Protein AF-A0A8B6CZT1-F1 (afdb_monomer_lite)

Secondary structure (DSSP, 8-state):
--------TT------SS-EEETTEEE---TTTSS-HHHHHHHHHTPPP-TT-EEEEE-TTSSHHHHHHHHHHHHHT--PPP---GGGGBTTT-S-SHHHHHSPSSPEEEE---GGGS-HHHHTT-SEEEEEE--HHHHHHHHHHHHHHTT-SPTT--HHHHHHHHHTTS--BTT-HHHHHHHHHHHHTT-TTEEEEEHHHHHH-HHHHHHHHHHHHT----HHHHHHHHHHTSHHHHHHHS--HHHHH-TTS---S-S--------S------EEEEESS-EEEESSSSTTSPEEEEEPTT-EEEEEEEEEEETTEEEEEEEETTEEEEEEGGGEEEEE----S----SS---EE-HHHHTPPPPSSPPPBPSS---EEEEEE-SS----SHHHHHHHHHHHHHIIIIIS--SS-S-SEEE-TTS-EEESS-SSB--SSSTT-TTTEEEEEESS--SSSPPPHHHHHHHHHHHHHHHHTTSS-TT-EEEEGGGSSSS-TT-HHHHHHHTTSTTB--

InterPro domains:
  IPR000863 Sulfotransferase domain [PF00685] (51-268)
  IPR002502 N-acetylmuramoyl-L-alanine amidase domain [PF01510] (375-503)
  IPR002502 N-acetylmuramoyl-L-alanine amidase domain [SM00644] (365-502)
  IPR002502 N-acetylmuramoyl-L-alanine amidase domain [cd06583] (377-504)
  IPR003646 SH3-like domain, bacterial-type [SM00287] (268-339)
  IPR006619 Peptidoglycan recognition protein family domain, metazoa/bacteria [SM00701] (353-496)
  IPR015510 Peptidoglycan recognition protein [PTHR11022] (344-515)
  IPR027417 P-loop containing nucleoside triphosphate hydrolase [G3DSA:3.40.50.300] (28-273)
  IPR027417 P-loop containing nucleoside triphosphate hydrolase [SSF52540] (34-262)
  IPR036505 N-acetylmuramoyl-L-alanine amidase/PGRP domain superfamily [G3DSA:3.40.80.10] (343-517)
  IPR036505 N-acetylmuramoyl-L-alanine amidase/PGRP domain superfamily [SSF55846] (352-516)

Organism: Mytilus galloprovincialis (NCBI:txid29158)

Structure (mmCIF, N/CA/C/O backbone):
data_AF-A0A8B6CZT1-F1
#
_entry.id   AF-A0A8B6CZT1-F1
#
loop_
_atom_site.group_PDB
_atom_site.id
_atom_site.type_symbol
_atom_site.label_atom_id
_atom_site.label_alt_id
_atom_site.label_comp_id
_atom_site.label_asym_id
_atom_site.label_entity_id
_atom_site.label_seq_id
_atom_site.pdbx_PDB_ins_code
_atom_site.Cartn_x
_atom_site.Cartn_y
_atom_site.Cartn_z
_atom_site.occupancy
_atom_site.B_iso_or_equiv
_atom_site.auth_seq_id
_atom_site.auth_comp_id
_atom_site.auth_asym_id
_atom_site.auth_atom_id
_atom_site.pdbx_PDB_model_num
ATOM 1 N N . MET A 1 1 ? -27.043 17.413 28.906 1.00 30.92 1 MET A N 1
ATOM 2 C CA . MET A 1 1 ? -26.641 17.029 30.274 1.00 30.92 1 MET A CA 1
ATOM 3 C C . MET A 1 1 ? -25.149 17.249 30.392 1.00 30.92 1 MET A C 1
ATOM 5 O O . MET A 1 1 ? -24.368 16.547 29.763 1.00 30.92 1 MET A O 1
ATOM 9 N N . GLU A 1 2 ? -24.797 18.323 31.086 1.00 33.22 2 GLU A N 1
ATOM 10 C CA . GLU A 1 2 ? -23.443 18.811 31.315 1.00 33.22 2 GLU A CA 1
ATOM 11 C C . GLU A 1 2 ? -22.754 18.008 32.425 1.00 33.22 2 GLU A C 1
ATOM 13 O O . GLU A 1 2 ? -23.228 17.978 33.555 1.00 33.22 2 GLU A O 1
ATOM 18 N N . SER A 1 3 ? -21.630 17.373 32.093 1.00 27.42 3 SER A N 1
ATOM 19 C CA . SER A 1 3 ? -20.432 17.241 32.942 1.00 27.42 3 SER A CA 1
ATOM 20 C C . SER A 1 3 ? -19.356 16.460 32.177 1.00 27.42 3 SER A C 1
ATOM 22 O O . SER A 1 3 ? -18.900 15.389 32.572 1.00 27.42 3 SER A O 1
ATOM 24 N N . ALA A 1 4 ? -18.923 16.992 31.029 1.00 30.41 4 ALA A N 1
ATOM 25 C CA . ALA A 1 4 ? -17.672 16.534 30.437 1.00 30.41 4 ALA A CA 1
ATOM 26 C C . ALA A 1 4 ? -16.538 16.952 31.385 1.00 30.41 4 ALA A C 1
ATOM 28 O O . ALA A 1 4 ? -16.200 18.132 31.472 1.00 30.41 4 ALA A O 1
ATOM 29 N N . ASN A 1 5 ? -16.027 15.980 32.147 1.00 34.28 5 ASN A N 1
ATOM 30 C CA . ASN A 1 5 ? -14.872 16.094 33.032 1.00 34.28 5 ASN A CA 1
ATOM 31 C C . ASN A 1 5 ? -13.779 16.962 32.392 1.00 34.28 5 ASN A C 1
ATOM 33 O O . ASN A 1 5 ? -13.072 16.516 31.488 1.00 34.28 5 ASN A O 1
ATOM 37 N N . LYS A 1 6 ? -13.623 18.200 32.875 1.00 31.16 6 LYS A N 1
ATOM 38 C CA . LYS A 1 6 ? -12.425 18.996 32.606 1.00 31.16 6 LYS A CA 1
ATOM 39 C C . LYS A 1 6 ? -11.253 18.269 33.270 1.00 31.16 6 LYS A C 1
ATOM 41 O O . LYS A 1 6 ? -11.178 18.206 34.492 1.00 31.16 6 LYS A O 1
ATOM 46 N N . ILE A 1 7 ? -10.391 17.665 32.457 1.00 37.53 7 ILE A N 1
ATOM 47 C CA . ILE A 1 7 ? -9.166 16.993 32.903 1.00 37.53 7 ILE A CA 1
ATOM 48 C C . ILE A 1 7 ? -8.166 18.060 33.362 1.00 37.53 7 ILE A C 1
ATOM 50 O O . ILE A 1 7 ? -7.987 19.067 32.677 1.00 37.53 7 ILE A O 1
ATOM 54 N N . ASP A 1 8 ? -7.515 17.827 34.504 1.00 43.66 8 ASP A N 1
ATOM 55 C CA . ASP A 1 8 ? -6.446 18.679 35.030 1.00 43.66 8 ASP A CA 1
ATOM 56 C C . ASP A 1 8 ? -5.181 18.558 34.151 1.00 43.66 8 ASP A C 1
ATOM 58 O O . ASP A 1 8 ? -4.555 17.492 34.125 1.00 43.66 8 ASP A O 1
ATOM 62 N N . PRO A 1 9 ? -4.770 19.627 33.441 1.00 34.62 9 PRO A N 1
ATOM 63 C CA . PRO A 1 9 ? -3.581 19.622 32.590 1.00 34.62 9 PRO A CA 1
ATOM 64 C C . PRO A 1 9 ? -2.260 19.433 33.360 1.00 34.62 9 PRO A C 1
ATOM 66 O O . PRO A 1 9 ? -1.217 19.282 32.724 1.00 34.62 9 PRO A O 1
ATOM 69 N N . ASN A 1 10 ? -2.280 19.417 34.699 1.00 34.06 10 ASN A N 1
ATOM 70 C CA . ASN A 1 10 ? -1.098 19.216 35.540 1.00 34.06 10 ASN A CA 1
ATOM 71 C C . ASN A 1 10 ? -0.892 17.766 36.013 1.00 34.06 10 ASN A C 1
ATOM 73 O O . ASN A 1 10 ? 0.148 17.468 36.607 1.00 34.06 10 ASN A O 1
ATOM 77 N N . LYS A 1 11 ? -1.828 16.841 35.753 1.00 39.03 11 LYS A N 1
ATOM 78 C CA . LYS A 1 11 ? -1.685 15.439 36.175 1.00 39.03 11 LYS A CA 1
ATOM 79 C C . LYS A 1 11 ? -0.712 14.694 35.251 1.00 39.03 11 LYS A C 1
ATOM 81 O O . LYS A 1 11 ? -1.089 14.187 34.196 1.00 39.03 11 LYS A O 1
ATOM 86 N N . LYS A 1 12 ? 0.565 14.638 35.639 1.00 38.66 12 LYS A N 1
ATOM 87 C CA . LYS A 1 12 ? 1.608 13.878 34.930 1.00 38.66 12 LYS A CA 1
ATOM 88 C C . LYS A 1 12 ? 1.311 12.375 34.993 1.00 38.66 12 LYS A C 1
ATOM 90 O O . LYS A 1 12 ? 1.044 11.841 36.064 1.00 38.66 12 LYS A O 1
ATOM 95 N N . MET A 1 13 ? 1.402 11.680 33.856 1.00 41.69 13 MET A N 1
ATOM 96 C CA . MET A 1 13 ? 1.530 10.221 33.854 1.00 41.69 13 MET A CA 1
ATOM 97 C C . MET A 1 13 ? 2.999 9.890 34.120 1.00 41.69 13 MET A C 1
ATOM 99 O O . MET A 1 13 ? 3.826 9.950 33.210 1.00 41.69 13 MET A O 1
ATOM 103 N N . GLU A 1 14 ? 3.331 9.615 35.375 1.00 46.00 14 GLU A N 1
ATOM 104 C CA . GLU A 1 14 ? 4.677 9.195 35.757 1.00 46.00 14 GLU A CA 1
ATOM 105 C C . GLU A 1 14 ? 4.877 7.729 35.365 1.00 46.00 14 GLU A C 1
ATOM 107 O O . GLU A 1 14 ? 4.091 6.864 35.742 1.00 46.00 14 GLU A O 1
ATOM 112 N N . LEU A 1 15 ? 5.903 7.444 34.560 1.00 53.31 15 LEU A N 1
ATOM 113 C CA . LEU A 1 15 ? 6.342 6.070 34.332 1.00 53.31 15 LEU A CA 1
ATOM 114 C C . LEU A 1 15 ? 6.961 5.560 35.634 1.00 53.31 15 LEU A C 1
ATOM 116 O O . LEU A 1 15 ? 7.840 6.207 36.197 1.00 53.31 15 LEU A O 1
ATOM 120 N N . SER A 1 16 ? 6.522 4.399 36.103 1.00 51.59 16 SER A N 1
ATOM 121 C CA . SER A 1 16 ? 6.911 3.846 37.406 1.00 51.59 16 SER A CA 1
ATOM 122 C C . SER A 1 16 ? 8.292 3.164 37.415 1.00 51.59 16 SER A C 1
ATOM 124 O O . SER A 1 16 ? 8.638 2.507 38.394 1.00 51.59 16 SER A O 1
ATOM 126 N N . GLY A 1 17 ? 9.074 3.269 36.329 1.00 57.22 17 GLY A N 1
ATOM 127 C CA . GLY A 1 17 ? 10.377 2.610 36.167 1.00 57.22 17 GLY A CA 1
ATOM 128 C C . GLY A 1 17 ? 10.908 2.624 34.725 1.00 57.22 17 GLY A C 1
ATOM 129 O O . GLY A 1 17 ? 10.406 3.364 33.878 1.00 57.22 17 GLY A O 1
ATOM 130 N N . GLY A 1 18 ? 11.931 1.807 34.442 1.00 63.69 18 GLY A N 1
ATOM 131 C CA . GLY A 1 18 ? 12.418 1.523 33.081 1.00 63.69 18 GLY A CA 1
ATOM 132 C C . GLY A 1 18 ? 11.635 0.388 32.394 1.00 63.69 18 GLY A C 1
ATOM 133 O O . GLY A 1 18 ? 10.809 -0.256 33.042 1.00 63.69 18 GLY A O 1
ATOM 134 N N . PRO A 1 19 ? 11.861 0.125 31.090 1.00 73.06 19 PRO A N 1
ATOM 135 C CA . PRO A 1 19 ? 11.254 -1.014 30.399 1.00 73.06 19 PRO A CA 1
ATOM 136 C C . PRO A 1 19 ? 11.485 -2.326 31.158 1.00 73.06 19 PRO A C 1
ATOM 138 O O . PRO A 1 19 ? 12.585 -2.562 31.655 1.00 73.06 19 PRO A O 1
ATOM 141 N N . PHE A 1 20 ? 10.466 -3.181 31.230 1.00 79.75 20 PHE A N 1
ATOM 142 C CA . PHE A 1 20 ? 10.531 -4.454 31.953 1.00 79.75 20 PHE A CA 1
ATOM 143 C C . PHE A 1 20 ? 10.197 -5.630 31.031 1.00 79.75 20 PHE A C 1
ATOM 145 O O . PHE A 1 20 ? 9.566 -5.454 29.988 1.00 79.75 20 PHE A O 1
ATOM 152 N N . MET A 1 21 ? 10.633 -6.835 31.403 1.00 81.88 21 MET A N 1
ATOM 153 C CA . MET A 1 21 ? 10.369 -8.056 30.642 1.00 81.88 21 MET A CA 1
ATOM 154 C C . MET A 1 21 ? 9.228 -8.851 31.279 1.00 81.88 21 MET A C 1
ATOM 156 O O . MET A 1 21 ? 9.229 -9.081 32.484 1.00 81.88 21 MET A O 1
ATOM 160 N N . TYR A 1 22 ? 8.274 -9.298 30.467 1.00 85.75 22 TYR A N 1
ATOM 161 C CA . TYR A 1 22 ? 7.228 -10.237 30.872 1.00 85.75 22 TYR A CA 1
ATOM 162 C C . TYR A 1 22 ? 6.850 -11.117 29.680 1.00 85.75 22 TYR A C 1
ATOM 164 O O . TYR A 1 22 ? 6.623 -10.595 28.588 1.00 85.75 22 TYR A O 1
ATOM 172 N N . ASP A 1 23 ? 6.808 -12.438 29.887 1.00 85.25 23 ASP A N 1
ATOM 173 C CA . ASP A 1 23 ? 6.484 -13.440 28.855 1.00 85.25 23 ASP A CA 1
ATOM 174 C C . ASP A 1 23 ? 7.337 -13.289 27.573 1.00 85.25 23 ASP A C 1
ATOM 176 O O . ASP A 1 23 ? 6.843 -13.308 26.446 1.00 85.25 23 ASP A O 1
ATOM 180 N N . GLY A 1 24 ? 8.643 -13.036 27.754 1.00 80.12 24 GLY A N 1
ATOM 181 C CA . GLY A 1 24 ? 9.606 -12.840 26.660 1.00 80.12 24 GLY A CA 1
ATOM 182 C C . GLY A 1 24 ? 9.432 -11.540 25.857 1.00 80.12 24 GLY A C 1
ATOM 183 O O . GLY A 1 24 ? 10.084 -11.367 24.826 1.00 80.12 24 GLY A O 1
ATOM 184 N N . ILE A 1 25 ? 8.569 -10.628 26.314 1.00 83.88 25 ILE A N 1
ATOM 185 C CA . ILE A 1 25 ? 8.255 -9.350 25.669 1.00 83.88 25 ILE A CA 1
ATOM 186 C C . ILE A 1 25 ? 8.782 -8.191 26.516 1.00 83.88 25 ILE A C 1
ATOM 188 O O . ILE A 1 25 ? 8.685 -8.214 27.743 1.00 83.88 25 ILE A O 1
ATOM 192 N N . ILE A 1 26 ? 9.314 -7.158 25.853 1.00 81.69 26 ILE A N 1
ATOM 193 C CA . ILE A 1 26 ? 9.696 -5.899 26.500 1.00 81.69 26 ILE A CA 1
ATOM 194 C C . ILE A 1 26 ? 8.477 -4.972 26.536 1.00 81.69 26 ILE A C 1
ATOM 196 O O . ILE A 1 26 ? 7.884 -4.662 25.497 1.00 81.69 26 ILE A O 1
ATOM 200 N N . TRP A 1 27 ? 8.133 -4.500 27.730 1.00 83.19 27 TRP A N 1
ATOM 201 C CA . TRP A 1 27 ? 6.968 -3.665 28.002 1.00 83.19 27 TRP A CA 1
ATOM 202 C C . TRP A 1 27 ? 7.357 -2.277 28.503 1.00 83.19 27 TRP A C 1
ATOM 204 O O . TRP A 1 27 ? 8.378 -2.086 29.166 1.00 83.19 27 TRP A O 1
ATOM 214 N N . ILE A 1 28 ? 6.500 -1.301 28.197 1.00 79.50 28 ILE A N 1
ATOM 215 C CA . ILE A 1 28 ? 6.568 0.038 28.784 1.00 79.50 28 ILE A CA 1
ATOM 216 C C . ILE A 1 28 ? 5.926 -0.030 30.181 1.00 79.50 28 ILE A C 1
ATOM 218 O O . ILE A 1 28 ? 4.830 -0.582 30.303 1.00 79.50 28 ILE A O 1
ATOM 222 N N . PRO A 1 29 ? 6.560 0.531 31.226 1.00 75.12 29 PRO A N 1
ATOM 223 C CA . PRO A 1 29 ? 6.062 0.503 32.600 1.00 75.12 29 PRO A CA 1
ATOM 224 C C . PRO A 1 29 ? 4.949 1.536 32.792 1.00 75.12 29 PRO A C 1
ATOM 226 O O . PRO A 1 29 ? 5.116 2.557 33.460 1.00 75.12 29 PRO A O 1
ATOM 229 N N . PHE A 1 30 ? 3.804 1.296 32.154 1.00 76.50 30 PHE A N 1
ATOM 230 C CA . PHE A 1 30 ? 2.600 2.055 32.456 1.00 76.50 30 PHE A CA 1
ATOM 231 C C . PHE A 1 30 ? 2.191 1.802 33.913 1.00 76.50 30 PHE A C 1
ATOM 233 O O . PHE A 1 30 ? 2.260 0.651 34.349 1.00 76.50 30 PHE A O 1
ATOM 240 N N . PRO A 1 31 ? 1.693 2.817 34.644 1.00 72.19 31 PRO A N 1
ATOM 241 C CA . PRO A 1 31 ? 1.234 2.643 36.025 1.00 72.19 31 PRO A CA 1
ATOM 242 C C . PRO A 1 31 ? 0.176 1.549 36.200 1.00 72.19 31 PRO A C 1
ATOM 244 O O . PRO A 1 31 ? 0.104 0.922 37.246 1.00 72.19 31 PRO A O 1
ATOM 247 N N . GLY A 1 32 ? -0.656 1.317 35.178 1.00 78.50 32 GLY A N 1
ATOM 248 C CA . GLY A 1 32 ? -1.645 0.240 35.191 1.00 78.50 32 GLY A CA 1
ATOM 249 C C . GLY A 1 32 ? -1.078 -1.157 34.942 1.00 78.50 32 GLY A C 1
ATOM 250 O O . GLY A 1 32 ? -1.769 -2.131 35.219 1.00 78.50 32 GLY A O 1
ATOM 251 N N . LEU A 1 33 ? 0.142 -1.270 34.411 1.00 83.56 33 LEU A N 1
ATOM 252 C CA . LEU A 1 33 ? 0.757 -2.535 34.002 1.00 83.56 33 LEU A CA 1
ATOM 253 C C . LEU A 1 33 ? 1.928 -2.952 34.902 1.00 83.56 33 LEU A C 1
ATOM 255 O O . LEU A 1 33 ? 2.178 -4.140 35.065 1.00 83.56 33 LEU A O 1
ATOM 259 N N . TYR A 1 34 ? 2.648 -1.997 35.485 1.00 83.31 34 TYR A N 1
ATOM 260 C CA . TYR A 1 34 ? 3.770 -2.232 36.391 1.00 83.31 34 TYR A CA 1
ATOM 261 C C . TYR A 1 34 ? 3.390 -1.822 37.824 1.00 83.31 34 TYR A C 1
ATOM 263 O O . TYR A 1 34 ? 2.725 -0.800 37.985 1.00 83.31 34 TYR A O 1
ATOM 271 N N . PRO A 1 35 ? 3.824 -2.545 38.877 1.00 84.38 35 PRO A N 1
ATOM 272 C CA . PRO A 1 35 ? 4.752 -3.685 38.877 1.00 84.38 35 PRO A CA 1
ATOM 273 C C . PRO A 1 35 ? 4.097 -5.064 38.722 1.00 84.38 35 PRO A C 1
ATOM 275 O O . PRO A 1 35 ? 4.812 -6.061 38.724 1.00 84.38 35 PRO A O 1
ATOM 278 N N . GLU A 1 36 ? 2.769 -5.150 38.588 1.00 89.06 36 GLU A N 1
ATOM 279 C CA . GLU A 1 36 ? 2.023 -6.422 38.576 1.00 89.06 36 GLU A CA 1
ATOM 280 C C . GLU A 1 36 ? 1.443 -6.773 37.179 1.00 89.06 36 GLU A C 1
ATOM 282 O O . GLU A 1 36 ? 0.217 -6.857 37.023 1.00 89.06 36 GLU A O 1
ATOM 287 N N . PRO A 1 37 ? 2.271 -7.015 36.139 1.00 90.25 37 PRO A N 1
ATOM 288 C CA . PRO A 1 37 ? 1.785 -7.224 34.772 1.00 90.25 37 PRO A CA 1
ATOM 289 C C . PRO A 1 37 ? 0.906 -8.467 34.651 1.00 90.25 37 PRO A C 1
ATOM 291 O O . PRO A 1 37 ? -0.103 -8.439 33.955 1.00 90.25 37 PRO A O 1
ATOM 294 N N . GLU A 1 38 ? 1.231 -9.545 35.367 1.00 91.56 38 GLU A N 1
ATOM 295 C CA . GLU A 1 38 ? 0.439 -10.777 35.358 1.00 91.56 38 GLU A CA 1
ATOM 296 C C . GLU A 1 38 ? -0.994 -10.540 35.843 1.00 91.56 38 GLU A C 1
ATOM 298 O O . GLU A 1 38 ? -1.954 -10.932 35.175 1.00 91.56 38 GLU A O 1
ATOM 303 N N . LYS A 1 39 ? -1.140 -9.836 36.971 1.00 92.06 39 LYS A N 1
ATOM 304 C CA . LYS A 1 39 ? -2.437 -9.463 37.540 1.00 92.06 39 LYS A CA 1
ATOM 305 C C . LYS A 1 39 ? -3.220 -8.588 36.572 1.00 92.06 39 LYS A C 1
ATOM 307 O O . LYS A 1 39 ? -4.394 -8.860 36.330 1.00 92.06 39 LYS A O 1
ATOM 312 N N . LYS A 1 40 ? -2.574 -7.587 35.969 1.00 91.12 40 LYS A N 1
ATOM 313 C CA . LYS A 1 40 ? -3.216 -6.719 34.979 1.00 91.12 40 LYS A CA 1
ATOM 314 C C . LYS A 1 40 ? -3.660 -7.496 33.738 1.00 91.12 40 LYS A C 1
ATOM 316 O O . LYS A 1 40 ? -4.797 -7.343 33.303 1.00 91.12 40 LYS A O 1
ATOM 321 N N . PHE A 1 41 ? -2.815 -8.363 33.182 1.00 93.62 41 PHE A N 1
ATOM 322 C CA . PHE A 1 41 ? -3.180 -9.188 32.027 1.00 93.62 41 PHE A CA 1
ATOM 323 C C . PHE A 1 41 ? -4.275 -10.199 32.344 1.00 93.62 41 PHE A C 1
ATOM 325 O O . PHE A 1 41 ? -5.053 -10.534 31.454 1.00 93.62 41 PHE A O 1
ATOM 332 N N . LYS A 1 42 ? -4.345 -10.699 33.581 1.00 93.62 42 LYS A N 1
ATOM 333 C CA . LYS A 1 42 ? -5.472 -11.512 34.039 1.00 93.62 42 LYS A CA 1
ATOM 334 C C . LYS A 1 42 ? -6.758 -10.682 34.079 1.00 93.62 42 LYS A C 1
ATOM 336 O O . LYS A 1 42 ? -7.731 -11.062 33.450 1.00 93.62 42 LYS A O 1
ATOM 341 N N . GLN A 1 43 ? -6.727 -9.500 34.695 1.00 93.62 43 GLN A N 1
ATOM 342 C CA . GLN A 1 43 ? -7.876 -8.585 34.728 1.00 93.62 43 GLN A CA 1
ATOM 343 C C . GLN A 1 43 ? -8.371 -8.188 33.331 1.00 93.62 43 GLN A C 1
ATOM 345 O O . GLN A 1 43 ? -9.573 -8.075 33.125 1.00 93.62 43 GLN A O 1
ATOM 350 N N . ILE A 1 44 ? -7.463 -7.967 32.373 1.00 95.00 44 ILE A N 1
ATOM 351 C CA . ILE A 1 44 ? -7.832 -7.674 30.981 1.00 95.00 44 ILE A CA 1
ATOM 352 C C . ILE A 1 44 ? -8.463 -8.901 30.320 1.00 95.00 44 ILE A C 1
ATOM 354 O O . ILE A 1 44 ? -9.482 -8.761 29.652 1.00 95.00 44 ILE A O 1
ATOM 358 N N . ARG A 1 45 ? -7.885 -10.096 30.506 1.00 95.12 45 ARG A N 1
ATOM 359 C CA . ARG A 1 45 ? -8.441 -11.348 29.968 1.00 95.12 45 ARG A CA 1
ATOM 360 C C . ARG A 1 45 ? -9.854 -11.619 30.487 1.00 95.12 45 ARG A C 1
ATOM 362 O O . ARG A 1 45 ? -10.717 -11.971 29.686 1.00 95.12 45 ARG A O 1
ATOM 369 N N . ASP A 1 46 ? -10.073 -11.371 31.775 1.00 94.31 46 ASP A N 1
ATOM 370 C CA . ASP A 1 46 ? -11.342 -11.577 32.483 1.00 94.31 46 ASP A CA 1
ATOM 371 C C . ASP A 1 46 ? -12.324 -10.397 32.310 1.00 94.31 46 ASP A C 1
ATOM 373 O O . ASP A 1 46 ? -13.429 -10.420 32.852 1.00 94.31 46 ASP A O 1
ATOM 377 N 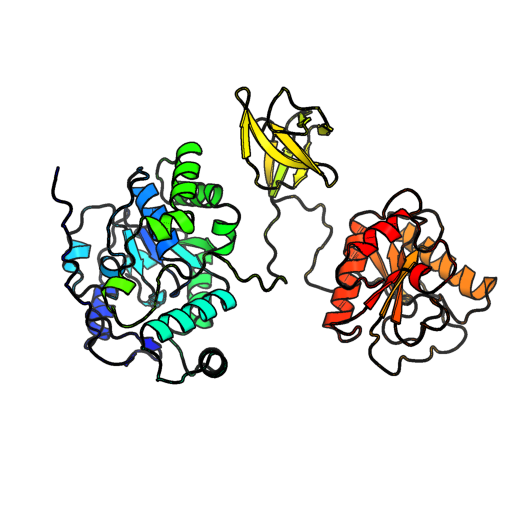N . MET A 1 47 ? -11.934 -9.339 31.587 1.00 93.12 47 MET A N 1
ATOM 378 C CA . MET A 1 47 ? -12.759 -8.146 31.410 1.00 93.12 47 MET A CA 1
ATOM 379 C C . MET A 1 47 ? -14.045 -8.480 30.647 1.00 93.12 47 MET A C 1
ATOM 381 O O . MET A 1 47 ? -14.006 -9.059 29.561 1.00 93.12 47 MET A O 1
ATOM 385 N N . GLU A 1 48 ? -15.183 -8.040 31.182 1.00 93.12 48 GLU A N 1
ATOM 386 C CA . GLU A 1 48 ? -16.473 -8.176 30.513 1.00 93.12 48 GLU A CA 1
ATOM 387 C C . GLU A 1 48 ? -16.526 -7.303 29.249 1.00 93.12 48 GLU A C 1
ATOM 389 O O . GLU A 1 48 ? -16.288 -6.084 29.285 1.00 93.12 48 GLU A O 1
ATOM 394 N N . CYS A 1 49 ? -16.851 -7.934 28.123 1.00 95.75 49 CYS A N 1
ATOM 395 C CA . 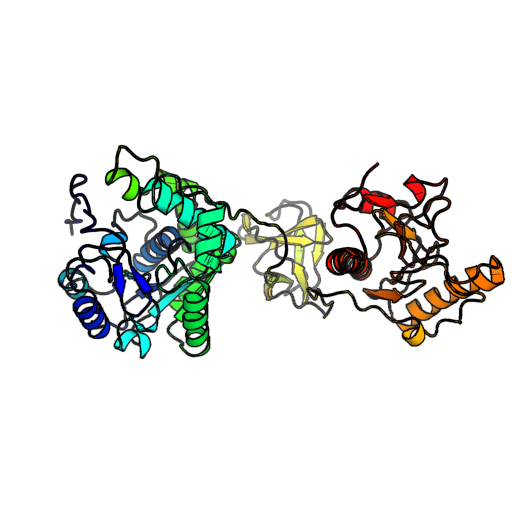CYS A 1 49 ? -17.085 -7.281 26.845 1.00 95.75 49 CYS A CA 1
ATOM 396 C C . CYS A 1 49 ? -18.581 -7.206 26.568 1.00 95.75 49 CYS A C 1
ATOM 398 O O . CYS A 1 49 ? -19.355 -8.084 26.928 1.00 95.75 49 CYS A O 1
ATOM 400 N N . ARG A 1 50 ? -18.987 -6.142 25.887 1.00 96.12 50 ARG A N 1
ATOM 401 C CA . ARG A 1 50 ? -20.369 -5.905 25.475 1.00 96.12 50 ARG A CA 1
ATOM 402 C C . ARG A 1 50 ? -20.431 -5.972 23.958 1.00 96.12 50 ARG A C 1
ATOM 404 O O . ARG A 1 50 ? -19.518 -5.486 23.296 1.00 96.12 50 ARG A O 1
ATOM 411 N N . ASP A 1 51 ? -21.537 -6.447 23.393 1.00 96.50 51 ASP A N 1
ATOM 412 C CA . ASP A 1 51 ? -21.717 -6.503 21.929 1.00 96.50 51 ASP A CA 1
ATOM 413 C C . ASP A 1 51 ? -21.568 -5.141 21.249 1.00 96.50 51 ASP A C 1
ATOM 415 O O . ASP A 1 51 ? -21.169 -5.030 20.089 1.00 96.50 51 ASP A O 1
ATOM 419 N N . SER A 1 52 ? -21.884 -4.077 21.986 1.00 95.88 52 SER A N 1
ATOM 420 C CA . SER A 1 52 ? -21.733 -2.718 21.499 1.00 95.88 52 SER A CA 1
ATOM 421 C C . SER A 1 52 ? -20.288 -2.229 21.487 1.00 95.88 52 SER A C 1
ATOM 423 O O . SER A 1 52 ? -20.048 -1.232 20.821 1.00 95.88 52 SER A O 1
ATOM 425 N N . ASP A 1 53 ? -19.366 -2.837 22.237 1.00 96.88 53 ASP A N 1
ATOM 426 C CA . ASP A 1 53 ? -18.004 -2.322 22.401 1.00 96.88 53 ASP A CA 1
ATOM 427 C C . ASP A 1 53 ? -17.224 -2.310 21.088 1.00 96.88 53 ASP A C 1
ATOM 429 O O . ASP A 1 53 ? -17.351 -3.201 20.246 1.00 96.88 53 ASP A O 1
ATOM 433 N N . VAL A 1 54 ? -16.365 -1.300 20.950 1.00 97.81 54 VAL A N 1
ATOM 434 C CA . VAL A 1 54 ? -15.431 -1.163 19.836 1.00 97.81 54 VAL A CA 1
ATOM 435 C C . VAL A 1 54 ? -14.017 -1.053 20.386 1.00 97.81 54 VAL A C 1
ATOM 437 O O . VAL A 1 54 ? -13.710 -0.138 21.150 1.00 97.81 54 VAL A O 1
ATOM 440 N N . PHE A 1 55 ? -13.148 -1.969 19.971 1.00 97.88 55 PHE A N 1
ATOM 441 C CA . PHE A 1 55 ? -11.731 -1.977 20.309 1.00 97.88 55 PHE A CA 1
ATOM 442 C C . PHE A 1 55 ? -10.904 -1.517 19.113 1.00 97.88 55 PHE A C 1
ATOM 444 O O . PHE A 1 55 ? -10.905 -2.156 18.064 1.00 97.88 55 PHE A O 1
ATOM 451 N N . LEU A 1 56 ? -10.166 -0.424 19.278 1.00 97.81 56 LEU A N 1
ATOM 452 C CA . LEU A 1 56 ? -9.127 -0.000 18.354 1.00 97.81 56 LEU A CA 1
ATOM 453 C C . LEU A 1 56 ? -7.804 -0.662 18.738 1.00 97.81 56 LEU A C 1
ATOM 455 O O . LEU A 1 56 ? -7.174 -0.302 19.737 1.00 97.81 56 LEU A O 1
ATOM 459 N N . CYS A 1 57 ? -7.365 -1.598 17.909 1.00 97.75 57 CYS A N 1
ATOM 460 C CA . CYS A 1 57 ? -6.149 -2.366 18.117 1.00 97.75 57 CYS A CA 1
ATOM 461 C C . CYS A 1 57 ? -5.097 -1.968 17.086 1.00 97.75 57 CYS A C 1
ATOM 463 O O . CYS A 1 57 ? -5.389 -1.844 15.899 1.00 97.75 57 CYS A O 1
ATOM 465 N N . SER A 1 58 ? -3.853 -1.769 17.506 1.00 96.25 58 SER A N 1
ATOM 466 C CA . SER A 1 58 ? -2.762 -1.548 16.554 1.00 96.25 58 SER A CA 1
ATOM 467 C C . SER A 1 58 ? -1.412 -1.810 17.197 1.00 96.25 58 SER A C 1
ATOM 469 O O . SER A 1 58 ? -1.266 -1.640 18.404 1.00 96.25 58 SER A O 1
ATOM 471 N N . PHE A 1 59 ? -0.376 -2.079 16.404 1.00 94.50 59 PHE A N 1
ATOM 472 C CA . PHE A 1 59 ? 0.985 -1.886 16.910 1.00 94.50 59 PHE A CA 1
ATOM 473 C C . PHE A 1 59 ? 1.200 -0.385 17.210 1.00 94.50 59 PHE A C 1
ATOM 475 O O . PHE A 1 59 ? 0.596 0.467 16.531 1.00 94.50 59 PHE A O 1
ATOM 482 N N . PRO A 1 60 ? 2.025 -0.002 18.203 1.00 90.38 60 PRO A N 1
ATOM 483 C CA . PRO A 1 60 ? 2.319 1.403 18.445 1.00 90.38 60 PRO A CA 1
ATOM 484 C C . PRO A 1 60 ? 2.782 2.118 17.172 1.00 90.38 60 PRO A C 1
ATOM 486 O O . PRO A 1 60 ? 3.559 1.593 16.380 1.00 90.38 60 PRO A O 1
ATOM 489 N N . LYS A 1 61 ? 2.327 3.362 16.988 1.00 89.38 61 LYS A N 1
ATOM 490 C CA . LYS A 1 61 ? 2.682 4.240 15.849 1.00 89.38 61 LYS A CA 1
ATOM 491 C C . LYS A 1 61 ? 2.100 3.846 14.479 1.00 89.38 61 LYS A C 1
ATOM 493 O O . LYS A 1 61 ? 2.400 4.519 13.486 1.00 89.38 61 LYS A O 1
ATOM 498 N N . ALA A 1 62 ? 1.202 2.864 14.427 1.00 92.50 62 ALA A N 1
ATOM 499 C CA . ALA A 1 62 ? 0.500 2.485 13.199 1.00 92.50 62 ALA A CA 1
ATOM 500 C C . ALA A 1 62 ? -0.571 3.494 12.733 1.00 92.50 62 ALA A C 1
ATOM 502 O O . ALA A 1 62 ? -0.991 3.437 11.589 1.00 92.50 62 ALA A O 1
ATOM 503 N N . GLY A 1 63 ? -0.981 4.457 13.569 1.00 90.38 63 GLY A N 1
ATOM 504 C CA . GLY A 1 63 ? -2.023 5.437 13.207 1.00 90.38 63 GLY A CA 1
ATOM 505 C C . GLY A 1 63 ? -3.160 5.572 14.218 1.00 90.38 63 GLY A C 1
ATOM 506 O O . GLY A 1 63 ? -4.147 6.235 13.941 1.00 90.38 63 GLY A O 1
ATOM 507 N N . THR A 1 64 ? -3.001 5.006 15.412 1.00 89.94 64 THR A N 1
ATOM 508 C CA . THR A 1 64 ? -4.026 4.879 16.460 1.00 89.94 64 THR A CA 1
ATOM 509 C C . THR A 1 64 ? -4.779 6.171 16.764 1.00 89.94 64 THR A C 1
ATOM 511 O O . THR A 1 64 ? -5.994 6.155 16.852 1.00 89.94 64 THR A O 1
ATOM 514 N N . HIS A 1 65 ? -4.095 7.310 16.881 1.00 85.56 65 HIS A N 1
ATOM 515 C CA . HIS A 1 65 ? -4.762 8.580 17.201 1.00 85.56 65 HIS A CA 1
ATOM 516 C C . HIS A 1 65 ? -5.657 9.070 16.058 1.00 85.56 65 HIS A C 1
ATOM 518 O O . HIS A 1 65 ? -6.712 9.642 16.306 1.00 85.56 65 HIS A O 1
ATOM 524 N N . TRP A 1 66 ? -5.242 8.826 14.813 1.00 90.12 66 TRP A N 1
ATOM 525 C CA . TRP A 1 66 ? -6.010 9.205 13.633 1.00 90.12 66 TRP A CA 1
ATOM 526 C C . TRP A 1 66 ? -7.279 8.360 13.528 1.00 90.12 66 TRP A C 1
ATOM 528 O O . TRP A 1 66 ? -8.375 8.907 13.458 1.00 90.12 66 TRP A O 1
ATOM 538 N N . THR A 1 67 ? -7.140 7.036 13.629 1.00 93.94 67 THR A N 1
ATOM 539 C CA . THR A 1 67 ? -8.283 6.116 13.597 1.00 93.94 67 THR A CA 1
ATOM 540 C C . THR A 1 67 ? -9.198 6.299 14.803 1.00 93.94 67 THR A C 1
ATOM 542 O O . THR A 1 67 ? -10.411 6.247 14.656 1.00 93.94 67 THR A O 1
ATOM 545 N N . HIS A 1 68 ? -8.650 6.566 15.990 1.00 92.50 68 HIS A N 1
ATOM 546 C CA . HIS A 1 68 ? -9.454 6.845 17.177 1.00 92.50 68 HIS A CA 1
ATOM 547 C C . HIS A 1 68 ? -10.367 8.055 16.972 1.00 92.50 68 HIS A C 1
ATOM 549 O O . HIS A 1 68 ? -11.529 8.001 17.361 1.00 92.50 68 HIS A O 1
ATOM 555 N N . GLU A 1 69 ? -9.868 9.139 16.368 1.00 91.31 69 GLU A N 1
ATOM 556 C CA . GLU A 1 69 ? -10.702 10.320 16.130 1.00 91.31 69 GLU A CA 1
ATOM 557 C C . GLU A 1 69 ? -11.828 10.023 15.135 1.00 91.31 69 GLU A C 1
ATOM 559 O O . GLU A 1 69 ? -12.981 10.353 15.403 1.00 91.31 69 GLU A O 1
ATOM 564 N N . ILE A 1 70 ? -11.519 9.299 14.055 1.00 94.69 70 ILE A N 1
ATOM 565 C CA . ILE A 1 70 ? -12.520 8.830 13.088 1.00 94.69 70 ILE A CA 1
ATOM 566 C C . ILE A 1 70 ? -13.601 8.004 13.793 1.00 94.69 70 ILE A C 1
ATOM 568 O O . ILE A 1 70 ? -14.789 8.280 13.648 1.00 94.69 70 ILE A O 1
ATOM 572 N N . LEU A 1 71 ? -13.197 7.017 14.596 1.00 95.56 71 LEU A N 1
ATOM 573 C CA . LEU A 1 71 ? -14.123 6.165 15.339 1.00 95.56 71 LEU A CA 1
ATOM 574 C C . LEU A 1 71 ? -14.959 6.975 16.334 1.00 95.56 71 LEU A C 1
ATOM 576 O O . LEU A 1 71 ? -16.162 6.763 16.426 1.00 95.56 71 LEU A O 1
ATOM 580 N N . SER A 1 72 ? -14.361 7.935 17.041 1.00 92.69 72 SER A N 1
ATOM 581 C CA . SER A 1 72 ? -15.084 8.821 17.960 1.00 92.69 72 SER A CA 1
ATOM 582 C C . SER A 1 72 ? -16.174 9.618 17.238 1.00 92.69 72 SER A C 1
ATOM 584 O O . SER A 1 72 ? -17.302 9.712 17.730 1.00 92.69 72 SER A O 1
ATOM 586 N N . MET A 1 73 ? -15.870 10.171 16.061 1.00 94.19 73 MET A N 1
ATOM 587 C CA . MET A 1 73 ? -16.846 10.924 15.270 1.00 94.19 73 MET A CA 1
ATOM 588 C C . MET A 1 73 ? -17.947 10.017 14.708 1.00 94.19 73 MET A C 1
ATOM 590 O O . MET A 1 73 ? -19.127 10.341 14.826 1.00 94.19 73 MET A O 1
ATOM 594 N N . LEU A 1 74 ? -17.594 8.834 14.192 1.00 95.81 74 LEU A N 1
ATOM 595 C CA . LEU A 1 74 ? -18.573 7.868 13.681 1.00 95.81 74 LEU A CA 1
ATOM 596 C C . LEU A 1 74 ? -19.523 7.360 14.766 1.00 95.81 74 LEU A C 1
ATOM 598 O O . LEU A 1 74 ? -20.726 7.266 14.542 1.00 95.81 74 LEU A O 1
ATOM 602 N N . LEU A 1 75 ? -18.993 7.037 15.946 1.00 93.56 75 LEU A N 1
ATOM 603 C CA . LEU A 1 75 ? -19.790 6.501 17.047 1.00 93.56 75 LEU A CA 1
ATOM 604 C C . LEU A 1 75 ? -20.678 7.560 17.708 1.00 93.56 75 LEU A C 1
ATOM 606 O O . LEU A 1 75 ? -21.732 7.212 18.233 1.00 93.56 75 LEU A O 1
ATOM 610 N N . SER A 1 76 ? -20.270 8.831 17.684 1.00 92.50 76 SER A N 1
ATOM 611 C CA . SER A 1 76 ? -21.077 9.943 18.206 1.00 92.50 76 SER A CA 1
ATOM 612 C C . SER A 1 76 ? -22.046 10.538 17.182 1.00 92.50 76 SER A C 1
ATOM 614 O O . SER A 1 76 ? -22.953 11.270 17.573 1.00 92.50 76 SER A O 1
ATOM 616 N N . GLY A 1 77 ? -21.860 10.257 15.886 1.00 93.50 77 GLY A N 1
ATOM 617 C CA . GLY A 1 77 ? -22.613 10.904 14.808 1.00 93.50 77 GLY A CA 1
ATOM 618 C C . GLY A 1 77 ? -22.338 12.409 14.699 1.00 93.50 77 GLY A C 1
ATOM 619 O O . GLY A 1 77 ? -23.196 13.156 14.238 1.00 93.50 77 GLY A O 1
ATOM 620 N N . SER A 1 78 ? -21.172 12.868 15.168 1.00 93.19 78 SER A N 1
ATOM 621 C CA . SER A 1 78 ? -20.804 14.283 15.258 1.00 93.19 78 SER A CA 1
ATOM 622 C C . SER A 1 78 ? -19.355 14.505 14.833 1.00 93.19 78 SER A C 1
ATOM 624 O O . SER A 1 78 ? -18.478 13.701 15.133 1.00 93.19 78 SER A O 1
ATOM 626 N N . THR A 1 79 ? -19.084 15.631 14.174 1.00 91.00 79 THR A N 1
ATOM 627 C CA . THR A 1 79 ? -17.735 16.066 13.768 1.00 91.00 79 THR A CA 1
ATOM 628 C C . THR A 1 79 ? -17.058 16.978 14.795 1.00 91.00 79 THR A C 1
ATOM 630 O O . THR A 1 79 ? -16.039 17.622 14.518 1.00 91.00 79 THR A O 1
ATOM 633 N N . GLN A 1 80 ? -17.619 17.054 16.005 1.00 89.12 80 GLN A N 1
ATOM 634 C CA . GLN A 1 80 ? -17.003 17.763 17.118 1.00 89.12 80 GLN A CA 1
ATOM 635 C C . GLN A 1 80 ? -15.809 16.975 17.656 1.00 89.12 80 GLN A C 1
ATOM 637 O O . GLN A 1 80 ? -15.931 15.802 18.010 1.00 89.12 80 GLN A O 1
ATOM 642 N N . TYR A 1 81 ? -14.661 17.646 17.769 1.00 83.69 81 TYR A N 1
ATOM 643 C CA . TYR A 1 81 ? -13.493 17.057 18.412 1.00 83.69 81 TYR A CA 1
ATOM 644 C C . TYR A 1 81 ? -13.799 16.755 19.864 1.00 83.69 81 TYR A C 1
ATOM 646 O O . TYR A 1 81 ? -14.135 17.649 20.647 1.00 83.69 81 TYR A O 1
ATOM 654 N N . ASN A 1 82 ? -13.605 15.501 20.242 1.00 72.12 82 ASN A N 1
ATOM 655 C CA . ASN A 1 82 ? -13.715 15.136 21.634 1.00 72.12 82 ASN A CA 1
ATOM 656 C C . ASN A 1 82 ? -12.368 15.355 22.321 1.00 72.12 82 ASN A C 1
ATOM 658 O O . ASN A 1 82 ? -11.351 14.855 21.853 1.00 72.12 82 ASN A O 1
ATOM 662 N N . GLN A 1 83 ? -12.316 16.053 23.453 1.00 66.94 83 GLN A N 1
ATOM 663 C CA . GLN A 1 83 ? -11.064 16.275 24.194 1.00 66.94 83 GLN A CA 1
ATOM 664 C C . GLN A 1 83 ? -10.702 15.076 25.092 1.00 66.94 83 GLN A C 1
ATOM 666 O O . GLN A 1 83 ? -10.163 15.239 26.184 1.00 66.94 83 GLN A O 1
ATOM 671 N N . TYR A 1 84 ? -11.001 13.851 24.647 1.00 63.91 84 TYR A N 1
ATOM 672 C CA . TYR A 1 84 ? -10.569 12.645 25.345 1.00 63.91 84 TYR A CA 1
ATOM 673 C C . TYR A 1 84 ? -9.063 12.428 25.213 1.00 63.91 84 TYR A C 1
ATOM 675 O O . TYR A 1 84 ? -8.489 12.504 24.118 1.00 63.91 84 TYR A O 1
ATOM 683 N N . ASN A 1 85 ? -8.458 12.073 26.344 1.00 64.25 85 ASN A N 1
ATOM 684 C CA . ASN A 1 85 ? -7.120 11.520 26.407 1.00 64.25 85 ASN A CA 1
ATOM 685 C C . ASN A 1 85 ? -7.175 10.042 25.995 1.00 64.25 85 ASN A C 1
ATOM 687 O O . ASN A 1 85 ? -7.621 9.194 26.763 1.00 64.25 85 ASN A O 1
ATOM 691 N N . THR A 1 86 ? -6.702 9.728 24.787 1.00 62.50 86 THR A N 1
ATOM 692 C CA . THR A 1 86 ? -6.659 8.359 24.244 1.00 62.50 86 THR A CA 1
ATOM 693 C C . THR A 1 86 ? -5.933 7.372 25.171 1.00 62.50 86 THR A C 1
ATOM 695 O O . THR A 1 86 ? -6.267 6.192 25.170 1.00 62.50 86 THR A O 1
ATOM 698 N N . ILE A 1 87 ? -4.994 7.843 26.004 1.00 62.75 87 ILE A N 1
ATOM 699 C CA . ILE A 1 87 ? -4.267 7.014 26.980 1.00 62.75 87 ILE A CA 1
ATOM 700 C C . ILE A 1 87 ? -5.195 6.506 28.095 1.00 62.75 87 ILE A C 1
ATOM 702 O O . ILE A 1 87 ? -5.021 5.388 28.566 1.00 62.75 87 ILE A O 1
ATOM 706 N N . GLU A 1 88 ? -6.212 7.273 28.499 1.00 65.12 88 GLU A N 1
ATOM 707 C CA . GLU A 1 88 ? -7.150 6.833 29.547 1.00 65.12 88 GLU A CA 1
ATOM 708 C C . GLU A 1 88 ? -8.061 5.688 29.090 1.00 65.12 88 GLU A C 1
ATOM 710 O O . GLU A 1 88 ? -8.560 4.936 29.924 1.00 65.12 88 GLU A O 1
ATOM 715 N N . ASN A 1 89 ? -8.237 5.533 27.775 1.00 75.12 89 ASN A N 1
ATOM 716 C CA . ASN A 1 89 ? -9.013 4.450 27.174 1.00 75.12 89 ASN A CA 1
ATOM 717 C C . ASN A 1 89 ? -8.132 3.265 26.743 1.00 75.12 89 ASN A C 1
ATOM 719 O O . ASN A 1 89 ? -8.648 2.305 26.168 1.00 75.12 89 ASN A O 1
ATOM 723 N N . MET A 1 90 ? -6.818 3.319 27.002 1.00 87.44 90 MET A N 1
ATOM 724 C CA . MET A 1 90 ? -5.920 2.187 26.783 1.00 87.44 90 MET A CA 1
ATOM 725 C C . MET A 1 90 ? -6.040 1.190 27.931 1.00 87.44 90 MET A C 1
ATOM 727 O O . MET A 1 90 ? -5.663 1.490 29.066 1.00 87.44 90 MET A O 1
ATOM 731 N N . ILE A 1 91 ? -6.537 -0.010 27.639 1.00 91.19 91 ILE A N 1
ATOM 732 C CA . ILE A 1 91 ? -6.840 -1.021 28.665 1.00 91.19 91 ILE A CA 1
ATOM 733 C C . ILE A 1 91 ? -5.589 -1.458 29.444 1.00 91.19 91 ILE A C 1
ATOM 735 O O . ILE A 1 91 ? -5.674 -1.714 30.647 1.00 91.19 91 ILE A O 1
ATOM 739 N N . GLU A 1 92 ? -4.420 -1.471 28.795 1.00 88.19 92 GLU A N 1
ATOM 740 C CA . GLU A 1 92 ? -3.127 -1.765 29.419 1.00 88.19 92 GLU A CA 1
ATOM 741 C C . GLU A 1 92 ? -2.531 -0.593 30.211 1.00 88.19 92 GLU A C 1
ATOM 743 O O . GLU A 1 92 ? -1.755 -0.823 31.136 1.00 88.19 92 GLU A O 1
ATOM 748 N N . ALA A 1 93 ? -2.888 0.653 29.884 1.00 83.19 93 ALA A N 1
ATOM 749 C CA . ALA A 1 93 ? -2.335 1.836 30.546 1.00 83.19 93 ALA A CA 1
ATOM 750 C C . ALA A 1 93 ? -3.197 2.317 31.724 1.00 83.19 93 ALA A C 1
ATOM 752 O O . ALA A 1 93 ? -2.673 2.923 32.660 1.00 83.19 93 ALA A O 1
ATOM 753 N N . ALA A 1 94 ? -4.504 2.037 31.694 1.00 81.62 94 ALA A N 1
ATOM 754 C CA . ALA A 1 94 ? -5.441 2.419 32.742 1.00 81.62 94 ALA A CA 1
ATOM 755 C C . ALA A 1 94 ? -5.042 1.822 34.102 1.00 81.62 94 ALA A C 1
ATOM 757 O O . ALA A 1 94 ? -4.861 0.608 34.227 1.00 81.62 94 ALA A O 1
ATOM 758 N N . SER A 1 95 ? -4.953 2.670 35.134 1.00 76.25 95 SER A N 1
ATOM 759 C CA . SER A 1 95 ? -4.558 2.267 36.493 1.00 76.25 95 SER A CA 1
ATOM 760 C C . SER A 1 95 ? -5.485 1.205 37.087 1.00 76.25 95 SER A C 1
ATOM 762 O O . SER A 1 95 ? -5.016 0.260 37.709 1.00 76.25 95 SER A O 1
ATOM 764 N N . THR A 1 96 ? -6.795 1.321 36.848 1.00 79.31 96 THR A N 1
ATOM 765 C CA . THR A 1 96 ? -7.787 0.275 37.138 1.00 79.31 96 THR A CA 1
ATOM 766 C C . THR A 1 96 ? -8.742 0.123 35.956 1.00 79.31 96 THR A C 1
ATOM 768 O O . THR A 1 96 ? -8.851 1.022 35.117 1.00 79.31 96 THR A O 1
ATOM 771 N N . LEU A 1 97 ? -9.419 -1.025 35.859 1.00 84.62 97 LEU A N 1
ATOM 772 C CA . LEU A 1 97 ? -10.454 -1.242 34.840 1.00 84.62 97 LEU A CA 1
ATOM 773 C C . LEU A 1 97 ? -11.836 -0.735 35.283 1.00 84.62 97 LEU A C 1
ATOM 775 O O . LEU A 1 97 ? -12.741 -0.686 34.459 1.00 84.62 97 LEU A O 1
ATOM 779 N N . ASP A 1 98 ? -12.008 -0.285 36.529 1.00 85.31 98 ASP A N 1
ATOM 780 C CA . ASP A 1 98 ? -13.322 0.091 37.081 1.00 85.31 98 ASP A CA 1
ATOM 781 C C . ASP A 1 98 ? -13.975 1.235 36.306 1.00 85.31 98 ASP A C 1
ATOM 783 O O . ASP A 1 98 ? -15.170 1.192 36.018 1.00 85.31 98 ASP A O 1
ATOM 787 N N . LYS A 1 99 ? -13.185 2.239 35.897 1.00 81.44 99 LYS A N 1
ATOM 788 C CA . LYS A 1 99 ? -13.667 3.361 35.074 1.00 81.44 99 LYS A CA 1
ATOM 789 C C . LYS A 1 99 ? -14.135 2.885 33.696 1.00 81.44 99 LYS A C 1
ATOM 791 O O . LYS A 1 99 ? -15.150 3.360 33.198 1.00 81.44 99 LYS A O 1
ATOM 796 N N . ILE A 1 100 ? -13.414 1.935 33.098 1.00 85.56 100 ILE A N 1
ATOM 797 C CA . ILE A 1 100 ? -13.756 1.334 31.800 1.00 85.56 100 ILE A CA 1
ATOM 798 C C . ILE A 1 100 ? -15.011 0.462 31.932 1.00 85.56 100 ILE A C 1
ATOM 800 O O . ILE A 1 100 ? -15.893 0.506 31.074 1.00 85.56 100 ILE A O 1
ATOM 804 N N . ASN A 1 101 ? -15.118 -0.302 33.017 1.00 86.44 101 ASN A N 1
ATOM 805 C CA . ASN A 1 101 ? -16.247 -1.188 33.293 1.00 86.44 101 ASN A CA 1
ATOM 806 C C . ASN A 1 101 ? -17.517 -0.417 33.666 1.00 86.44 101 ASN A C 1
ATOM 808 O O . ASN A 1 101 ? -18.605 -0.825 33.277 1.00 86.44 101 ASN A O 1
ATOM 812 N N . SER A 1 102 ? -17.385 0.729 34.335 1.00 87.06 102 SER A N 1
ATOM 813 C CA . SER A 1 102 ? -18.517 1.584 34.723 1.00 87.06 102 SER A CA 1
ATOM 814 C C . SER A 1 102 ? -18.970 2.535 33.610 1.00 87.06 102 SER A C 1
ATOM 816 O O . SER A 1 102 ? -20.020 3.163 33.726 1.00 87.06 102 SER A O 1
ATOM 818 N N . ALA A 1 103 ? -18.195 2.674 32.528 1.00 86.50 103 ALA A N 1
ATOM 819 C CA . ALA A 1 103 ? -18.562 3.542 31.414 1.00 86.50 103 ALA A CA 1
ATOM 820 C C . ALA A 1 103 ? -19.841 3.032 30.719 1.00 86.50 103 ALA A C 1
ATOM 822 O O . ALA A 1 103 ? -19.991 1.817 30.536 1.00 86.50 103 ALA A O 1
ATOM 823 N N . PRO A 1 104 ? -20.754 3.921 30.292 1.00 89.06 104 PRO A N 1
ATOM 824 C CA . PRO A 1 104 ? -21.950 3.522 29.559 1.00 89.06 104 PRO A CA 1
ATOM 825 C C . PRO A 1 104 ? -21.595 2.928 28.191 1.00 89.06 104 PRO A C 1
ATOM 827 O O . PRO A 1 104 ? -20.566 3.248 27.594 1.00 89.06 104 PRO A O 1
ATOM 830 N N . SER A 1 105 ? -22.457 2.047 27.686 1.00 90.38 105 SER A N 1
ATOM 831 C CA . SER A 1 105 ? -22.377 1.590 26.296 1.00 90.38 105 SER A CA 1
ATOM 832 C C . SER A 1 105 ? -22.766 2.731 25.350 1.00 90.38 105 SER A C 1
ATOM 834 O O . SER A 1 105 ? -23.672 3.500 25.654 1.00 90.38 105 SER A O 1
ATOM 836 N N . ARG A 1 106 ? -22.147 2.883 24.178 1.00 91.56 106 ARG A N 1
ATOM 837 C CA . ARG A 1 106 ? -21.083 2.073 23.556 1.00 91.56 106 ARG A CA 1
ATOM 838 C C . ARG A 1 106 ? -19.681 2.578 23.943 1.00 91.56 106 ARG A C 1
ATOM 840 O O . ARG A 1 106 ? -19.414 3.770 23.825 1.00 91.56 106 ARG A O 1
ATOM 847 N N . ARG A 1 107 ? -18.767 1.674 24.331 1.00 92.50 107 ARG A N 1
ATOM 848 C CA . ARG A 1 107 ? -17.374 2.022 24.679 1.00 92.50 107 ARG A CA 1
ATOM 849 C C . ARG A 1 107 ? -16.465 1.996 23.445 1.00 92.50 107 ARG A C 1
ATOM 851 O O . ARG A 1 107 ? -16.542 1.062 22.650 1.00 92.50 107 ARG A O 1
ATOM 858 N N . LEU A 1 108 ? -15.581 2.991 23.324 1.00 93.44 108 LEU A N 1
ATOM 859 C CA . LEU A 1 108 ? -14.443 2.991 22.396 1.00 93.44 108 LEU A CA 1
ATOM 860 C C . LEU A 1 108 ? -13.155 2.806 23.203 1.00 93.44 108 LEU A C 1
ATOM 862 O O . LEU A 1 108 ? -12.699 3.730 23.877 1.00 93.44 108 LEU A O 1
ATOM 866 N N . LEU A 1 109 ? -12.597 1.600 23.154 1.00 94.19 109 LEU A N 1
ATOM 867 C CA . LEU A 1 109 ? -11.406 1.203 23.902 1.00 94.19 109 LEU A CA 1
ATOM 868 C C . LEU A 1 109 ? -10.216 1.063 22.959 1.00 94.19 109 LEU A C 1
ATOM 870 O O . LEU A 1 109 ? -10.381 0.777 21.777 1.00 94.19 109 LEU A O 1
ATOM 874 N N . VAL A 1 110 ? -9.008 1.280 23.470 1.00 93.75 110 VAL A N 1
ATOM 875 C CA . VAL A 1 110 ? -7.772 1.247 22.679 1.00 93.75 110 VAL A CA 1
ATOM 876 C C . VAL A 1 110 ? -6.817 0.228 23.277 1.00 93.75 110 VAL A C 1
ATOM 878 O O . VAL A 1 110 ? -6.792 0.036 24.491 1.00 93.75 110 VAL A O 1
ATOM 881 N N . THR A 1 111 ? -6.021 -0.434 22.441 1.00 94.38 111 THR A N 1
ATOM 882 C CA . THR A 1 111 ? -4.956 -1.301 22.942 1.00 94.38 111 THR A CA 1
ATOM 883 C C . THR A 1 111 ? -3.831 -1.542 21.935 1.00 94.38 111 THR A C 1
ATOM 885 O O . THR A 1 111 ? -4.044 -1.616 20.721 1.00 94.38 111 THR A O 1
ATOM 888 N N . HIS A 1 112 ? -2.617 -1.686 22.459 1.00 93.94 112 HIS A N 1
ATOM 889 C CA . HIS A 1 112 ? -1.412 -2.130 21.761 1.00 93.94 112 HIS A CA 1
ATOM 890 C C . HIS A 1 112 ? -1.012 -3.566 22.108 1.00 93.94 112 HIS A C 1
ATOM 892 O O . HIS A 1 112 ? 0.098 -4.000 21.793 1.00 93.94 112 HIS A O 1
ATOM 898 N N . LEU A 1 113 ? -1.892 -4.312 22.777 1.00 94.31 113 LEU A N 1
ATOM 899 C CA . LEU A 1 113 ? -1.601 -5.673 23.192 1.00 94.31 113 LEU A CA 1
ATOM 900 C C . LEU A 1 113 ? -1.565 -6.650 22.002 1.00 94.31 113 LEU A C 1
ATOM 902 O O . LEU A 1 113 ? -2.409 -6.570 21.105 1.00 94.31 113 LEU A O 1
ATOM 906 N N . PRO A 1 114 ? -0.620 -7.612 21.992 1.00 94.12 114 PRO A N 1
ATOM 907 C CA . PRO A 1 114 ? -0.729 -8.806 21.162 1.00 94.12 114 PRO A CA 1
ATOM 908 C C . PRO A 1 114 ? -2.078 -9.499 21.371 1.00 94.12 114 PRO A C 1
ATOM 910 O O . PRO A 1 114 ? -2.580 -9.547 22.497 1.00 94.12 114 PRO A O 1
ATOM 913 N N . TYR A 1 115 ? -2.624 -10.100 20.309 1.00 94.56 115 TYR A N 1
ATOM 914 C CA . TYR A 1 115 ? -3.962 -10.706 20.314 1.00 94.56 115 TYR A CA 1
ATOM 915 C C . TYR A 1 115 ? -4.193 -11.670 21.493 1.00 94.56 115 TYR A C 1
ATOM 917 O O . TYR A 1 115 ? -5.260 -11.684 22.107 1.00 94.56 115 TYR A O 1
ATOM 925 N N . LYS A 1 116 ? -3.163 -12.432 21.889 1.00 93.00 116 LYS A N 1
ATOM 926 C CA . LYS A 1 116 ? -3.230 -13.391 23.005 1.00 93.00 116 LYS A CA 1
ATOM 927 C C . LYS A 1 116 ? -3.554 -12.781 24.381 1.00 93.00 116 LYS A C 1
ATOM 929 O O . LYS A 1 116 ? -3.947 -13.535 25.268 1.00 93.00 116 LYS A O 1
ATOM 934 N N . TYR A 1 117 ? -3.410 -11.470 24.573 1.00 94.44 117 TYR A N 1
ATOM 935 C CA . TYR A 1 117 ? -3.718 -10.800 25.847 1.00 94.44 117 TYR A CA 1
ATOM 936 C C . TYR A 1 117 ? -5.043 -10.039 25.848 1.00 94.44 117 TYR A C 1
ATOM 938 O O . TYR A 1 117 ? -5.385 -9.438 26.864 1.00 94.44 117 TYR A O 1
ATOM 946 N N . LEU A 1 118 ? -5.778 -10.034 24.735 1.00 96.56 118 LEU A N 1
ATOM 947 C CA . LEU A 1 118 ? -7.093 -9.403 24.680 1.00 96.56 118 LEU A CA 1
ATOM 948 C C . LEU A 1 118 ? -8.099 -10.117 25.600 1.00 96.56 118 LEU A C 1
ATOM 950 O O . LEU A 1 118 ? -7.903 -11.303 25.898 1.00 96.56 118 LEU A O 1
ATOM 954 N N . PRO A 1 119 ? -9.188 -9.428 26.000 1.00 97.38 119 PRO A N 1
ATOM 955 C CA . PRO A 1 119 ? -10.294 -10.053 26.715 1.00 97.38 119 PRO A CA 1
ATOM 956 C C . PRO A 1 119 ? -10.773 -11.326 26.020 1.00 97.38 119 PRO A C 1
ATOM 958 O O . PRO A 1 119 ? -10.906 -11.370 24.793 1.00 97.38 119 PRO A O 1
ATOM 961 N N . GLU A 1 120 ? -11.045 -12.372 26.794 1.00 97.44 120 GLU A N 1
ATOM 962 C CA . GLU A 1 120 ? -11.419 -13.668 26.230 1.00 97.44 120 GLU A CA 1
ATOM 963 C C . GLU A 1 120 ? -12.737 -13.586 25.453 1.00 97.44 120 GLU A C 1
ATOM 965 O O . GLU A 1 120 ? -12.826 -14.085 24.330 1.00 97.44 120 GLU A O 1
ATOM 970 N N . GLN A 1 121 ? -13.718 -12.860 25.996 1.00 97.62 121 GLN A N 1
ATOM 971 C CA . GLN A 1 121 ? -15.006 -12.625 25.345 1.00 97.62 121 GLN A CA 1
ATOM 972 C C . GLN A 1 121 ? -14.846 -11.927 23.985 1.00 97.62 121 GLN A C 1
ATOM 974 O O . GLN A 1 121 ? -15.496 -12.323 23.015 1.00 97.62 121 GLN A O 1
ATOM 979 N N . LEU A 1 122 ? -13.928 -10.957 23.875 1.00 97.75 122 LEU A N 1
ATOM 980 C CA . LEU A 1 122 ? -13.625 -10.262 22.619 1.00 97.75 122 LEU A CA 1
ATOM 981 C C . LEU A 1 122 ? -13.030 -11.209 21.568 1.00 97.75 122 LEU A C 1
ATOM 983 O O . LEU A 1 122 ? -13.460 -11.206 20.413 1.00 97.75 122 LEU A O 1
ATOM 987 N N . ARG A 1 123 ? -12.081 -12.069 21.961 1.00 96.94 123 ARG A N 1
ATOM 988 C CA . ARG A 1 123 ? -11.500 -13.087 21.059 1.00 96.94 123 ARG A CA 1
ATOM 989 C C . ARG A 1 123 ? -12.515 -14.146 20.628 1.00 96.94 123 ARG A C 1
ATOM 991 O O . ARG A 1 123 ? -12.388 -14.731 19.549 1.00 96.94 123 ARG A O 1
ATOM 998 N N . ASN A 1 124 ? -13.525 -14.379 21.460 1.00 96.19 124 ASN A N 1
ATOM 999 C CA . ASN A 1 124 ? -14.625 -15.300 21.189 1.00 96.19 124 ASN A CA 1
ATOM 1000 C C . ASN A 1 124 ? -15.781 -14.652 20.407 1.00 96.19 124 ASN A C 1
ATOM 1002 O O . ASN A 1 124 ? -16.737 -15.347 20.078 1.00 96.19 124 ASN A O 1
ATOM 1006 N N . GLY A 1 125 ? -15.678 -13.367 20.044 1.00 95.62 125 GLY A N 1
ATOM 1007 C CA . GLY A 1 125 ? -16.612 -12.702 19.129 1.00 95.62 125 GLY A CA 1
ATOM 1008 C C . GLY A 1 125 ? -17.487 -11.611 19.748 1.00 95.62 125 GLY A C 1
ATOM 1009 O O . GLY A 1 125 ? -18.272 -11.010 19.021 1.00 95.62 125 GLY A O 1
ATOM 1010 N N . THR A 1 126 ? -17.367 -11.338 21.051 1.00 97.31 126 THR A N 1
ATOM 1011 C CA . THR A 1 126 ? -18.184 -10.324 21.743 1.00 97.31 126 THR A CA 1
ATOM 1012 C C . THR A 1 126 ? -17.636 -8.924 21.482 1.00 97.31 126 THR A C 1
ATOM 1014 O O . THR A 1 126 ? -16.504 -8.621 21.853 1.00 97.31 126 THR A O 1
ATOM 1017 N N . GLY A 1 127 ? -18.436 -8.051 20.873 1.00 97.38 127 GLY A N 1
ATOM 1018 C CA . GLY A 1 127 ? -17.994 -6.718 20.449 1.00 97.38 127 GLY A CA 1
ATOM 1019 C C . GLY A 1 127 ? -17.191 -6.733 19.143 1.00 97.38 127 GLY A C 1
ATOM 1020 O O . GLY A 1 127 ? -17.023 -7.768 18.494 1.00 97.38 127 GLY A O 1
ATOM 1021 N N . LYS A 1 128 ? -16.707 -5.560 18.725 1.00 98.44 128 LYS A N 1
ATOM 1022 C CA . LYS A 1 128 ? -16.042 -5.357 17.427 1.00 98.44 128 LYS A CA 1
ATOM 1023 C C . LYS A 1 128 ? -14.607 -4.880 17.593 1.00 98.44 128 LYS A C 1
ATOM 1025 O O . LYS A 1 128 ? -14.332 -3.988 18.390 1.00 98.44 128 LYS A O 1
ATOM 1030 N N . ILE A 1 129 ? -13.701 -5.412 16.780 1.00 98.69 129 ILE A N 1
ATOM 1031 C CA . ILE A 1 129 ? -12.314 -4.950 16.684 1.00 98.69 129 ILE A CA 1
ATOM 1032 C C . ILE A 1 129 ? -12.121 -4.175 15.381 1.00 98.69 129 ILE A C 1
ATOM 1034 O O . ILE A 1 129 ? -12.544 -4.623 14.317 1.00 98.69 129 ILE A O 1
ATOM 1038 N N . VAL A 1 130 ? -11.450 -3.030 15.466 1.00 98.62 130 VAL A N 1
ATOM 1039 C CA . VAL A 1 130 ? -10.863 -2.304 14.338 1.00 98.62 130 VAL A CA 1
ATOM 1040 C C . VAL A 1 130 ? -9.350 -2.389 14.497 1.00 98.62 130 VAL A C 1
ATOM 1042 O O . VAL A 1 130 ? -8.783 -1.790 15.412 1.00 98.62 130 VAL A O 1
ATOM 1045 N N . TYR A 1 131 ? -8.700 -3.169 13.637 1.00 98.19 131 TYR A N 1
ATOM 1046 C CA . TYR A 1 131 ? -7.257 -3.380 13.662 1.00 98.19 131 TYR A CA 1
ATOM 1047 C C . TYR A 1 131 ? -6.567 -2.489 12.631 1.00 98.19 131 TYR A C 1
ATOM 1049 O O . TYR A 1 131 ? -6.909 -2.539 11.454 1.00 98.19 131 TYR A O 1
ATOM 1057 N N . VAL A 1 132 ? -5.588 -1.687 13.055 1.00 96.88 132 VAL A N 1
ATOM 1058 C CA . VAL A 1 132 ? -4.850 -0.781 12.163 1.00 96.88 132 VAL A CA 1
ATOM 1059 C C . VAL A 1 132 ? -3.428 -1.272 11.944 1.00 96.88 132 VAL A C 1
ATOM 1061 O O . VAL A 1 132 ? -2.633 -1.357 12.887 1.00 96.88 132 VAL A O 1
ATOM 1064 N N . GLN A 1 133 ? -3.083 -1.497 10.680 1.00 93.25 133 GLN A N 1
ATOM 1065 C CA . GLN A 1 133 ? -1.739 -1.845 10.239 1.00 93.25 133 GLN A CA 1
ATOM 1066 C C . GLN A 1 133 ? -1.111 -0.705 9.433 1.00 93.25 133 GLN A C 1
ATOM 1068 O O . GLN A 1 133 ? -1.793 0.139 8.853 1.00 93.25 133 GLN A O 1
ATOM 1073 N N . ARG A 1 134 ? 0.220 -0.654 9.429 1.00 92.75 134 ARG A N 1
ATOM 1074 C CA . ARG A 1 134 ? 1.006 0.363 8.725 1.00 92.75 134 ARG A CA 1
ATOM 1075 C C . ARG A 1 134 ? 2.302 -0.241 8.221 1.00 92.75 134 ARG A C 1
ATOM 1077 O O . ARG A 1 134 ? 2.837 -1.150 8.861 1.00 92.75 134 ARG A O 1
ATOM 1084 N N . ASN A 1 135 ? 2.848 0.323 7.146 1.00 86.75 135 ASN A N 1
ATOM 1085 C CA . ASN A 1 135 ? 4.170 -0.036 6.656 1.00 86.75 135 ASN A CA 1
ATOM 1086 C C . ASN A 1 135 ? 5.221 -0.018 7.793 1.00 86.75 135 ASN A C 1
ATOM 1088 O O . ASN A 1 135 ? 5.395 1.016 8.456 1.00 86.75 135 ASN A O 1
ATOM 1092 N N . PRO A 1 136 ? 5.967 -1.120 8.010 1.00 87.56 136 PRO A N 1
ATOM 1093 C CA . PRO A 1 136 ? 6.917 -1.221 9.113 1.00 87.56 136 PRO A CA 1
ATOM 1094 C C . PRO A 1 136 ? 8.030 -0.175 9.033 1.00 87.56 136 PRO A C 1
ATOM 1096 O O . PRO A 1 136 ? 8.500 0.283 10.070 1.00 87.56 136 PRO A O 1
ATOM 1099 N N . LYS A 1 137 ? 8.452 0.253 7.839 1.00 81.44 137 LYS A N 1
ATOM 1100 C CA . LYS A 1 137 ? 9.529 1.244 7.686 1.00 81.44 137 LYS A CA 1
ATOM 1101 C C . LYS A 1 137 ? 9.100 2.593 8.262 1.00 81.44 137 LYS A C 1
ATOM 1103 O O . LYS A 1 137 ? 9.770 3.141 9.137 1.00 81.44 137 LYS A O 1
ATOM 1108 N N . ASP A 1 138 ? 7.939 3.086 7.837 1.00 82.25 138 ASP A N 1
ATOM 1109 C CA . ASP A 1 138 ? 7.369 4.343 8.334 1.00 82.25 138 ASP A CA 1
ATOM 1110 C C . ASP A 1 138 ? 7.036 4.269 9.830 1.00 82.25 138 ASP A C 1
ATOM 1112 O O . ASP A 1 138 ? 7.270 5.225 10.584 1.00 82.25 138 ASP A O 1
ATOM 1116 N N . LEU A 1 139 ? 6.518 3.118 10.269 1.00 89.44 139 LEU A N 1
ATOM 1117 C CA . LEU A 1 139 ? 6.192 2.850 11.662 1.00 89.44 139 LEU A CA 1
ATOM 1118 C C . LEU A 1 139 ? 7.433 2.963 12.556 1.00 89.44 139 LEU A C 1
ATOM 1120 O O . LEU A 1 139 ? 7.401 3.702 13.541 1.00 89.44 139 LEU A O 1
ATOM 1124 N N . HIS A 1 140 ? 8.542 2.303 12.204 1.00 87.19 140 HIS A N 1
ATOM 1125 C CA . HIS A 1 140 ? 9.753 2.313 13.030 1.00 87.19 140 HIS A CA 1
ATOM 1126 C C . HIS A 1 140 ? 10.451 3.675 13.014 1.00 87.19 140 HIS A C 1
ATOM 1128 O O . HIS A 1 140 ? 10.934 4.116 14.057 1.00 87.19 140 HIS A O 1
ATOM 1134 N N . VAL A 1 141 ? 10.410 4.417 11.897 1.00 82.94 141 VAL A N 1
ATOM 1135 C CA . VAL A 1 141 ? 10.873 5.817 11.870 1.00 82.94 141 VAL A CA 1
ATOM 1136 C C . VAL A 1 141 ? 10.048 6.667 12.839 1.00 82.94 141 VAL A C 1
ATOM 1138 O O . VAL A 1 141 ? 10.595 7.526 13.539 1.00 82.94 141 VAL A O 1
ATOM 1141 N N . SER A 1 142 ? 8.726 6.472 12.889 1.00 84.06 142 SER A N 1
ATOM 1142 C CA . SER A 1 142 ? 7.852 7.148 13.859 1.00 84.06 142 SER A CA 1
ATOM 1143 C C . SER A 1 142 ? 8.169 6.742 15.301 1.00 84.06 142 SER A C 1
ATOM 1145 O O . SER A 1 142 ? 8.264 7.607 16.174 1.00 84.06 142 SER A O 1
ATOM 1147 N N . MET A 1 143 ? 8.399 5.450 15.541 1.00 86.00 143 MET A N 1
ATOM 1148 C CA . MET A 1 143 ? 8.718 4.901 16.858 1.00 86.00 143 MET A CA 1
ATOM 1149 C C . MET A 1 143 ? 10.040 5.435 17.402 1.00 86.00 143 MET A C 1
ATOM 1151 O O . MET A 1 143 ? 10.039 5.977 18.502 1.00 86.00 143 MET A O 1
ATOM 1155 N N . TYR A 1 144 ? 11.122 5.402 16.618 1.00 84.25 144 TYR A N 1
ATOM 1156 C CA . TYR A 1 144 ? 12.428 5.939 17.020 1.00 84.25 144 TYR A CA 1
ATOM 1157 C C . TYR A 1 144 ? 12.325 7.381 17.515 1.00 84.25 144 TYR A C 1
ATOM 1159 O O . TYR A 1 144 ? 12.760 7.714 18.613 1.00 84.25 144 TYR A O 1
ATOM 1167 N N . ASN A 1 145 ? 11.688 8.248 16.727 1.00 80.94 145 ASN A N 1
ATOM 1168 C CA . ASN A 1 145 ? 11.584 9.663 17.077 1.00 80.94 145 ASN A CA 1
ATOM 1169 C C . ASN A 1 145 ? 10.676 9.892 18.288 1.00 80.94 145 ASN A C 1
ATOM 1171 O O . ASN A 1 145 ? 10.951 10.778 19.093 1.00 80.94 145 ASN A O 1
ATOM 1175 N N . HIS A 1 146 ? 9.621 9.089 18.434 1.00 79.69 146 HIS A N 1
ATOM 1176 C CA . HIS A 1 146 ? 8.739 9.155 19.591 1.00 79.69 146 HIS A CA 1
ATOM 1177 C C . HIS A 1 146 ? 9.461 8.735 20.877 1.00 79.69 146 HIS A C 1
ATOM 1179 O O . HIS A 1 146 ? 9.451 9.481 21.851 1.00 79.69 146 HIS A O 1
ATOM 1185 N N . LEU A 1 147 ? 10.144 7.588 20.868 1.00 78.44 147 LEU A N 1
ATOM 1186 C CA . LEU A 1 147 ? 10.887 7.092 22.028 1.00 78.44 147 LEU A CA 1
ATOM 1187 C C . LEU A 1 147 ? 12.079 8.000 22.369 1.00 78.44 147 LEU A C 1
ATOM 1189 O O . LEU A 1 147 ? 12.328 8.256 23.547 1.00 78.44 147 LEU A O 1
ATOM 1193 N N . LYS A 1 148 ? 12.764 8.550 21.354 1.00 77.12 148 LYS A N 1
ATOM 1194 C CA . LYS A 1 148 ? 13.848 9.535 21.520 1.00 77.12 148 LYS A CA 1
ATOM 1195 C C . LYS A 1 148 ? 13.342 10.803 22.179 1.00 77.12 148 LYS A C 1
ATOM 1197 O O . LYS A 1 148 ? 13.889 11.247 23.180 1.00 77.12 148 LYS A O 1
ATOM 1202 N N . GLY A 1 149 ? 12.267 11.367 21.636 1.00 71.19 149 GLY A N 1
ATOM 1203 C CA . GLY A 1 149 ? 11.656 12.572 22.177 1.00 71.19 149 GLY A CA 1
ATOM 1204 C C . GLY A 1 149 ? 11.039 12.362 23.563 1.00 71.19 149 GLY A C 1
ATOM 1205 O O . GLY A 1 149 ? 10.829 13.331 24.276 1.00 71.19 149 GLY A O 1
ATOM 1206 N N . LYS A 1 150 ? 10.780 11.117 23.973 1.00 70.38 150 LYS A N 1
ATOM 1207 C CA . LYS A 1 150 ? 10.340 10.766 25.329 1.00 70.38 150 LYS A CA 1
ATOM 1208 C C . LYS A 1 150 ? 11.474 10.367 26.268 1.00 70.38 150 LYS A C 1
ATOM 1210 O O . LYS A 1 150 ? 11.198 10.082 27.427 1.00 70.38 150 LYS A O 1
ATOM 1215 N N . GLY A 1 151 ? 12.717 10.341 25.778 1.00 71.00 151 GLY A N 1
ATOM 1216 C CA . GLY A 1 151 ? 13.896 9.856 26.500 1.00 71.00 151 GLY A CA 1
ATOM 1217 C C . GLY A 1 151 ? 13.696 8.488 27.144 1.00 71.00 151 GLY A C 1
ATOM 1218 O O . GLY A 1 151 ? 14.193 8.252 28.237 1.00 71.00 151 GLY A O 1
ATOM 1219 N N . ILE A 1 152 ? 12.927 7.623 26.477 1.00 72.88 152 ILE A N 1
ATOM 1220 C CA . ILE A 1 152 ? 12.761 6.215 26.858 1.00 72.88 152 ILE A CA 1
ATOM 1221 C C . ILE A 1 152 ? 13.981 5.412 26.391 1.00 72.88 152 ILE A C 1
ATOM 1223 O O . ILE A 1 152 ? 14.352 4.418 27.006 1.00 72.88 152 ILE A O 1
ATOM 1227 N N . MET A 1 153 ? 14.606 5.840 25.290 1.00 71.75 153 MET A N 1
ATOM 1228 C CA . MET A 1 153 ? 15.842 5.233 24.799 1.00 71.75 153 MET A CA 1
ATOM 1229 C C . MET A 1 153 ? 17.044 5.757 25.576 1.00 71.75 153 MET A C 1
ATOM 1231 O O . MET A 1 153 ? 17.051 6.911 26.012 1.00 71.75 153 MET A O 1
ATOM 1235 N N . LYS A 1 154 ? 18.076 4.913 25.678 1.00 73.81 154 LYS A N 1
ATOM 1236 C CA . LYS A 1 154 ? 19.387 5.304 26.194 1.00 73.81 154 LYS A CA 1
ATOM 1237 C C . LYS A 1 154 ? 19.879 6.550 25.451 1.00 73.81 154 LYS A C 1
ATOM 1239 O O . LYS A 1 154 ? 19.728 6.677 24.232 1.00 73.81 154 LYS A O 1
ATOM 1244 N N . GLU A 1 155 ? 20.449 7.486 26.198 1.00 77.25 155 GLU A N 1
ATOM 1245 C CA . GLU A 1 155 ? 21.024 8.688 25.608 1.00 77.25 155 GLU A CA 1
ATOM 1246 C C . GLU A 1 155 ? 22.108 8.312 24.586 1.00 77.25 155 GLU A C 1
ATOM 1248 O O . GLU A 1 155 ? 22.899 7.394 24.805 1.00 77.25 155 GLU A O 1
ATOM 1253 N N . GLY A 1 156 ? 22.092 8.981 23.432 1.00 77.81 156 GLY A N 1
ATOM 1254 C CA . GLY A 1 156 ? 23.011 8.702 22.328 1.00 77.81 156 GLY A CA 1
ATOM 1255 C C . GLY A 1 156 ? 22.567 7.619 21.336 1.00 77.81 156 GLY A C 1
ATOM 1256 O O . GLY A 1 156 ? 23.176 7.542 20.276 1.00 77.81 156 GLY A O 1
ATOM 1257 N N . THR A 1 157 ? 21.494 6.848 21.587 1.00 78.12 157 THR A N 1
ATOM 1258 C CA . THR A 1 157 ? 21.049 5.798 20.645 1.00 78.12 157 THR A CA 1
ATOM 1259 C C . THR A 1 157 ? 20.756 6.353 19.243 1.00 78.12 157 THR A C 1
ATOM 1261 O O . THR A 1 157 ? 19.867 7.196 19.028 1.00 78.12 157 THR A O 1
ATOM 1264 N N . THR A 1 158 ? 21.500 5.849 18.262 1.00 85.94 158 THR A N 1
ATOM 1265 C CA . THR A 1 158 ? 21.389 6.218 16.849 1.00 85.94 158 THR A CA 1
ATOM 1266 C C . THR A 1 158 ? 20.239 5.478 16.160 1.00 85.94 158 THR A C 1
ATOM 1268 O O . THR A 1 158 ? 19.687 4.505 16.671 1.00 85.94 158 THR A O 1
ATOM 1271 N N . TRP A 1 159 ? 19.847 5.954 14.975 1.00 83.88 159 TRP A N 1
ATOM 1272 C CA . TRP A 1 159 ? 18.837 5.279 14.152 1.00 83.88 159 TRP A CA 1
ATOM 1273 C C . TRP A 1 159 ? 19.275 3.871 13.722 1.00 83.88 159 TRP A C 1
ATOM 1275 O O . TRP A 1 159 ? 18.462 2.949 13.757 1.00 83.88 159 TRP A O 1
ATOM 1285 N N . ASN A 1 160 ? 20.547 3.705 13.343 1.00 80.75 160 ASN A N 1
ATOM 1286 C CA . ASN A 1 160 ? 21.075 2.426 12.869 1.00 80.75 160 ASN A CA 1
ATOM 1287 C C . ASN A 1 160 ? 21.081 1.385 13.991 1.00 80.75 160 ASN A C 1
ATOM 1289 O O . ASN A 1 160 ? 20.547 0.301 13.791 1.00 80.75 160 ASN A O 1
ATOM 1293 N N . GLU A 1 161 ? 21.568 1.749 15.182 1.00 80.88 161 GLU A N 1
ATOM 1294 C CA . GLU A 1 161 ? 21.530 0.870 16.361 1.00 80.88 161 GLU A CA 1
ATOM 1295 C C . GLU A 1 161 ? 20.091 0.491 16.733 1.00 80.88 161 GLU A C 1
ATOM 1297 O O . GLU A 1 161 ? 19.801 -0.667 17.018 1.00 80.88 161 GLU A O 1
ATOM 1302 N N . PHE A 1 162 ? 19.164 1.455 16.698 1.00 83.00 162 PHE A N 1
ATOM 1303 C CA . PHE A 1 162 ? 17.756 1.197 16.997 1.00 83.00 162 PHE A CA 1
ATOM 1304 C C . PHE A 1 162 ? 17.138 0.179 16.031 1.00 83.00 162 PHE A C 1
ATOM 1306 O O . PHE A 1 162 ? 16.462 -0.755 16.458 1.00 83.00 162 PHE A O 1
ATOM 1313 N N . ILE A 1 163 ? 17.362 0.349 14.727 1.00 82.06 163 ILE A N 1
ATOM 1314 C CA . ILE A 1 163 ? 16.852 -0.572 13.710 1.00 82.06 163 ILE A CA 1
ATOM 1315 C C . ILE A 1 163 ? 17.529 -1.936 13.811 1.00 82.06 163 ILE A C 1
ATOM 1317 O O . ILE A 1 163 ? 16.833 -2.948 13.793 1.00 82.06 163 ILE A O 1
ATOM 1321 N N . GLU A 1 164 ? 18.846 -1.991 13.986 1.00 79.50 164 GLU A N 1
ATOM 1322 C CA . GLU A 1 164 ? 19.566 -3.249 14.172 1.00 79.50 164 GLU A CA 1
ATOM 1323 C C . GLU A 1 164 ? 19.000 -4.044 15.354 1.00 79.50 164 GLU A C 1
ATOM 1325 O O . GLU A 1 164 ? 18.689 -5.224 15.203 1.00 79.50 164 GLU A O 1
ATOM 1330 N N . GLN A 1 165 ? 18.744 -3.399 16.496 1.00 78.19 165 GLN A N 1
ATOM 1331 C CA . GLN A 1 165 ? 18.145 -4.057 17.661 1.00 78.19 165 GLN A CA 1
ATOM 1332 C C . GLN A 1 165 ? 16.734 -4.597 17.387 1.00 78.19 165 GLN A C 1
ATOM 1334 O O . GLN A 1 165 ? 16.385 -5.679 17.861 1.00 78.19 165 GLN A O 1
ATOM 1339 N N . ILE A 1 166 ? 15.914 -3.879 16.614 1.00 81.19 166 ILE A N 1
ATOM 1340 C CA . ILE A 1 166 ? 14.582 -4.350 16.206 1.00 81.19 166 ILE A CA 1
ATOM 1341 C C . ILE A 1 166 ? 14.697 -5.608 15.328 1.00 81.19 166 ILE A C 1
ATOM 1343 O O . ILE A 1 166 ? 14.013 -6.598 15.585 1.00 81.19 166 ILE A O 1
ATOM 1347 N N . PHE A 1 167 ? 15.555 -5.589 14.301 1.00 76.50 167 PHE A N 1
ATOM 1348 C CA . PHE A 1 167 ? 15.650 -6.671 13.308 1.00 76.50 167 PHE A CA 1
ATOM 1349 C C . PHE A 1 167 ? 16.431 -7.895 13.795 1.00 76.50 167 PHE A C 1
ATOM 1351 O O . PHE A 1 167 ? 16.107 -9.015 13.409 1.00 76.50 167 PHE A O 1
ATOM 1358 N N . THR A 1 168 ? 17.411 -7.708 14.678 1.00 72.50 168 THR A N 1
ATOM 1359 C CA . THR A 1 168 ? 18.108 -8.810 15.366 1.00 72.50 168 THR A CA 1
ATOM 1360 C C . THR A 1 168 ? 17.266 -9.416 16.492 1.00 72.50 168 THR A C 1
ATOM 1362 O O . THR A 1 168 ? 17.648 -10.424 17.084 1.00 72.50 168 THR A O 1
ATOM 1365 N N . GLY A 1 169 ? 16.107 -8.822 16.802 1.00 68.06 169 GLY A N 1
ATOM 1366 C CA . GLY A 1 169 ? 15.218 -9.280 17.865 1.00 68.06 169 GLY A CA 1
ATOM 1367 C C . GLY A 1 169 ? 15.728 -8.972 19.275 1.00 68.06 169 GLY A C 1
ATOM 1368 O O . GLY A 1 169 ? 15.208 -9.540 20.233 1.00 68.06 169 GLY A O 1
ATOM 1369 N N . GLN A 1 170 ? 16.712 -8.084 19.424 1.00 69.38 170 GLN A N 1
ATOM 1370 C CA . GLN A 1 170 ? 17.181 -7.600 20.726 1.00 69.38 170 GLN A CA 1
ATOM 1371 C C . GLN A 1 170 ? 16.167 -6.645 21.379 1.00 69.38 170 GLN A C 1
ATOM 1373 O O . GLN A 1 170 ? 16.001 -6.654 22.596 1.00 69.38 170 GLN A O 1
ATOM 1378 N N . LEU A 1 171 ? 15.433 -5.865 20.578 1.00 71.31 171 LEU A N 1
ATOM 1379 C CA . LEU A 1 171 ? 14.378 -4.960 21.038 1.00 71.31 171 LEU A CA 1
ATOM 1380 C C . LEU A 1 171 ? 12.997 -5.472 20.595 1.00 71.31 171 LEU A C 1
ATOM 1382 O O . LEU A 1 171 ? 12.497 -5.130 19.528 1.00 71.31 171 LEU A O 1
ATOM 1386 N N . LYS A 1 172 ? 12.348 -6.287 21.436 1.00 74.62 172 LYS A N 1
ATOM 1387 C CA . LYS A 1 172 ? 10.999 -6.845 21.191 1.00 74.62 172 LYS A CA 1
ATOM 1388 C C . LYS A 1 172 ? 9.908 -6.089 21.947 1.00 74.62 172 LYS A C 1
ATOM 1390 O O . LYS A 1 172 ? 9.182 -6.668 22.758 1.00 74.62 172 LYS A O 1
ATOM 1395 N N . MET A 1 173 ? 9.790 -4.786 21.698 1.00 78.38 173 MET A N 1
ATOM 1396 C CA . MET A 1 173 ? 8.680 -4.009 22.261 1.00 78.38 173 MET A CA 1
ATOM 1397 C C . MET A 1 173 ? 7.341 -4.581 21.781 1.00 78.38 173 MET A C 1
ATOM 1399 O O . MET A 1 173 ? 7.167 -4.790 20.579 1.00 78.38 173 MET A O 1
ATOM 1403 N N . PHE A 1 174 ? 6.416 -4.850 22.708 1.00 82.50 174 PHE A N 1
ATOM 1404 C CA . PHE A 1 174 ? 5.095 -5.437 22.408 1.00 82.50 174 PHE A CA 1
ATOM 1405 C C . PHE A 1 174 ? 5.160 -6.751 21.596 1.00 82.50 174 PHE A C 1
ATOM 1407 O O . PHE A 1 174 ? 4.256 -7.064 20.829 1.00 82.50 174 PHE A O 1
ATOM 1414 N N . GLY A 1 175 ? 6.248 -7.517 21.731 1.00 83.62 175 GLY A N 1
ATOM 1415 C CA . GLY A 1 175 ? 6.470 -8.786 21.028 1.00 83.62 175 GLY A CA 1
ATOM 1416 C C . GLY A 1 175 ? 7.209 -8.652 19.699 1.00 83.62 175 GLY A C 1
ATOM 1417 O O . GLY A 1 175 ? 7.550 -9.662 19.090 1.00 83.62 175 GLY A O 1
ATOM 1418 N N . GLY A 1 176 ? 7.534 -7.425 19.284 1.00 88.25 176 GLY A N 1
ATOM 1419 C CA . GLY A 1 176 ? 8.165 -7.139 18.001 1.00 88.25 176 GLY A CA 1
ATOM 1420 C C . GLY A 1 176 ? 7.150 -7.118 16.858 1.00 88.25 176 GLY A C 1
ATOM 1421 O O . GLY A 1 176 ? 6.234 -7.936 16.792 1.00 88.25 176 GLY A O 1
ATOM 1422 N N . TRP A 1 177 ? 7.322 -6.171 15.934 1.00 90.38 177 TRP A N 1
ATOM 1423 C CA . TRP A 1 177 ? 6.333 -5.888 14.890 1.00 90.38 177 TRP A CA 1
ATOM 1424 C C . TRP A 1 177 ? 5.997 -7.103 14.010 1.00 90.38 177 TRP A C 1
ATOM 1426 O O . TRP A 1 177 ? 4.831 -7.299 13.677 1.00 90.38 177 TRP A O 1
ATOM 1436 N N . PHE A 1 178 ? 6.991 -7.929 13.659 1.00 87.56 178 PHE A N 1
ATOM 1437 C CA . PHE A 1 178 ? 6.792 -9.096 12.791 1.00 87.56 178 PHE A CA 1
ATOM 1438 C C . PHE A 1 178 ? 5.902 -10.156 13.437 1.00 87.56 178 PHE A C 1
ATOM 1440 O O . PHE A 1 178 ? 4.935 -10.597 12.822 1.00 87.56 178 PHE A O 1
ATOM 1447 N N . GLN A 1 179 ? 6.205 -10.539 14.681 1.00 88.75 179 GLN A N 1
ATOM 1448 C CA . GLN A 1 179 ? 5.412 -11.537 15.395 1.00 88.75 179 GLN A CA 1
ATOM 1449 C C . GLN A 1 179 ? 4.022 -10.991 15.713 1.00 88.75 179 GLN A C 1
ATOM 1451 O O . GLN A 1 179 ? 3.033 -11.663 15.452 1.00 88.75 179 GLN A O 1
ATOM 1456 N N . PHE A 1 180 ? 3.950 -9.743 16.186 1.00 92.75 180 PHE A N 1
ATOM 1457 C CA . PHE A 1 180 ? 2.685 -9.068 16.445 1.00 92.75 180 PHE A CA 1
ATOM 1458 C C . PHE A 1 180 ? 1.784 -9.063 15.203 1.00 92.75 180 PHE A C 1
ATOM 1460 O O . PHE A 1 180 ? 0.631 -9.469 15.288 1.00 92.75 180 PHE A O 1
ATOM 1467 N N . SER A 1 181 ? 2.309 -8.640 14.047 1.00 91.88 181 SER A N 1
ATOM 1468 C CA . SER A 1 181 ? 1.523 -8.560 12.809 1.00 91.88 181 SER A CA 1
ATOM 1469 C C . SER A 1 181 ? 1.072 -9.941 12.346 1.00 91.88 181 SER A C 1
ATOM 1471 O O . SER A 1 181 ? -0.099 -10.110 12.034 1.00 91.88 181 SER A O 1
ATOM 1473 N N . LYS A 1 182 ? 1.960 -10.942 12.395 1.00 90.06 182 LYS A N 1
ATOM 1474 C CA . LYS A 1 182 ? 1.637 -12.325 12.024 1.00 90.06 182 LYS A CA 1
ATOM 1475 C C . LYS A 1 182 ? 0.535 -12.926 12.902 1.00 90.06 182 LYS A C 1
ATOM 1477 O O . LYS A 1 182 ? -0.352 -13.604 12.390 1.00 90.06 182 LYS A O 1
ATOM 1482 N N . ASP A 1 183 ? 0.593 -12.685 14.211 1.00 91.12 183 ASP A N 1
ATOM 1483 C CA . ASP A 1 183 ? -0.415 -13.177 15.154 1.00 91.12 183 ASP A CA 1
ATOM 1484 C C . ASP A 1 183 ? -1.784 -12.542 14.888 1.00 91.12 183 ASP A C 1
ATOM 1486 O O . ASP A 1 183 ? -2.798 -13.227 14.945 1.00 91.12 183 ASP A O 1
ATOM 1490 N N . TRP A 1 184 ? -1.816 -11.247 14.563 1.00 94.62 184 TRP A N 1
ATOM 1491 C CA . TRP A 1 184 ? -3.049 -10.545 14.208 1.00 94.62 184 TRP A CA 1
ATOM 1492 C C . TRP A 1 184 ? -3.608 -10.967 12.844 1.00 94.62 184 TRP A C 1
ATOM 1494 O O . TRP A 1 184 ? -4.805 -11.223 12.743 1.00 94.62 184 TRP A O 1
ATOM 1504 N N . GLU A 1 185 ? -2.765 -11.079 11.813 1.00 91.06 185 GLU A N 1
ATOM 1505 C CA . GLU A 1 185 ? -3.151 -11.506 10.456 1.00 91.06 185 GLU A CA 1
ATOM 1506 C C . GLU A 1 185 ? -3.809 -12.887 10.464 1.00 91.06 185 GLU A C 1
ATOM 1508 O O . GLU A 1 185 ? -4.881 -13.062 9.891 1.00 91.06 185 GLU A O 1
ATOM 1513 N N . LYS A 1 186 ? -3.239 -13.837 11.217 1.00 92.81 186 LYS A N 1
ATOM 1514 C CA . LYS A 1 186 ? -3.823 -15.172 11.390 1.00 92.81 186 LYS A CA 1
ATOM 1515 C C . LYS A 1 186 ? -5.271 -15.117 11.888 1.00 92.81 186 LYS A C 1
ATOM 1517 O O . LYS A 1 186 ? -6.101 -15.915 11.464 1.00 92.81 186 LYS A O 1
ATOM 1522 N N . GLU A 1 187 ? -5.564 -14.222 12.824 1.00 94.75 187 GLU A N 1
ATOM 1523 C CA . GLU A 1 187 ? -6.895 -14.119 13.422 1.00 94.75 187 GLU A CA 1
ATOM 1524 C C . GLU A 1 187 ? -7.854 -13.325 12.529 1.00 94.75 187 GLU A C 1
ATOM 1526 O O . GLU A 1 187 ? -9.035 -13.653 12.489 1.00 94.75 187 GLU A O 1
ATOM 1531 N N . ILE A 1 188 ? -7.366 -12.341 11.768 1.00 92.31 188 ILE A N 1
ATOM 1532 C CA . ILE A 1 188 ? -8.160 -11.593 10.775 1.00 92.31 188 ILE A CA 1
ATOM 1533 C C . ILE A 1 188 ? -8.777 -12.535 9.735 1.00 92.31 188 ILE A C 1
ATOM 1535 O O . ILE A 1 188 ? -9.951 -12.384 9.404 1.00 92.31 188 ILE A O 1
ATOM 1539 N N . ASP A 1 189 ? -8.029 -13.542 9.282 1.00 85.94 189 ASP A N 1
ATOM 1540 C CA . ASP A 1 189 ? -8.513 -14.516 8.293 1.00 85.94 189 ASP A CA 1
ATOM 1541 C C . ASP A 1 189 ? -9.647 -15.414 8.825 1.00 85.94 189 ASP A C 1
ATOM 1543 O O . ASP A 1 189 ? -10.393 -16.017 8.052 1.00 85.94 189 ASP A O 1
ATOM 1547 N N . ILE A 1 190 ? -9.790 -15.520 10.151 1.00 92.44 190 ILE A N 1
ATOM 1548 C CA . ILE A 1 190 ? -10.697 -16.470 10.813 1.00 92.44 190 ILE A CA 1
ATOM 1549 C C . ILE A 1 190 ? -11.874 -15.750 11.490 1.00 92.44 190 ILE A C 1
ATOM 1551 O O . ILE A 1 190 ? -12.993 -16.271 11.546 1.00 92.44 190 ILE A O 1
ATOM 1555 N N . LYS A 1 191 ? -11.641 -14.561 12.048 1.00 93.25 191 LYS A N 1
ATOM 1556 C CA . LYS A 1 191 ? -12.563 -13.872 12.956 1.00 93.25 191 LYS A CA 1
ATOM 1557 C C . LYS A 1 191 ? -13.346 -12.787 12.226 1.00 93.25 191 LYS A C 1
ATOM 1559 O O . LYS A 1 191 ? -12.801 -11.794 11.763 1.00 93.25 191 LYS A O 1
ATOM 1564 N N . LYS A 1 192 ? -14.674 -12.920 12.225 1.00 93.94 192 LYS A N 1
ATOM 1565 C CA . LYS A 1 192 ? -15.589 -11.947 11.597 1.00 93.94 192 LYS A CA 1
ATOM 1566 C C . LYS A 1 192 ? -15.741 -10.637 12.376 1.00 93.94 192 LYS A C 1
ATOM 1568 O O . LYS A 1 192 ? -16.214 -9.653 11.819 1.00 93.94 192 LYS A O 1
ATOM 1573 N N . ASN A 1 193 ? -15.367 -10.618 13.656 1.00 97.75 193 ASN A N 1
ATOM 1574 C CA . ASN A 1 193 ? -15.423 -9.427 14.503 1.00 97.75 193 ASN A CA 1
ATOM 1575 C C . ASN A 1 193 ? -14.122 -8.607 14.465 1.00 97.75 193 ASN A C 1
ATOM 1577 O O . ASN A 1 193 ? -13.835 -7.878 15.417 1.00 97.75 193 ASN A O 1
ATOM 1581 N N . ILE A 1 194 ? -13.335 -8.721 13.389 1.00 98.12 194 ILE A N 1
ATOM 1582 C CA . ILE A 1 194 ? -12.135 -7.917 13.156 1.00 98.12 194 ILE A CA 1
ATOM 1583 C C . ILE A 1 194 ? -12.244 -7.226 11.795 1.00 98.12 194 ILE A C 1
ATOM 1585 O O . ILE A 1 194 ? -12.341 -7.879 10.761 1.00 98.12 194 ILE A O 1
ATOM 1589 N N . LEU A 1 195 ? -12.182 -5.894 11.794 1.00 98.06 195 LEU A N 1
ATOM 1590 C CA . LEU A 1 195 ? -12.025 -5.082 10.592 1.00 98.06 195 LEU A CA 1
ATOM 1591 C C . LEU A 1 195 ? -10.561 -4.645 10.458 1.00 98.06 195 LEU A C 1
ATOM 1593 O O . LEU A 1 195 ? -10.120 -3.812 11.256 1.00 98.06 195 LEU A O 1
ATOM 1597 N N . PRO A 1 196 ? -9.812 -5.138 9.457 1.00 96.19 196 PRO A N 1
ATOM 1598 C CA . PRO A 1 196 ? -8.505 -4.590 9.134 1.00 96.19 196 PRO A CA 1
ATOM 1599 C C . PRO A 1 196 ? -8.640 -3.255 8.387 1.00 96.19 196 PRO A C 1
ATOM 1601 O O . PRO A 1 196 ? -9.382 -3.129 7.403 1.00 96.19 196 PRO A O 1
ATOM 1604 N N . LEU A 1 197 ? -7.884 -2.264 8.854 1.00 94.12 197 LEU A N 1
ATOM 1605 C CA . LEU A 1 197 ? -7.641 -0.982 8.203 1.00 94.12 197 LEU A CA 1
ATOM 1606 C C . LEU A 1 197 ? -6.139 -0.797 7.991 1.00 94.12 197 LEU A C 1
ATOM 1608 O O . LEU A 1 197 ? -5.331 -1.048 8.887 1.00 94.12 197 LEU A O 1
ATOM 1612 N N . TYR A 1 198 ? -5.766 -0.278 6.827 1.00 91.44 198 TYR A N 1
ATOM 1613 C CA . TYR A 1 198 ? -4.377 0.007 6.494 1.00 91.44 198 TYR A CA 1
ATOM 1614 C C . TYR A 1 198 ? -4.161 1.519 6.452 1.00 91.44 198 TYR A C 1
ATOM 1616 O O . TYR A 1 198 ? -4.909 2.255 5.808 1.00 91.44 198 TYR A O 1
ATOM 1624 N N . TYR A 1 199 ? -3.132 2.005 7.150 1.00 88.81 199 TYR A N 1
ATOM 1625 C CA . TYR A 1 199 ? -2.801 3.431 7.222 1.00 88.81 199 TYR A CA 1
ATOM 1626 C C . TYR A 1 199 ? -2.652 4.061 5.833 1.00 88.81 199 TYR A C 1
ATOM 1628 O O . TYR A 1 199 ? -3.084 5.189 5.597 1.00 88.81 199 TYR A O 1
ATOM 1636 N N . GLU A 1 200 ? -2.033 3.326 4.913 1.00 85.38 200 GLU A N 1
ATOM 1637 C CA . GLU A 1 200 ? -1.796 3.751 3.542 1.00 85.38 200 GLU A CA 1
ATOM 1638 C C . GLU A 1 200 ? -3.097 3.852 2.731 1.00 85.38 200 GLU A C 1
ATOM 1640 O O . GLU A 1 200 ? -3.249 4.811 1.977 1.00 85.38 200 GLU A O 1
ATOM 1645 N N . GLU A 1 201 ? -4.054 2.943 2.937 1.00 80.62 201 GLU A N 1
ATOM 1646 C CA . GLU A 1 201 ? -5.372 2.983 2.287 1.00 80.62 201 GLU A CA 1
ATOM 1647 C C . GLU A 1 201 ? -6.224 4.133 2.823 1.00 80.62 201 GLU A C 1
ATOM 1649 O O . GLU A 1 201 ? -6.769 4.902 2.038 1.00 80.62 201 GLU A O 1
ATOM 1654 N N . MET A 1 202 ? -6.253 4.332 4.148 1.00 87.50 202 MET A N 1
ATOM 1655 C CA . MET A 1 202 ? -6.925 5.488 4.760 1.00 87.50 202 MET A CA 1
ATOM 1656 C C . MET A 1 202 ? -6.360 6.813 4.236 1.00 87.50 202 MET A C 1
ATOM 1658 O O . MET A 1 202 ? -7.074 7.806 4.145 1.00 87.50 202 MET A O 1
ATOM 1662 N N . LYS A 1 203 ? -5.068 6.858 3.890 1.00 81.62 203 LYS A N 1
ATOM 1663 C CA . LYS A 1 203 ? -4.447 8.049 3.302 1.00 81.62 203 LYS A CA 1
ATOM 1664 C C . LYS A 1 203 ? -4.829 8.257 1.837 1.00 81.62 203 LYS A C 1
ATOM 1666 O O . LYS A 1 203 ? -4.867 9.405 1.398 1.00 81.62 203 LYS A O 1
ATOM 1671 N N . GLN A 1 204 ? -5.044 7.181 1.089 1.00 76.56 204 GLN A N 1
ATOM 1672 C CA . GLN A 1 204 ? -5.432 7.248 -0.319 1.00 76.56 204 GLN A CA 1
ATOM 1673 C C . GLN A 1 204 ? -6.909 7.600 -0.481 1.00 76.56 204 GLN A C 1
ATOM 1675 O O . GLN A 1 204 ? -7.230 8.490 -1.259 1.00 76.56 204 GLN A O 1
ATOM 1680 N N . ASP A 1 205 ? -7.778 6.949 0.288 1.00 79.25 205 ASP A N 1
ATOM 1681 C CA . ASP A 1 205 ? -9.214 7.201 0.298 1.00 79.25 205 ASP A CA 1
ATOM 1682 C C . ASP A 1 205 ? -9.749 7.139 1.730 1.00 79.25 205 ASP A C 1
ATOM 1684 O O . ASP A 1 205 ? -10.140 6.090 2.253 1.00 79.25 205 ASP A O 1
ATOM 1688 N N . ILE A 1 206 ? -9.753 8.298 2.385 1.00 86.12 206 ILE A N 1
ATOM 1689 C CA . ILE A 1 206 ? -10.244 8.407 3.755 1.00 86.12 206 ILE A CA 1
ATOM 1690 C C . ILE A 1 206 ? -11.762 8.210 3.829 1.00 86.12 206 ILE A C 1
ATOM 1692 O O . ILE A 1 206 ? -12.248 7.571 4.759 1.00 86.12 206 ILE A O 1
ATOM 1696 N N . THR A 1 207 ? -12.511 8.706 2.842 1.00 83.12 207 THR A N 1
ATOM 1697 C CA . THR A 1 207 ? -13.978 8.670 2.836 1.00 83.12 207 THR A CA 1
ATOM 1698 C C . THR A 1 207 ? -14.484 7.243 2.662 1.00 83.12 207 THR A C 1
ATOM 1700 O O . THR A 1 207 ? -15.321 6.799 3.448 1.00 83.12 207 THR A O 1
ATOM 1703 N N . GLY A 1 208 ? -13.944 6.488 1.699 1.00 80.25 208 GLY A N 1
ATOM 1704 C CA . GLY A 1 208 ? -14.314 5.086 1.499 1.00 80.25 208 GLY A CA 1
ATOM 1705 C C . GLY A 1 208 ? -13.970 4.217 2.706 1.00 80.25 208 GLY A C 1
ATOM 1706 O O . GLY A 1 208 ? -14.784 3.398 3.133 1.00 80.25 208 GLY A O 1
ATOM 1707 N N . ASN A 1 209 ? -12.817 4.452 3.343 1.00 92.50 209 ASN A N 1
ATOM 1708 C CA . ASN A 1 209 ? -12.455 3.750 4.577 1.00 92.50 209 ASN A CA 1
ATOM 1709 C C . ASN A 1 209 ? -13.371 4.110 5.760 1.00 92.50 209 ASN A C 1
ATOM 1711 O O . ASN A 1 209 ? -13.687 3.237 6.573 1.00 92.50 209 ASN A O 1
ATOM 1715 N N . ILE A 1 210 ? -13.840 5.358 5.852 1.00 93.19 210 ILE A N 1
ATOM 1716 C CA . ILE A 1 210 ? -14.836 5.775 6.850 1.00 93.19 210 ILE A CA 1
ATOM 1717 C C . ILE A 1 210 ? -16.173 5.068 6.613 1.00 93.19 210 ILE A C 1
ATOM 1719 O O . ILE A 1 210 ? -16.732 4.519 7.562 1.00 93.19 210 ILE A O 1
ATOM 1723 N N . LEU A 1 211 ? -16.657 5.021 5.369 1.00 86.88 211 LEU A N 1
ATOM 1724 C CA . LEU A 1 211 ? -17.907 4.340 5.014 1.00 86.88 211 LEU A CA 1
ATOM 1725 C C . LEU A 1 211 ? -17.835 2.834 5.302 1.00 86.88 211 LEU A C 1
ATOM 1727 O O . LEU A 1 211 ? -18.707 2.308 5.991 1.00 86.88 211 LEU A O 1
ATOM 1731 N N . LYS A 1 212 ? -16.749 2.169 4.884 1.00 94.00 212 LYS A N 1
ATOM 1732 C CA . LYS A 1 212 ? -16.459 0.758 5.207 1.00 94.00 212 LYS A CA 1
ATOM 1733 C C . LYS A 1 212 ? -16.480 0.511 6.717 1.00 94.00 212 LYS A C 1
ATOM 1735 O O . LYS A 1 212 ? -17.041 -0.472 7.195 1.00 94.00 212 LYS A O 1
ATOM 1740 N N . THR A 1 213 ? -15.866 1.413 7.484 1.00 98.06 213 THR A N 1
ATOM 1741 C CA . THR A 1 213 ? -15.828 1.317 8.949 1.00 98.06 213 THR A CA 1
ATOM 1742 C C . THR A 1 213 ? -17.214 1.522 9.556 1.00 98.06 213 THR A C 1
ATOM 1744 O O . THR A 1 213 ? -17.588 0.800 10.475 1.00 98.06 213 THR A O 1
ATOM 1747 N N . ALA A 1 214 ? -17.999 2.469 9.046 1.00 97.69 214 ALA A N 1
ATOM 1748 C CA . ALA A 1 214 ? -19.353 2.724 9.520 1.00 97.69 214 ALA A CA 1
ATOM 1749 C C . ALA A 1 214 ? -20.290 1.534 9.284 1.00 97.69 214 ALA A C 1
ATOM 1751 O O . ALA A 1 214 ? -21.004 1.127 10.204 1.00 97.69 214 ALA A O 1
ATOM 1752 N N . GLU A 1 215 ? -20.232 0.952 8.084 1.00 97.25 215 GLU A N 1
ATOM 1753 C CA . GLU A 1 215 ? -20.956 -0.267 7.723 1.00 97.25 215 GLU A CA 1
ATOM 1754 C C . GLU A 1 215 ? -20.581 -1.404 8.674 1.00 97.25 215 GLU A C 1
ATOM 1756 O O . GLU A 1 215 ? -21.444 -1.953 9.356 1.00 97.25 215 GLU A O 1
ATOM 1761 N N . TYR A 1 216 ? -19.282 -1.674 8.829 1.00 98.00 216 TYR A N 1
ATOM 1762 C CA . TYR A 1 216 ? -18.798 -2.688 9.760 1.00 98.00 216 TYR A CA 1
ATOM 1763 C C . TYR A 1 216 ? -19.274 -2.448 11.196 1.00 98.00 216 TYR A C 1
ATOM 1765 O O . TYR A 1 216 ? -19.622 -3.397 11.896 1.00 98.00 216 TYR A O 1
ATOM 1773 N N . LEU A 1 217 ? -19.317 -1.198 11.665 1.00 97.31 217 LEU A N 1
ATOM 1774 C CA . LEU A 1 217 ? -19.763 -0.846 13.015 1.00 97.31 217 LEU A CA 1
ATOM 1775 C C . LEU A 1 217 ? -21.290 -0.804 13.171 1.00 97.31 217 LEU A C 1
ATOM 1777 O O . LEU A 1 217 ? -21.762 -0.719 14.311 1.00 97.31 217 LEU A O 1
ATOM 1781 N N . ASN A 1 218 ? -22.053 -0.968 12.087 1.00 96.12 218 ASN A N 1
ATOM 1782 C CA . ASN A 1 218 ? -23.502 -0.772 12.031 1.00 96.12 218 ASN A CA 1
ATOM 1783 C C . ASN A 1 218 ? -23.908 0.614 12.560 1.00 96.12 218 ASN A C 1
ATOM 1785 O O . ASN A 1 218 ? -24.786 0.721 13.418 1.00 96.12 218 ASN A O 1
ATOM 1789 N N . VAL A 1 219 ? -23.224 1.670 12.110 1.00 95.56 219 VAL A N 1
ATOM 1790 C CA . VAL A 1 219 ? -23.590 3.059 12.429 1.00 95.56 219 VAL A CA 1
ATOM 1791 C C . VAL A 1 219 ? -24.039 3.795 11.166 1.00 95.56 219 VAL A C 1
ATOM 1793 O O . VAL A 1 219 ? -23.408 3.637 10.120 1.00 95.56 219 VAL A O 1
ATOM 1796 N N . PRO A 1 220 ? -25.113 4.605 11.225 1.00 92.06 220 PRO A N 1
ATOM 1797 C CA . PRO A 1 220 ? -25.538 5.397 10.079 1.00 92.06 220 PRO A CA 1
ATOM 1798 C C . PRO A 1 220 ? -24.438 6.373 9.657 1.00 92.06 220 PRO A C 1
ATOM 1800 O O . PRO A 1 220 ? -24.005 7.212 10.444 1.00 92.06 220 PRO A O 1
ATOM 1803 N N . CYS A 1 221 ? -24.002 6.287 8.405 1.00 93.81 221 CYS A N 1
ATOM 1804 C CA . CYS A 1 221 ? -23.005 7.193 7.853 1.00 93.81 221 CYS A CA 1
ATOM 1805 C C . CYS A 1 221 ? -23.337 7.466 6.389 1.00 93.81 221 CYS A C 1
ATOM 1807 O O . CYS A 1 221 ? -23.192 6.599 5.531 1.00 93.81 221 CYS A O 1
ATOM 1809 N N . LYS A 1 222 ? -23.838 8.672 6.117 1.00 87.06 222 LYS A N 1
ATOM 1810 C CA . LYS A 1 222 ? -24.018 9.146 4.744 1.00 87.06 222 LYS A CA 1
ATOM 1811 C C . LYS A 1 222 ? -22.681 9.627 4.193 1.00 87.06 222 LYS A C 1
ATOM 1813 O O . LYS A 1 222 ? -21.804 10.029 4.959 1.00 87.06 222 LYS A O 1
ATOM 1818 N N . ASN A 1 223 ? -22.553 9.638 2.871 1.00 80.56 223 ASN A N 1
ATOM 1819 C CA . ASN A 1 223 ? -21.327 10.060 2.201 1.00 80.56 223 ASN A CA 1
ATOM 1820 C C . ASN A 1 223 ? -20.894 11.481 2.609 1.00 80.56 223 ASN A C 1
ATOM 1822 O O . ASN A 1 223 ? -19.712 11.718 2.830 1.00 80.56 223 ASN A O 1
ATOM 1826 N N . GLU A 1 224 ? -21.839 12.405 2.802 1.00 82.06 224 GLU A N 1
ATOM 1827 C CA . GLU A 1 224 ? -21.542 13.781 3.222 1.00 82.06 224 GLU A CA 1
ATOM 1828 C C . GLU A 1 224 ? -20.902 13.824 4.613 1.00 82.06 224 GLU A C 1
ATOM 1830 O O . GLU A 1 224 ? -19.897 14.503 4.816 1.00 82.06 224 GLU A O 1
ATOM 1835 N N . PHE A 1 225 ? -21.445 13.049 5.557 1.00 90.06 225 PHE A N 1
ATOM 1836 C CA . PHE A 1 225 ? -20.891 12.949 6.906 1.00 90.06 225 PHE A CA 1
ATOM 1837 C C . PHE A 1 225 ? -19.513 12.278 6.888 1.00 90.06 225 PHE A C 1
ATOM 1839 O O . PHE A 1 225 ? -18.594 12.746 7.554 1.00 90.06 225 PHE A O 1
ATOM 1846 N N . ALA A 1 226 ? -19.327 11.229 6.079 1.00 84.62 226 ALA A N 1
ATOM 1847 C CA . ALA A 1 226 ? -18.028 10.578 5.919 1.00 84.62 226 ALA A CA 1
ATOM 1848 C C . ALA A 1 226 ? -16.954 11.540 5.382 1.00 84.62 226 ALA A C 1
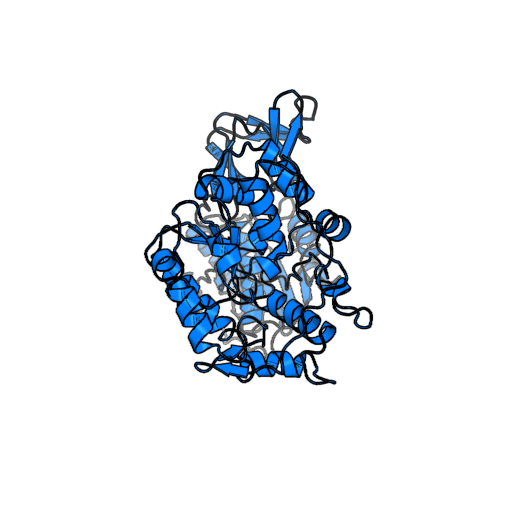ATOM 1850 O O . ALA A 1 226 ? -15.838 11.573 5.903 1.00 84.62 226 ALA A O 1
ATOM 1851 N N . MET A 1 227 ? -17.300 12.358 4.382 1.00 84.50 227 MET A N 1
ATOM 1852 C CA . MET A 1 227 ? -16.412 13.390 3.843 1.00 84.50 227 MET A CA 1
ATOM 1853 C C . MET A 1 227 ? -16.070 14.450 4.895 1.00 84.50 227 MET A C 1
ATOM 1855 O O . MET A 1 227 ? -14.912 14.851 5.004 1.00 84.50 227 MET A O 1
ATOM 1859 N N . GLU A 1 228 ? -17.047 14.878 5.697 1.00 90.44 228 GLU A N 1
ATOM 1860 C CA . GLU A 1 228 ? -16.833 15.853 6.769 1.00 90.44 228 GLU A CA 1
ATOM 1861 C C . GLU A 1 228 ? -15.907 15.306 7.868 1.00 90.44 228 GLU A C 1
ATOM 1863 O O . GLU A 1 228 ? -14.967 15.984 8.293 1.00 90.44 228 GLU A O 1
ATOM 1868 N N . VAL A 1 229 ? -16.117 14.054 8.291 1.00 91.75 229 VAL A N 1
ATOM 1869 C CA . VAL A 1 229 ? -15.231 13.356 9.236 1.00 91.75 229 VAL A CA 1
ATOM 1870 C C . VAL A 1 229 ? -13.820 13.238 8.660 1.00 91.75 229 VAL A C 1
ATOM 1872 O O . VAL A 1 229 ? -12.851 13.538 9.359 1.00 91.75 229 VAL A O 1
ATOM 1875 N N . GLY A 1 230 ? -13.687 12.847 7.389 1.00 89.62 230 GLY A N 1
ATOM 1876 C CA . GLY A 1 230 ? -12.399 12.732 6.704 1.00 89.62 230 GLY A CA 1
ATOM 1877 C C . GLY A 1 230 ? -11.644 14.060 6.642 1.00 89.62 230 GLY A C 1
ATOM 1878 O O . GLY A 1 230 ? -10.453 14.112 6.955 1.00 89.62 230 GLY A O 1
ATOM 1879 N N . ASP A 1 231 ? -12.349 15.147 6.326 1.00 89.94 231 ASP A N 1
ATOM 1880 C CA . ASP A 1 231 ? -11.803 16.500 6.322 1.00 89.94 231 ASP A CA 1
ATOM 1881 C C . ASP A 1 231 ? -11.306 16.915 7.717 1.00 89.94 231 ASP A C 1
ATOM 1883 O O . ASP A 1 231 ? -10.140 17.295 7.872 1.00 89.94 231 ASP A O 1
ATOM 1887 N N . LYS A 1 232 ? -12.133 16.772 8.760 1.00 87.75 232 LYS A N 1
ATOM 1888 C CA . LYS A 1 232 ? -11.744 17.063 10.154 1.00 87.75 232 LYS A CA 1
ATOM 1889 C C . LYS A 1 232 ? -10.567 16.213 10.622 1.00 87.75 232 LYS A C 1
ATOM 1891 O O . LYS A 1 232 ? -9.686 16.702 11.324 1.00 87.75 232 LYS A O 1
ATOM 1896 N N . CYS A 1 233 ? -10.513 14.962 10.186 1.00 88.19 233 CYS A N 1
ATOM 1897 C CA . CYS A 1 233 ? -9.434 14.042 10.511 1.00 88.19 233 CYS A CA 1
ATOM 1898 C C . CYS A 1 233 ? -8.196 14.206 9.613 1.00 88.19 233 CYS A C 1
ATOM 1900 O O . CYS A 1 233 ? -7.267 13.403 9.713 1.00 88.19 233 CYS A O 1
ATOM 1902 N N . SER A 1 234 ? -8.127 15.230 8.756 1.00 83.88 234 SER A N 1
ATOM 1903 C CA . SER A 1 234 ? -6.894 15.558 8.032 1.00 83.88 234 SER A CA 1
ATOM 1904 C C . SER A 1 234 ? -5.754 15.889 9.001 1.00 83.88 234 SER A C 1
ATOM 1906 O O . SER A 1 234 ? -5.959 16.412 10.100 1.00 83.88 234 SER A O 1
ATOM 1908 N N . PHE A 1 235 ? -4.519 15.584 8.593 1.00 75.25 235 PHE A N 1
ATOM 1909 C CA . PHE A 1 235 ? -3.351 15.703 9.470 1.00 75.25 235 PHE A CA 1
ATOM 1910 C C . PHE A 1 235 ? -3.199 17.104 10.077 1.00 75.25 235 PHE A C 1
ATOM 1912 O O . PHE A 1 235 ? -2.966 17.225 11.279 1.00 75.25 235 PHE A O 1
ATOM 1919 N N . ASP A 1 236 ? -3.353 18.151 9.265 1.00 75.44 236 ASP A N 1
ATOM 1920 C CA . ASP A 1 236 ? -3.181 19.532 9.720 1.00 75.44 236 ASP A CA 1
ATOM 1921 C C . ASP A 1 236 ? -4.293 19.954 10.685 1.00 75.44 236 ASP A C 1
ATOM 1923 O O . ASP A 1 236 ? -4.023 20.599 11.700 1.00 75.44 236 ASP A O 1
ATOM 1927 N N . LYS A 1 237 ? -5.539 19.537 10.431 1.00 83.81 237 LYS A N 1
ATOM 1928 C CA . LYS A 1 237 ? -6.664 19.853 11.316 1.00 83.81 237 LYS A CA 1
ATOM 1929 C C . LYS A 1 237 ? -6.550 19.122 12.646 1.00 83.81 237 LYS A C 1
ATOM 1931 O O . LYS A 1 237 ? -6.689 19.777 13.678 1.00 83.81 237 LYS A O 1
ATOM 1936 N N . LEU A 1 238 ? -6.189 17.838 12.650 1.00 80.62 238 LEU A N 1
ATOM 1937 C CA . LEU A 1 238 ? -5.906 17.113 13.891 1.00 80.62 238 LEU A CA 1
ATOM 1938 C C . LEU A 1 238 ? -4.765 17.763 14.670 1.00 80.62 238 LEU A C 1
ATOM 1940 O O . LEU A 1 238 ? -4.924 18.061 15.848 1.00 80.62 238 LEU A O 1
ATOM 1944 N N . LYS A 1 239 ? -3.642 18.056 14.008 1.00 77.88 239 LYS A N 1
ATOM 1945 C CA . LYS A 1 239 ? -2.484 18.691 14.646 1.00 77.88 239 LYS A CA 1
ATOM 1946 C C . LYS A 1 239 ? -2.831 20.021 15.327 1.00 77.88 239 LYS A C 1
ATOM 1948 O O . LYS A 1 239 ? -2.251 20.327 16.363 1.00 77.88 239 LYS A O 1
ATOM 1953 N N . ASN A 1 240 ? -3.751 20.793 14.751 1.00 77.19 240 ASN A N 1
ATOM 1954 C CA . ASN A 1 240 ? -4.117 22.117 15.254 1.00 77.19 240 ASN A CA 1
ATOM 1955 C C . ASN A 1 240 ? -5.262 22.100 16.280 1.00 77.19 240 ASN A C 1
ATOM 1957 O O . ASN A 1 240 ? -5.347 23.013 17.095 1.00 77.19 240 ASN A O 1
ATOM 1961 N N . ASN A 1 241 ? -6.155 21.106 16.233 1.00 74.38 241 ASN A N 1
ATOM 1962 C CA . ASN A 1 241 ? -7.383 21.094 17.041 1.00 74.38 241 ASN A CA 1
ATOM 1963 C C . ASN A 1 241 ? -7.388 20.043 18.161 1.00 74.38 241 ASN A C 1
ATOM 1965 O O . ASN A 1 241 ? -8.217 20.125 19.071 1.00 74.38 241 ASN A O 1
ATOM 1969 N N . LYS A 1 242 ? -6.481 19.060 18.122 1.00 70.88 242 LYS A N 1
ATOM 1970 C CA . LYS A 1 242 ? -6.310 18.082 19.198 1.00 70.88 242 LYS A CA 1
ATOM 1971 C C . LYS A 1 242 ? -5.154 18.469 20.101 1.00 70.88 242 LYS A C 1
ATOM 1973 O O . LYS A 1 242 ? -4.050 18.753 19.641 1.00 70.88 242 LYS A O 1
ATOM 1978 N N . LEU A 1 243 ? -5.402 18.389 21.405 1.00 65.38 243 LEU A N 1
ATOM 1979 C CA . LEU A 1 243 ? -4.352 18.495 22.406 1.00 65.38 243 LEU A CA 1
ATOM 1980 C C . LEU A 1 243 ? -3.307 17.398 22.189 1.00 65.38 243 LEU A C 1
ATOM 1982 O O . LEU A 1 243 ? -3.615 16.204 22.163 1.00 65.38 243 LEU A O 1
ATOM 1986 N N . ASP A 1 244 ? -2.049 17.811 22.077 1.00 64.12 244 ASP A N 1
ATOM 1987 C CA . ASP A 1 244 ? -0.924 16.895 22.152 1.00 64.12 244 ASP A CA 1
ATOM 1988 C C . ASP A 1 244 ? -0.643 16.581 23.626 1.00 64.12 244 ASP A C 1
ATOM 1990 O O . ASP A 1 244 ? 0.185 17.220 24.279 1.00 64.12 244 ASP A O 1
ATOM 1994 N N . TYR A 1 245 ? -1.336 15.576 24.168 1.00 57.09 245 TYR A N 1
ATOM 1995 C CA . TYR A 1 245 ? -1.129 15.132 25.550 1.00 57.09 245 TYR A CA 1
ATOM 1996 C C . TYR A 1 245 ? 0.320 14.714 25.822 1.00 57.09 245 TYR A C 1
ATOM 1998 O O . TYR A 1 245 ? 0.767 14.750 26.965 1.00 57.09 245 TYR A O 1
ATOM 2006 N N . THR A 1 246 ? 1.105 14.381 24.791 1.00 53.47 246 THR A N 1
ATOM 2007 C CA . THR A 1 246 ? 2.525 14.096 24.986 1.00 53.47 246 THR A CA 1
ATOM 2008 C C . THR A 1 246 ? 3.363 15.353 25.197 1.00 53.47 246 THR A C 1
ATOM 2010 O O . THR A 1 246 ? 4.358 15.261 25.915 1.00 53.47 246 THR A O 1
ATOM 2013 N N . ALA A 1 247 ? 2.962 16.502 24.652 1.00 49.88 247 ALA A N 1
ATOM 2014 C CA . ALA A 1 247 ? 3.617 17.790 24.886 1.00 49.88 247 ALA A CA 1
ATOM 2015 C C . ALA A 1 247 ? 3.318 18.356 26.290 1.00 49.88 247 ALA A C 1
ATOM 2017 O O . ALA A 1 247 ? 4.129 19.095 26.843 1.00 49.88 247 ALA A O 1
ATOM 2018 N N . LEU A 1 248 ? 2.189 17.971 26.897 1.00 46.25 248 LEU A N 1
ATOM 2019 C CA . LEU A 1 248 ? 1.819 18.372 28.263 1.00 46.25 248 LEU A CA 1
ATOM 2020 C C . LEU A 1 248 ? 2.639 17.650 29.346 1.00 46.25 248 LEU A C 1
ATOM 2022 O O . LEU A 1 248 ? 2.880 18.205 30.414 1.00 46.25 248 LEU A O 1
ATOM 2026 N N . VAL A 1 249 ? 3.099 16.426 29.065 1.00 47.53 249 VAL A N 1
ATOM 2027 C CA . VAL A 1 249 ? 3.793 15.565 30.042 1.00 47.53 249 VAL A CA 1
ATOM 2028 C C . VAL A 1 249 ? 5.286 15.906 30.192 1.00 47.53 249 VAL A C 1
ATOM 2030 O O . VAL A 1 249 ? 5.875 15.572 31.216 1.00 47.53 249 VAL A O 1
ATOM 2033 N N . ASP A 1 250 ? 5.914 16.598 29.230 1.00 46.88 250 ASP A N 1
ATOM 2034 C CA . ASP A 1 250 ? 7.340 16.959 29.320 1.00 46.88 250 ASP A CA 1
ATOM 2035 C C . ASP A 1 250 ? 7.673 18.239 28.522 1.00 46.88 250 ASP A C 1
ATOM 2037 O O . ASP A 1 250 ? 7.975 18.184 27.329 1.00 46.88 250 ASP A O 1
ATOM 2041 N N . LYS A 1 251 ? 7.631 19.409 29.185 1.00 45.66 251 LYS A N 1
ATOM 2042 C CA . LYS A 1 251 ? 7.948 20.721 28.573 1.00 45.66 251 LYS A CA 1
ATOM 2043 C C . LYS A 1 251 ? 9.399 20.833 28.077 1.00 45.66 251 LYS A C 1
ATOM 2045 O O . LYS A 1 251 ? 9.687 21.709 27.265 1.00 45.66 251 LYS A O 1
ATOM 2050 N N . ASN A 1 252 ? 10.298 19.957 28.534 1.00 46.03 252 ASN A N 1
ATOM 2051 C CA . ASN A 1 252 ? 11.724 20.014 28.211 1.00 46.03 252 ASN A CA 1
ATOM 2052 C C . ASN A 1 252 ? 12.107 19.155 26.994 1.00 46.03 252 ASN A C 1
ATOM 2054 O O . ASN A 1 252 ? 13.252 19.219 26.543 1.00 46.03 252 ASN A O 1
ATOM 2058 N N . ARG A 1 253 ? 11.178 18.373 26.418 1.00 50.44 253 ARG A N 1
ATOM 2059 C CA . ARG A 1 253 ? 11.461 17.514 25.257 1.00 50.44 253 ARG A CA 1
ATOM 2060 C C . ARG A 1 253 ? 10.507 17.764 24.083 1.00 50.44 253 ARG A C 1
ATOM 2062 O O . ARG A 1 253 ? 9.292 17.682 24.202 1.00 50.44 253 ARG A O 1
ATOM 2069 N N . LYS A 1 254 ? 11.082 18.001 22.894 1.00 46.56 254 LYS A N 1
ATOM 2070 C CA . LYS A 1 254 ? 10.399 18.342 21.620 1.00 46.56 254 LYS A CA 1
ATOM 2071 C C . LYS A 1 254 ? 9.651 17.161 20.951 1.00 46.56 254 LYS A C 1
ATOM 2073 O O . LYS A 1 254 ? 9.674 17.032 19.728 1.00 46.56 254 LYS A O 1
ATOM 2078 N N . SER A 1 255 ? 9.046 16.248 21.712 1.00 46.09 255 SER A N 1
ATOM 2079 C CA . SER A 1 255 ? 8.255 15.137 21.152 1.00 46.09 255 SER A CA 1
ATOM 2080 C C . SER A 1 255 ? 6.846 15.610 20.805 1.00 46.09 255 SER A C 1
ATOM 2082 O O . SER A 1 255 ? 6.101 15.936 21.722 1.00 46.09 255 SER A O 1
ATOM 2084 N N . THR A 1 256 ? 6.440 15.528 19.535 1.00 53.03 256 THR A N 1
ATOM 2085 C CA . THR A 1 256 ? 5.032 15.708 19.140 1.00 53.03 256 THR A CA 1
ATOM 2086 C C . THR A 1 256 ? 4.377 14.380 18.737 1.00 53.03 256 THR A C 1
ATOM 2088 O O . THR A 1 256 ? 4.991 13.548 18.059 1.00 53.03 256 THR A O 1
ATOM 2091 N N . LEU A 1 257 ? 3.111 14.170 19.119 1.00 54.41 257 LEU A N 1
ATOM 2092 C CA . LEU A 1 257 ? 2.260 13.093 18.584 1.00 54.41 257 LEU A CA 1
ATOM 2093 C C . LEU A 1 257 ? 2.095 13.247 17.066 1.00 54.41 257 LEU A C 1
ATOM 2095 O O . LEU A 1 257 ? 2.176 12.270 16.316 1.00 54.41 257 LEU A O 1
ATOM 2099 N N . PHE A 1 258 ? 1.936 14.492 16.617 1.00 53.03 258 PHE A N 1
ATOM 2100 C CA . PHE A 1 258 ? 1.780 14.877 15.219 1.00 53.03 258 PHE A CA 1
ATOM 2101 C C . PHE A 1 258 ? 3.120 15.345 14.642 1.00 53.03 258 PHE A C 1
ATOM 2103 O O . PHE A 1 258 ? 3.437 16.536 14.615 1.00 53.03 258 PHE A O 1
ATOM 2110 N N . ARG A 1 259 ? 3.944 14.392 14.191 1.00 60.16 259 ARG A N 1
ATOM 2111 C CA . ARG A 1 259 ? 5.271 14.692 13.624 1.00 60.16 259 ARG A CA 1
ATOM 2112 C C . ARG A 1 259 ? 5.194 15.109 12.152 1.00 60.16 259 ARG A C 1
ATOM 2114 O O . ARG A 1 259 ? 5.543 16.230 11.804 1.00 60.16 259 ARG A O 1
ATOM 2121 N N . LYS A 1 260 ? 4.762 14.182 11.290 1.00 58.84 260 LYS A N 1
ATOM 2122 C CA . LYS A 1 260 ? 4.515 14.366 9.848 1.00 58.84 260 LYS A CA 1
ATOM 2123 C C . LYS A 1 260 ? 3.435 13.362 9.420 1.00 58.84 260 LYS A C 1
ATOM 2125 O O . LYS A 1 260 ? 3.601 12.175 9.693 1.00 58.84 260 LYS A O 1
ATOM 2130 N N . GLY A 1 261 ? 2.378 13.812 8.738 1.00 46.19 261 GLY A N 1
ATOM 2131 C CA . GLY A 1 261 ? 1.330 12.964 8.126 1.00 46.19 261 GLY A CA 1
ATOM 2132 C C . GLY A 1 261 ? 1.753 12.329 6.795 1.00 46.19 261 GLY A C 1
ATOM 2133 O O . GLY A 1 261 ? 0.951 11.822 6.010 1.00 46.19 261 GLY A O 1
ATOM 2134 N N . GLN A 1 262 ? 3.044 12.398 6.492 1.00 39.97 262 GLN A N 1
ATOM 2135 C CA . GLN A 1 262 ? 3.624 11.825 5.295 1.00 39.97 262 GLN A CA 1
ATOM 2136 C C . GLN A 1 262 ? 4.019 10.376 5.603 1.00 39.97 262 GLN A C 1
ATOM 2138 O O . GLN A 1 262 ? 4.800 10.129 6.519 1.00 39.97 262 GLN A O 1
ATOM 2143 N N . SER A 1 263 ? 3.479 9.420 4.843 1.00 34.19 263 SER A N 1
ATOM 2144 C CA . SER A 1 263 ? 4.238 8.208 4.541 1.00 34.19 263 SER A CA 1
ATOM 2145 C C . SER A 1 263 ? 5.442 8.683 3.743 1.00 34.19 263 SER A C 1
ATOM 2147 O O . SER A 1 263 ? 5.273 9.382 2.735 1.00 34.19 263 SER A O 1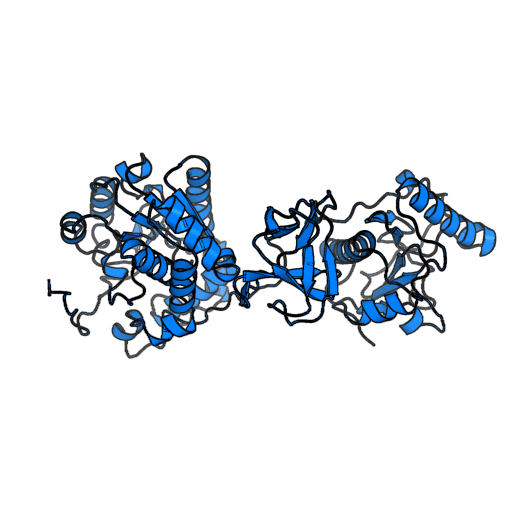
ATOM 2149 N N . ILE A 1 264 ? 6.643 8.400 4.239 1.00 30.80 264 ILE A N 1
ATOM 2150 C CA . ILE A 1 264 ? 7.835 8.551 3.425 1.00 30.80 264 ILE A CA 1
ATOM 2151 C C . ILE A 1 264 ? 7.788 7.322 2.534 1.00 30.80 264 ILE A C 1
ATOM 2153 O O . ILE A 1 264 ? 8.325 6.269 2.864 1.00 30.80 264 ILE A O 1
ATOM 2157 N N . LEU A 1 265 ? 7.065 7.444 1.422 1.00 29.95 265 LEU A N 1
ATOM 2158 C CA . LEU A 1 265 ? 7.132 6.483 0.339 1.00 29.95 265 LEU A CA 1
ATOM 2159 C C . LEU A 1 265 ? 8.609 6.362 -0.057 1.00 29.95 265 LEU A C 1
ATOM 2161 O O . LEU A 1 265 ? 9.110 7.114 -0.891 1.00 29.95 265 LEU A O 1
ATOM 2165 N N . TYR A 1 266 ? 9.293 5.354 0.484 1.00 28.12 266 TYR A N 1
ATOM 2166 C CA . TYR A 1 266 ? 10.163 4.540 -0.344 1.00 28.12 266 TYR A CA 1
ATOM 2167 C C . TYR A 1 266 ? 9.255 4.013 -1.456 1.00 28.12 266 TYR A C 1
ATOM 2169 O O . TYR A 1 266 ? 8.569 3.005 -1.297 1.00 28.12 266 TYR A O 1
ATOM 2177 N N . ARG A 1 267 ? 9.158 4.784 -2.546 1.00 31.77 267 ARG A N 1
ATOM 2178 C CA . ARG A 1 267 ? 8.433 4.432 -3.765 1.00 31.77 267 ARG A CA 1
ATOM 2179 C C . ARG A 1 267 ? 9.094 3.197 -4.367 1.00 31.77 267 ARG A C 1
ATOM 2181 O O . ARG A 1 267 ? 9.983 3.323 -5.200 1.00 31.77 267 ARG A O 1
ATOM 2188 N N . LYS A 1 268 ? 8.691 2.014 -3.916 1.00 31.34 268 LYS A N 1
ATOM 2189 C CA . LYS A 1 268 ? 8.697 0.773 -4.690 1.00 31.34 268 LYS A CA 1
ATOM 2190 C C . LYS A 1 268 ? 7.990 -0.311 -3.884 1.00 31.34 268 LYS A C 1
ATOM 2192 O O . LYS A 1 268 ? 8.369 -0.601 -2.751 1.00 31.34 268 LYS A O 1
ATOM 2197 N N . THR A 1 269 ? 6.973 -0.882 -4.528 1.00 32.38 269 THR A N 1
ATOM 2198 C CA . THR A 1 269 ? 6.346 -2.180 -4.238 1.00 32.38 269 THR A CA 1
ATOM 2199 C C . THR A 1 269 ? 5.640 -2.330 -2.891 1.00 32.38 269 THR A C 1
ATOM 2201 O O . THR A 1 269 ? 6.191 -2.946 -1.989 1.00 32.38 269 THR A O 1
ATOM 2204 N N . ILE A 1 270 ? 4.392 -1.850 -2.811 1.00 31.70 270 ILE A N 1
ATOM 2205 C CA . ILE A 1 270 ? 3.225 -2.661 -2.407 1.00 31.70 270 ILE A CA 1
ATOM 2206 C C . ILE A 1 270 ? 2.071 -2.205 -3.320 1.00 31.70 270 ILE A C 1
ATOM 2208 O O . ILE A 1 270 ? 1.803 -1.010 -3.416 1.00 31.70 270 ILE A O 1
ATOM 2212 N N . SER A 1 271 ? 1.480 -3.130 -4.074 1.00 32.75 271 SER A N 1
ATOM 2213 C CA . SER A 1 271 ? 0.401 -2.884 -5.035 1.00 32.75 271 SER A CA 1
ATOM 2214 C C . SER A 1 271 ? -0.903 -2.536 -4.317 1.00 32.75 271 SER A C 1
ATOM 2216 O O . SER A 1 271 ? -1.401 -3.352 -3.544 1.00 32.75 271 SER A O 1
ATOM 2218 N N . THR A 1 272 ? -1.481 -1.371 -4.594 1.00 40.47 272 THR A N 1
ATOM 2219 C CA . THR A 1 272 ? -2.888 -1.102 -4.285 1.00 40.47 272 THR A CA 1
ATOM 2220 C C . THR A 1 272 ? -3.750 -1.597 -5.435 1.00 40.47 272 THR A C 1
ATOM 2222 O O . THR A 1 272 ? -3.403 -1.421 -6.603 1.00 40.47 272 THR A O 1
ATOM 2225 N N . ILE A 1 273 ? -4.854 -2.263 -5.108 1.00 45.78 273 ILE A N 1
ATOM 2226 C CA . ILE A 1 273 ? -5.857 -2.680 -6.087 1.00 45.78 273 ILE A CA 1
ATOM 2227 C C . ILE A 1 273 ? -6.417 -1.401 -6.720 1.00 45.78 273 ILE A C 1
ATOM 2229 O O . ILE A 1 273 ? -7.049 -0.595 -6.044 1.00 45.78 273 ILE A O 1
ATOM 2233 N N . THR A 1 274 ? -6.130 -1.177 -8.001 1.00 65.62 274 THR A N 1
ATOM 2234 C CA . THR A 1 274 ? -6.646 -0.029 -8.756 1.00 65.62 274 THR A CA 1
ATOM 2235 C C . THR A 1 274 ? -8.169 -0.157 -8.876 1.00 65.62 274 THR A C 1
ATOM 2237 O O . THR A 1 274 ? -8.661 -1.217 -9.257 1.00 65.62 274 THR A O 1
ATOM 2240 N N . GLN A 1 275 ? -8.925 0.885 -8.522 1.00 81.25 275 GLN A N 1
ATOM 2241 C CA . GLN A 1 275 ? -10.388 0.936 -8.653 1.00 81.25 275 GLN A CA 1
ATOM 2242 C C . GLN A 1 275 ? -10.766 1.593 -9.988 1.00 81.25 275 GLN A C 1
ATOM 2244 O O . GLN A 1 275 ? -10.089 2.518 -10.430 1.00 81.25 275 GLN A O 1
ATOM 2249 N N . CYS A 1 276 ? -11.824 1.114 -10.645 1.00 87.38 276 CYS A N 1
ATOM 2250 C CA . CYS A 1 276 ? -12.309 1.637 -11.923 1.00 87.38 276 CYS A CA 1
ATOM 2251 C C . CYS A 1 276 ? -13.796 1.985 -11.831 1.00 87.38 276 CYS A C 1
ATOM 2253 O O . CYS A 1 276 ? -14.571 1.242 -11.225 1.00 87.38 276 CYS A O 1
ATOM 2255 N N . GLY A 1 277 ? -14.196 3.076 -12.484 1.00 90.06 277 GLY A N 1
ATOM 2256 C CA . GLY A 1 277 ? -15.597 3.408 -12.737 1.00 90.06 277 GLY A CA 1
ATOM 2257 C C . GLY A 1 277 ? -16.008 2.909 -14.119 1.00 90.06 277 GLY A C 1
ATOM 2258 O O . GLY A 1 277 ? -15.409 3.313 -15.115 1.00 90.06 277 GLY A O 1
ATOM 2259 N N . CYS A 1 278 ? -17.008 2.033 -14.181 1.00 89.94 278 CYS A N 1
ATOM 2260 C CA . CYS A 1 278 ? -17.500 1.459 -15.433 1.00 89.94 278 CYS A CA 1
ATOM 2261 C C . CYS A 1 278 ? -18.844 2.058 -15.818 1.00 89.94 278 CYS A C 1
ATOM 2263 O O . CYS A 1 278 ? -19.772 2.032 -15.009 1.00 89.94 278 CYS A O 1
ATOM 2265 N N . ALA A 1 279 ? -18.955 2.574 -17.038 1.00 91.69 279 ALA A N 1
ATOM 2266 C CA . ALA A 1 279 ? -20.168 3.224 -17.505 1.00 91.69 279 ALA A CA 1
ATOM 2267 C C . ALA A 1 279 ? -21.340 2.230 -17.547 1.00 91.69 279 ALA A C 1
ATOM 2269 O O . ALA A 1 279 ? -21.220 1.150 -18.120 1.00 91.69 279 ALA A O 1
ATOM 2270 N N . THR A 1 280 ? -22.473 2.556 -16.928 1.00 88.06 280 THR A N 1
ATOM 2271 C CA . THR A 1 280 ? -23.679 1.707 -16.974 1.00 88.06 280 THR A CA 1
ATOM 2272 C C . THR A 1 280 ? -24.482 1.918 -18.256 1.00 88.06 280 THR A C 1
ATOM 2274 O O . THR A 1 280 ? -25.144 0.995 -18.710 1.00 88.06 280 THR A O 1
ATOM 2277 N N . ASP A 1 281 ? -24.357 3.105 -18.851 1.00 88.69 281 ASP A N 1
ATOM 2278 C CA . ASP A 1 281 ? -24.921 3.548 -20.130 1.00 88.69 281 ASP A CA 1
ATOM 2279 C C . ASP A 1 281 ? -23.895 4.447 -20.844 1.00 88.69 281 ASP A C 1
ATOM 2281 O O . ASP A 1 281 ? -22.944 4.889 -20.191 1.00 88.69 281 ASP A O 1
ATOM 2285 N N . PRO A 1 282 ? -24.053 4.771 -22.146 1.00 90.31 282 PRO A N 1
ATOM 2286 C CA . PRO A 1 282 ? -23.167 5.718 -22.816 1.00 90.31 282 PRO A CA 1
ATOM 2287 C C . PRO A 1 282 ? -23.095 7.055 -22.061 1.00 90.31 282 PRO A C 1
ATOM 2289 O O . PRO A 1 282 ? -24.094 7.759 -21.911 1.00 90.31 282 PRO A O 1
ATOM 2292 N N . LEU A 1 283 ? -21.900 7.406 -21.584 1.00 91.56 283 LEU A N 1
ATOM 2293 C CA . LEU A 1 283 ? -21.682 8.483 -20.624 1.00 91.56 283 LEU A CA 1
ATOM 2294 C C . LEU A 1 283 ? -20.708 9.521 -21.176 1.00 91.56 283 LEU A C 1
ATOM 2296 O O . LEU A 1 283 ? -19.560 9.218 -21.491 1.00 91.56 283 LEU A O 1
ATOM 2300 N N . HIS A 1 284 ? -21.133 10.780 -21.251 1.00 94.31 284 HIS A N 1
ATOM 2301 C CA . HIS A 1 284 ? -20.223 11.862 -21.618 1.00 94.31 284 HIS A CA 1
ATOM 2302 C C . HIS A 1 284 ? -19.189 12.124 -20.525 1.00 94.31 284 HIS A C 1
ATOM 2304 O O . HIS A 1 284 ? -19.533 12.364 -19.365 1.00 94.31 284 HIS A O 1
ATOM 2310 N N . VAL A 1 285 ? -17.928 12.182 -20.938 1.00 94.38 285 VAL A N 1
ATOM 2311 C CA . VAL A 1 285 ? -16.803 12.595 -20.099 1.00 94.38 285 VAL A CA 1
ATOM 2312 C C . VAL A 1 285 ? -16.414 14.022 -20.427 1.00 94.38 285 VAL A C 1
ATOM 2314 O O . VAL A 1 285 ? -16.432 14.440 -21.586 1.00 94.38 285 VAL A O 1
ATOM 2317 N N . ARG A 1 286 ? -16.101 14.808 -19.401 1.00 96.50 286 ARG A N 1
ATOM 2318 C CA . ARG A 1 286 ? -15.909 16.257 -19.510 1.00 96.50 286 ARG A CA 1
ATOM 2319 C C . ARG A 1 286 ? -14.581 16.696 -18.925 1.00 96.50 286 ARG A C 1
ATOM 2321 O O . ARG A 1 286 ? -14.004 16.021 -18.082 1.00 96.50 286 ARG A O 1
ATOM 2328 N N . SER A 1 287 ? -14.115 17.865 -19.349 1.00 94.44 287 SER A N 1
ATOM 2329 C CA . SER A 1 287 ? -12.855 18.458 -18.884 1.00 94.44 287 SER A CA 1
ATOM 2330 C C . SER A 1 287 ? -12.905 18.983 -17.445 1.00 94.44 287 SER A C 1
ATOM 2332 O O . SER A 1 287 ? -11.900 19.464 -16.936 1.00 94.44 287 SER A O 1
ATOM 2334 N N . GLY A 1 288 ? -14.074 18.954 -16.808 1.00 92.88 288 GLY A N 1
ATOM 2335 C CA . GLY A 1 288 ? -14.306 19.428 -15.449 1.00 92.88 288 GLY A CA 1
ATOM 2336 C C . GLY A 1 288 ? -15.624 18.883 -14.905 1.00 92.88 288 GLY A C 1
ATOM 2337 O O . GLY A 1 288 ? -16.460 18.389 -15.667 1.00 92.88 288 GLY A O 1
ATOM 2338 N N . ALA A 1 289 ? -15.810 18.974 -13.591 1.00 90.88 289 ALA A N 1
ATOM 2339 C CA . ALA A 1 289 ? -17.007 18.504 -12.909 1.00 90.88 289 ALA A CA 1
ATOM 2340 C C . ALA A 1 289 ? -18.182 19.464 -13.126 1.00 90.88 289 ALA A C 1
ATOM 2342 O O . ALA A 1 289 ? -18.277 20.501 -12.475 1.00 90.88 289 ALA A O 1
ATOM 2343 N N . GLY A 1 290 ? -19.075 19.133 -14.057 1.00 90.75 290 GLY A N 1
ATOM 2344 C CA . GLY A 1 290 ? -20.264 19.936 -14.339 1.00 90.75 290 GLY A CA 1
ATOM 2345 C C . GLY A 1 290 ? -20.725 19.835 -15.786 1.00 90.75 290 GLY A C 1
ATOM 2346 O O . GLY A 1 290 ? -19.942 19.582 -16.703 1.00 90.75 290 GLY A O 1
ATOM 2347 N N . THR A 1 291 ? -22.015 20.068 -16.015 1.00 91.25 291 THR A N 1
ATOM 2348 C CA . THR A 1 291 ? -22.632 19.965 -17.349 1.00 91.25 291 THR A CA 1
ATOM 2349 C C . THR A 1 291 ? -22.219 21.097 -18.293 1.00 91.25 291 THR A C 1
ATOM 2351 O O . THR A 1 291 ? -22.396 20.976 -19.504 1.00 91.25 291 THR A O 1
ATOM 2354 N N . THR A 1 292 ? -21.630 22.171 -17.762 1.00 90.50 292 THR A N 1
ATOM 2355 C CA . THR A 1 292 ? -21.127 23.327 -18.519 1.00 90.50 292 THR A CA 1
ATOM 2356 C C . THR A 1 292 ? -19.700 23.140 -19.042 1.00 90.50 292 THR A C 1
ATOM 2358 O O . THR A 1 292 ? -19.261 23.905 -19.899 1.00 90.50 292 THR A O 1
ATOM 2361 N N . HIS A 1 293 ? -18.965 22.127 -18.569 1.00 92.56 293 HIS A N 1
ATOM 2362 C CA . HIS A 1 293 ? -17.606 21.850 -19.036 1.00 92.56 293 HIS A CA 1
ATOM 2363 C C . HIS A 1 293 ? -17.592 21.146 -20.396 1.00 92.56 293 HIS A C 1
ATOM 2365 O O . HIS A 1 293 ? -18.500 20.379 -20.733 1.00 92.56 293 HIS A O 1
ATOM 2371 N N . ARG A 1 294 ? -16.525 21.386 -21.171 1.00 94.31 294 ARG A N 1
ATOM 2372 C CA . ARG A 1 294 ? -16.328 20.820 -22.512 1.00 94.31 294 ARG A CA 1
ATOM 2373 C C . ARG A 1 294 ? -16.374 19.292 -22.464 1.00 94.31 294 ARG A C 1
ATOM 2375 O O . ARG A 1 294 ? -15.702 18.684 -21.634 1.00 94.31 294 ARG A O 1
ATOM 2382 N N . ILE A 1 295 ? -17.127 18.684 -23.379 1.00 94.94 295 ILE A N 1
ATOM 2383 C CA . ILE A 1 295 ? -17.146 17.230 -23.575 1.00 94.94 295 ILE A CA 1
ATOM 2384 C C . ILE A 1 295 ? -15.810 16.811 -24.200 1.00 94.94 295 ILE A C 1
ATOM 2386 O O . ILE A 1 295 ? -15.415 17.338 -25.237 1.00 94.94 295 ILE A O 1
ATOM 2390 N N . LEU A 1 296 ? -15.104 15.899 -23.537 1.00 85.94 296 LEU A N 1
ATOM 2391 C CA . LEU A 1 296 ? -13.864 15.283 -24.016 1.00 85.94 296 LEU A CA 1
ATOM 2392 C C . LEU A 1 296 ? -14.135 14.028 -24.853 1.00 85.94 296 LEU A C 1
ATOM 2394 O O . LEU A 1 296 ? -13.294 13.633 -25.654 1.00 85.94 296 LEU A O 1
ATOM 2398 N N . GLY A 1 297 ? -15.300 13.408 -24.668 1.00 89.94 297 GLY A N 1
ATOM 2399 C CA . GLY A 1 297 ? -15.716 12.212 -25.385 1.00 89.94 297 GLY A CA 1
ATOM 2400 C C . GLY A 1 297 ? -16.942 11.562 -24.753 1.00 89.94 297 GLY A C 1
ATOM 2401 O O . GLY A 1 297 ? -17.592 12.138 -23.875 1.00 89.94 297 GLY A O 1
ATOM 2402 N N . THR A 1 298 ? -17.234 10.343 -25.192 1.00 92.19 298 THR A N 1
ATOM 2403 C CA . THR A 1 298 ? -18.306 9.508 -24.649 1.00 92.19 298 THR A CA 1
ATOM 2404 C C . THR A 1 298 ? -17.728 8.139 -24.352 1.00 92.19 298 THR A C 1
ATOM 2406 O O . THR A 1 298 ? -17.154 7.522 -25.242 1.00 92.19 298 THR A O 1
ATOM 2409 N N . VAL A 1 299 ? -17.897 7.679 -23.119 1.00 84.69 299 VAL A N 1
ATOM 2410 C CA . VAL A 1 299 ? -17.560 6.327 -22.681 1.00 84.69 299 VAL A CA 1
ATOM 2411 C C . VAL A 1 299 ? -18.757 5.429 -23.011 1.00 84.69 299 VAL A C 1
ATOM 2413 O O . VAL A 1 299 ? -19.851 5.694 -22.509 1.00 84.69 299 VAL A O 1
ATOM 2416 N N . PRO A 1 300 ? -18.615 4.415 -23.877 1.00 85.62 300 PRO A N 1
ATOM 2417 C CA . PRO A 1 300 ? -19.649 3.418 -24.141 1.00 85.62 300 PRO A CA 1
ATOM 2418 C C . PRO A 1 300 ? -20.084 2.666 -22.876 1.00 85.62 300 PRO A C 1
ATOM 2420 O O . PRO A 1 300 ? -19.299 2.477 -21.949 1.00 85.62 300 PRO A O 1
ATOM 2423 N N . ALA A 1 301 ? -21.323 2.168 -22.861 1.00 86.56 301 ALA A N 1
ATOM 2424 C CA . ALA A 1 301 ? -21.798 1.300 -21.785 1.00 86.56 301 ALA A CA 1
ATOM 2425 C C . ALA A 1 301 ? -20.885 0.069 -21.623 1.00 86.56 301 ALA A C 1
ATOM 2427 O O . ALA A 1 301 ? -20.531 -0.594 -22.597 1.00 86.56 301 ALA A O 1
ATOM 2428 N N . GLY A 1 302 ? -20.522 -0.242 -20.383 1.00 79.25 302 GLY A N 1
ATOM 2429 C CA . GLY A 1 302 ? -19.634 -1.339 -20.005 1.00 79.25 302 GLY A CA 1
ATOM 2430 C C . GLY A 1 302 ? -18.143 -0.990 -19.991 1.00 79.25 302 GLY A C 1
ATOM 2431 O O . GLY A 1 302 ? -17.374 -1.735 -19.382 1.00 79.25 302 GLY A O 1
ATOM 2432 N N . GLU A 1 303 ? -17.721 0.124 -20.598 1.00 83.69 303 GLU A N 1
ATOM 2433 C CA . GLU A 1 303 ? -16.313 0.534 -20.616 1.00 83.69 303 GLU A CA 1
ATOM 2434 C C . GLU A 1 303 ? -15.888 1.131 -19.265 1.00 83.69 303 GLU A C 1
ATOM 2436 O O . GLU A 1 303 ? -16.640 1.860 -18.613 1.00 83.69 303 GLU A O 1
ATOM 2441 N N . CYS A 1 304 ? -14.685 0.764 -18.817 1.00 86.62 304 CYS A N 1
ATOM 2442 C CA . CYS A 1 304 ? -14.163 1.071 -17.489 1.00 86.62 304 CYS A CA 1
ATOM 2443 C C . CYS A 1 304 ? -12.925 1.956 -17.583 1.00 86.62 304 CYS A C 1
ATOM 2445 O O . CYS A 1 304 ? -11.978 1.620 -18.290 1.00 86.62 304 CYS A O 1
ATOM 2447 N N . HIS A 1 305 ? -12.890 3.014 -16.781 1.00 87.31 305 HIS A N 1
ATOM 2448 C CA . HIS A 1 305 ? -11.725 3.883 -16.651 1.00 87.31 305 HIS A CA 1
ATOM 2449 C C . HIS A 1 305 ? -11.218 3.892 -15.217 1.00 87.31 305 HIS A C 1
ATOM 2451 O O . HIS A 1 305 ? -12.009 3.800 -14.273 1.00 87.31 305 HIS A O 1
ATOM 2457 N N . THR A 1 306 ? -9.898 4.013 -15.060 1.00 86.88 306 THR A N 1
ATOM 2458 C CA . THR A 1 306 ? -9.262 4.108 -13.744 1.00 86.88 306 THR A CA 1
ATOM 2459 C C . THR A 1 306 ? -9.856 5.279 -12.986 1.00 86.88 306 THR A C 1
ATOM 2461 O O . THR A 1 306 ? -9.854 6.414 -13.461 1.00 86.88 306 THR A O 1
ATOM 2464 N N . ASP A 1 307 ? -10.358 4.996 -11.794 1.00 86.56 307 ASP A N 1
ATOM 2465 C CA . ASP A 1 307 ? -10.817 6.017 -10.881 1.00 86.56 307 ASP A CA 1
ATOM 2466 C C . ASP A 1 307 ? -9.604 6.688 -10.238 1.00 86.56 307 ASP A C 1
ATOM 2468 O O . ASP A 1 307 ? -8.785 6.048 -9.576 1.00 86.56 307 ASP A O 1
ATOM 2472 N N . LYS A 1 308 ? -9.483 7.998 -10.443 1.00 80.19 308 LYS A N 1
ATOM 2473 C CA . LYS A 1 308 ? -8.404 8.804 -9.867 1.00 80.19 308 LYS A CA 1
ATOM 2474 C C . LYS A 1 308 ? -8.756 9.319 -8.469 1.00 80.19 308 LYS A C 1
ATOM 2476 O O . LYS A 1 308 ? -7.973 10.053 -7.871 1.00 80.19 308 LYS A O 1
ATOM 2481 N N . GLY A 1 309 ? -9.935 8.963 -7.954 1.00 73.94 309 GLY A N 1
ATOM 2482 C CA . GLY A 1 309 ? -10.397 9.272 -6.601 1.00 73.94 309 GLY A CA 1
ATOM 2483 C C . GLY A 1 309 ? -10.937 10.694 -6.423 1.00 73.94 309 GLY A C 1
ATOM 2484 O O . GLY A 1 309 ? -11.511 11.010 -5.384 1.00 73.94 309 GLY A O 1
ATOM 2485 N N . GLY A 1 310 ? -10.816 11.567 -7.429 1.00 79.06 310 GLY A N 1
ATOM 2486 C CA . GLY A 1 310 ? -11.399 12.908 -7.376 1.00 79.06 310 GLY A CA 1
ATOM 2487 C C . GLY A 1 310 ? -12.929 12.853 -7.384 1.00 79.06 310 GLY A C 1
ATOM 2488 O O . GLY A 1 310 ? -13.529 12.120 -8.173 1.00 79.06 310 GLY A O 1
ATOM 2489 N N . ARG A 1 311 ? -13.574 13.625 -6.504 1.00 90.50 311 ARG A N 1
ATOM 2490 C CA . ARG A 1 311 ? -15.035 13.770 -6.426 1.00 90.50 311 ARG A CA 1
ATOM 2491 C C . ARG A 1 311 ? -15.408 15.241 -6.292 1.00 90.50 311 ARG A C 1
ATOM 2493 O O . ARG A 1 311 ? -14.836 15.941 -5.461 1.00 90.50 311 ARG A O 1
ATOM 2500 N N . GLN A 1 312 ? -16.354 15.709 -7.099 1.00 86.75 312 GLN A N 1
ATOM 2501 C CA . GLN A 1 312 ? -16.866 17.084 -7.048 1.00 86.75 312 GLN A CA 1
ATOM 2502 C C . GLN A 1 312 ? -18.366 17.101 -7.337 1.00 86.75 312 GLN A C 1
ATOM 2504 O O . GLN A 1 312 ? -18.839 16.344 -8.177 1.00 86.75 312 GLN A O 1
ATOM 2509 N N . THR A 1 313 ? -19.120 17.969 -6.668 1.00 88.38 313 THR A N 1
ATOM 2510 C CA . THR A 1 313 ? -20.567 18.105 -6.891 1.00 88.38 313 THR A CA 1
ATOM 2511 C C . THR A 1 313 ? -20.848 19.368 -7.692 1.00 88.38 313 THR A C 1
ATOM 2513 O O . THR A 1 313 ? -20.458 20.459 -7.284 1.00 88.38 313 THR A O 1
ATOM 2516 N N . ALA A 1 314 ? -21.536 19.224 -8.824 1.00 86.75 314 ALA A N 1
ATOM 2517 C CA . ALA A 1 314 ? -21.903 20.329 -9.701 1.00 86.75 314 ALA A CA 1
ATOM 2518 C C . ALA A 1 314 ? -23.160 19.994 -10.510 1.00 86.75 314 ALA A C 1
ATOM 2520 O O . ALA A 1 314 ? -23.350 18.859 -10.953 1.00 86.75 314 ALA A O 1
ATOM 2521 N N . ASN A 1 315 ? -24.014 21.001 -10.723 1.00 89.75 315 ASN A N 1
ATOM 2522 C CA . ASN A 1 315 ? -25.245 20.901 -11.520 1.00 89.75 315 ASN A CA 1
ATOM 2523 C C . ASN A 1 315 ? -26.190 19.758 -11.089 1.00 89.75 315 ASN A C 1
ATOM 2525 O O . ASN A 1 315 ? -26.829 19.145 -11.936 1.00 89.75 315 ASN A O 1
ATOM 2529 N N . GLY A 1 316 ? -26.268 19.461 -9.787 1.00 83.81 316 GLY A N 1
ATOM 2530 C CA . GLY A 1 316 ? -27.137 18.404 -9.250 1.00 83.81 316 GLY A CA 1
ATOM 2531 C C . GLY A 1 316 ? -26.581 16.981 -9.368 1.00 83.81 316 GLY A C 1
ATOM 2532 O O . GLY A 1 316 ? -27.272 16.038 -8.999 1.00 83.81 316 GLY A O 1
ATOM 2533 N N . TYR A 1 317 ? -25.337 16.820 -9.830 1.00 82.75 317 TYR A N 1
ATOM 2534 C CA . TYR A 1 317 ? -24.660 15.529 -9.936 1.00 82.75 317 TYR A CA 1
ATOM 2535 C C . TYR A 1 317 ? -23.348 15.530 -9.156 1.00 82.75 317 TYR A C 1
ATOM 2537 O O . TYR A 1 317 ? -22.660 16.550 -9.057 1.00 82.75 317 TYR A O 1
ATOM 2545 N N . THR A 1 318 ? -22.964 14.361 -8.654 1.00 87.88 318 THR A N 1
ATOM 2546 C CA . THR A 1 318 ? -21.592 14.103 -8.218 1.00 87.88 318 THR A CA 1
ATOM 2547 C C . THR A 1 318 ? -20.797 13.580 -9.408 1.00 87.88 318 THR A C 1
ATOM 2549 O O . THR A 1 318 ? -21.241 12.690 -10.128 1.00 87.88 318 THR A O 1
ATOM 2552 N N . TRP A 1 319 ? -19.623 14.152 -9.626 1.00 93.81 319 TRP A N 1
ATOM 2553 C CA . TRP A 1 319 ? -18.714 13.838 -10.715 1.00 93.81 319 TRP A CA 1
ATOM 2554 C C . TRP A 1 319 ? -17.500 13.106 -10.162 1.00 93.81 319 TRP A C 1
ATOM 2556 O O . TRP A 1 319 ? -16.905 13.546 -9.176 1.00 93.81 319 TRP A O 1
ATOM 2566 N N . ALA A 1 320 ? -17.130 12.005 -10.804 1.00 91.31 320 ALA A N 1
ATOM 2567 C CA . ALA A 1 320 ? -15.923 11.250 -10.517 1.00 91.31 320 ALA A CA 1
ATOM 2568 C C . ALA A 1 320 ? -14.816 11.630 -11.499 1.00 91.31 320 ALA A C 1
ATOM 2570 O O . ALA A 1 320 ? -15.060 11.717 -12.704 1.00 91.31 320 ALA A O 1
ATOM 2571 N N . ASN A 1 321 ? -13.612 11.847 -10.977 1.00 93.38 321 ASN A N 1
ATOM 2572 C CA . ASN A 1 321 ? -12.419 12.036 -11.781 1.00 93.38 321 ASN A CA 1
ATOM 2573 C C . ASN A 1 321 ? -11.888 10.673 -12.217 1.00 93.38 321 ASN A C 1
ATOM 2575 O O . ASN A 1 321 ? -11.538 9.837 -11.385 1.00 93.38 321 ASN A O 1
ATOM 2579 N N . ILE A 1 322 ? -11.833 10.474 -13.524 1.00 92.19 322 ILE A N 1
ATOM 2580 C CA . ILE A 1 322 ? -11.371 9.244 -14.152 1.00 92.19 322 ILE A CA 1
ATOM 2581 C C . ILE A 1 322 ? -10.205 9.547 -15.089 1.00 92.19 322 ILE A C 1
ATOM 2583 O O . ILE A 1 322 ? -10.076 10.660 -15.606 1.00 92.19 322 ILE A O 1
ATOM 2587 N N . ASP A 1 323 ? -9.367 8.542 -15.310 1.00 86.06 323 ASP A N 1
ATOM 2588 C CA . ASP A 1 323 ? -8.354 8.559 -16.356 1.00 86.06 323 ASP A CA 1
ATOM 2589 C C . ASP A 1 323 ? -8.987 8.159 -17.694 1.00 86.06 323 ASP A C 1
ATOM 2591 O O . ASP A 1 323 ? -9.250 6.981 -17.957 1.00 86.06 323 ASP A O 1
ATOM 2595 N N . TYR A 1 324 ? -9.265 9.151 -18.533 1.00 85.94 324 TYR A N 1
ATOM 2596 C CA . TYR A 1 324 ? -9.839 8.934 -19.854 1.00 85.94 324 TYR A CA 1
ATOM 2597 C C . TYR A 1 324 ? -8.757 9.122 -20.915 1.00 85.94 324 TYR A C 1
ATOM 2599 O O . TYR A 1 324 ? -8.492 10.245 -21.327 1.00 85.94 324 TYR A O 1
ATOM 2607 N N . ASN A 1 325 ? -8.136 8.034 -21.376 1.00 79.00 325 ASN A N 1
ATOM 2608 C CA . ASN A 1 325 ? -7.039 8.053 -22.357 1.00 79.00 325 ASN A CA 1
ATOM 2609 C C . ASN A 1 325 ? -5.793 8.839 -21.893 1.00 79.00 325 ASN A C 1
ATOM 2611 O O . ASN A 1 325 ? -5.205 9.592 -22.670 1.00 79.00 325 ASN A O 1
ATOM 2615 N N . GLY A 1 326 ? -5.392 8.693 -20.628 1.00 68.31 326 GLY A N 1
ATOM 2616 C CA . GLY A 1 326 ? -4.192 9.322 -20.068 1.00 68.31 326 GLY A CA 1
ATOM 2617 C C . GLY A 1 326 ? -4.382 10.779 -19.637 1.00 68.31 326 GLY A C 1
ATOM 2618 O O . GLY A 1 326 ? -3.413 11.431 -19.244 1.00 68.31 326 GLY A O 1
ATOM 2619 N N . GLN A 1 327 ? -5.606 11.311 -19.715 1.00 78.69 327 GLN A N 1
ATOM 2620 C CA . GLN A 1 327 ? -5.951 12.674 -19.303 1.00 78.69 327 GLN A CA 1
ATOM 2621 C C . GLN A 1 327 ? -7.030 12.679 -18.218 1.00 78.69 327 GLN A C 1
ATOM 2623 O O . GLN A 1 327 ? -7.892 11.801 -18.146 1.00 78.69 327 GLN A O 1
ATOM 2628 N N . ASP A 1 328 ? -6.995 13.725 -17.391 1.00 88.75 328 ASP A N 1
ATOM 2629 C CA . ASP A 1 328 ? -8.020 13.976 -16.387 1.00 88.75 328 ASP A CA 1
ATOM 2630 C C . ASP A 1 328 ? -9.358 14.299 -17.040 1.00 88.75 328 ASP A C 1
ATOM 2632 O O . ASP A 1 328 ? -9.509 15.304 -17.740 1.00 88.75 328 ASP A O 1
ATOM 2636 N N . ALA A 1 329 ? -10.350 13.464 -16.753 1.00 92.88 329 ALA A N 1
ATOM 2637 C CA . ALA A 1 329 ? -11.722 13.691 -17.156 1.00 92.88 329 ALA A CA 1
ATOM 2638 C C . ALA A 1 329 ? -12.679 13.487 -15.986 1.00 92.88 329 ALA A C 1
ATOM 2640 O O . ALA A 1 329 ? -12.329 12.935 -14.942 1.00 92.88 329 ALA A O 1
ATOM 2641 N N . TRP A 1 330 ? -13.902 13.966 -16.168 1.00 96.50 330 TRP A N 1
ATOM 2642 C CA . TRP A 1 330 ? -14.957 13.930 -15.172 1.00 96.50 330 TRP A CA 1
ATOM 2643 C C . TRP A 1 330 ? -16.220 13.334 -15.775 1.00 96.50 330 TRP A C 1
ATOM 2645 O O . TRP A 1 330 ? -16.672 13.777 -16.832 1.00 96.50 330 TRP A O 1
ATOM 2655 N N . ALA A 1 331 ? -16.805 12.356 -15.091 1.00 94.81 331 ALA A N 1
ATOM 2656 C CA . ALA A 1 331 ? -18.053 11.720 -15.499 1.00 94.81 331 ALA A CA 1
ATOM 2657 C C . ALA A 1 331 ? -19.041 11.680 -14.328 1.00 94.81 331 ALA A C 1
ATOM 2659 O O . ALA A 1 331 ? -18.634 11.621 -13.166 1.00 94.81 331 ALA A O 1
ATOM 2660 N N . ALA A 1 332 ? -20.338 11.733 -14.621 1.00 94.56 332 ALA A N 1
ATOM 2661 C CA . ALA A 1 332 ? -21.362 11.708 -13.585 1.00 94.56 332 ALA A CA 1
ATOM 2662 C C . ALA A 1 332 ? -21.413 10.324 -12.915 1.00 94.56 332 ALA A C 1
ATOM 2664 O O . ALA A 1 332 ? -21.608 9.304 -13.573 1.00 94.56 332 ALA A O 1
ATOM 2665 N N . ILE A 1 333 ? -21.253 10.305 -11.591 1.00 91.00 333 ILE A N 1
ATOM 2666 C CA . ILE A 1 333 ? -21.065 9.089 -10.794 1.00 91.00 333 ILE A CA 1
ATOM 2667 C C . ILE A 1 333 ? -22.272 8.149 -10.851 1.00 91.00 333 ILE A C 1
ATOM 2669 O O . ILE A 1 333 ? -22.108 6.941 -10.760 1.00 91.00 333 ILE A O 1
ATOM 2673 N N . ASN A 1 334 ? -23.478 8.694 -11.045 1.00 91.25 334 ASN A N 1
ATOM 2674 C CA . ASN A 1 334 ? -24.724 7.925 -11.091 1.00 91.25 334 ASN A CA 1
ATOM 2675 C C . ASN A 1 334 ? -24.768 6.934 -12.265 1.00 91.25 334 ASN A C 1
ATOM 2677 O O . ASN A 1 334 ? -25.570 6.008 -12.241 1.00 91.25 334 ASN A O 1
ATOM 2681 N N . TRP A 1 335 ? -23.910 7.133 -13.268 1.00 92.12 335 TRP A N 1
ATOM 2682 C CA . TRP A 1 335 ? -23.757 6.253 -14.424 1.00 92.12 335 TRP A CA 1
ATOM 2683 C C . TRP A 1 335 ? -22.437 5.480 -14.396 1.00 92.12 335 TRP A C 1
ATOM 2685 O O . TRP A 1 335 ? -22.014 4.954 -15.420 1.00 92.12 335 TRP A O 1
ATOM 2695 N N . LEU A 1 336 ? -21.766 5.421 -13.244 1.00 88.75 336 LEU A N 1
ATOM 2696 C CA . LEU A 1 336 ? -20.551 4.644 -13.041 1.00 88.75 336 LEU A CA 1
ATOM 2697 C C . LEU A 1 336 ? -20.784 3.580 -11.968 1.00 88.75 336 LEU A C 1
ATOM 2699 O O . LEU A 1 336 ? -21.089 3.883 -10.817 1.00 88.75 336 LEU A O 1
ATOM 2703 N N . ASN A 1 337 ? -20.562 2.322 -12.329 1.00 89.31 337 ASN A N 1
ATOM 2704 C CA . ASN A 1 337 ? -20.432 1.234 -11.374 1.00 89.31 337 ASN A CA 1
ATOM 2705 C C . ASN A 1 337 ? -18.958 1.088 -10.975 1.00 89.31 337 ASN A C 1
ATOM 2707 O O . ASN A 1 337 ? -18.121 0.739 -11.814 1.00 89.31 337 ASN A O 1
ATOM 2711 N N . PHE A 1 338 ? -18.632 1.365 -9.710 1.00 83.25 338 PHE A N 1
ATOM 2712 C CA . PHE A 1 338 ? -17.263 1.255 -9.211 1.00 83.25 338 PHE A CA 1
ATOM 2713 C C . PHE A 1 338 ? -16.970 -0.168 -8.775 1.00 83.25 338 PHE A C 1
ATOM 2715 O O . PHE A 1 338 ? -17.574 -0.697 -7.846 1.00 83.25 338 PHE A O 1
ATOM 2722 N N . LYS A 1 339 ? -15.978 -0.767 -9.420 1.00 78.62 339 LYS A N 1
ATOM 2723 C CA . LYS A 1 339 ? -15.444 -2.075 -9.052 1.00 78.62 339 LYS A CA 1
ATOM 2724 C C . LYS A 1 339 ? -13.928 -1.999 -8.995 1.00 78.62 339 LYS A C 1
ATOM 2726 O O . LYS A 1 339 ? -13.323 -1.063 -9.521 1.00 78.62 339 LYS A O 1
ATOM 2731 N N . ALA A 1 340 ? -13.299 -2.990 -8.365 1.00 68.31 340 ALA A N 1
ATOM 2732 C CA . ALA A 1 340 ? -11.885 -3.232 -8.621 1.00 68.31 340 ALA A CA 1
ATOM 2733 C C . ALA A 1 340 ? -11.698 -3.252 -10.142 1.00 68.31 340 ALA A C 1
ATOM 2735 O O . ALA A 1 340 ? -12.504 -3.886 -10.837 1.00 68.31 340 ALA A O 1
ATOM 2736 N N . CYS A 1 341 ? -10.707 -2.519 -10.654 1.00 61.75 341 CYS A N 1
ATOM 2737 C CA . CYS A 1 341 ? -10.378 -2.583 -12.065 1.00 61.75 341 CYS A CA 1
ATOM 2738 C C . CYS A 1 341 ? -10.228 -4.057 -12.399 1.00 61.75 341 CYS A C 1
ATOM 2740 O O . CYS A 1 341 ? -9.357 -4.743 -11.860 1.00 61.75 341 CYS A O 1
ATOM 2742 N N . GLN A 1 342 ? -11.123 -4.557 -13.249 1.00 48.44 342 GLN A N 1
ATOM 2743 C CA . GLN A 1 342 ? -10.885 -5.835 -13.870 1.00 48.44 342 GLN A CA 1
ATOM 2744 C C . GLN A 1 342 ? -9.726 -5.572 -14.803 1.00 48.44 342 GLN A C 1
ATOM 2746 O O . GLN A 1 342 ? -9.883 -5.028 -15.893 1.00 48.44 342 GLN A O 1
ATOM 2751 N N . THR A 1 343 ? -8.536 -5.890 -14.311 1.00 37.88 343 THR A N 1
ATOM 2752 C CA . THR A 1 343 ? -7.419 -6.147 -15.182 1.00 37.88 343 THR A CA 1
ATOM 2753 C C . THR A 1 343 ? -7.898 -7.290 -16.067 1.00 37.88 343 THR A C 1
ATOM 2755 O O . THR A 1 343 ? -7.932 -8.452 -15.662 1.00 37.88 343 THR A O 1
ATOM 2758 N N . ASN A 1 344 ? -8.320 -6.971 -17.294 1.00 31.92 344 ASN A N 1
ATOM 2759 C CA . ASN A 1 344 ? -8.054 -7.899 -18.380 1.00 31.92 344 ASN A CA 1
ATOM 2760 C C . ASN A 1 344 ? -6.587 -8.260 -18.192 1.00 31.92 344 ASN A C 1
ATOM 2762 O O . ASN A 1 344 ? -5.748 -7.362 -18.175 1.00 31.92 344 ASN A O 1
ATOM 2766 N N . GLN A 1 345 ? -6.343 -9.520 -17.841 1.00 32.28 345 GLN A N 1
ATOM 2767 C CA . GLN A 1 345 ? -5.075 -10.032 -17.342 1.00 32.28 345 GLN A CA 1
ATOM 2768 C C . GLN A 1 345 ? -3.914 -9.543 -18.215 1.00 32.28 345 GLN A C 1
ATOM 2770 O O . GLN A 1 345 ? -3.565 -10.153 -19.218 1.00 32.28 345 GLN A O 1
ATOM 2775 N N . ALA A 1 346 ? -3.308 -8.437 -17.802 1.00 31.86 346 ALA A N 1
ATOM 2776 C CA . ALA A 1 346 ? -1.968 -8.031 -18.153 1.00 31.86 346 ALA A CA 1
ATOM 2777 C C . ALA A 1 346 ? -1.242 -7.960 -16.814 1.00 31.86 346 ALA A C 1
ATOM 2779 O O . ALA A 1 346 ? -1.330 -6.991 -16.061 1.00 31.86 346 ALA A O 1
ATOM 2780 N N . SER A 1 347 ? -0.626 -9.086 -16.475 1.00 30.31 347 SER A N 1
ATOM 2781 C CA . SER A 1 347 ? 0.195 -9.298 -15.296 1.00 30.31 347 SER A CA 1
ATOM 2782 C C . SER A 1 347 ? 1.204 -8.162 -15.099 1.00 30.31 347 SER A C 1
ATOM 2784 O O . SER A 1 347 ? 2.231 -8.114 -15.774 1.00 30.31 347 SER A O 1
ATOM 2786 N N . THR A 1 348 ? 0.995 -7.298 -14.112 1.00 35.00 348 THR A N 1
ATOM 2787 C CA . THR A 1 348 ? 2.117 -6.658 -13.416 1.00 35.00 348 THR A CA 1
ATOM 2788 C C . THR A 1 348 ? 2.487 -7.541 -12.234 1.00 35.00 348 THR A C 1
ATOM 2790 O O . THR A 1 348 ? 2.239 -7.232 -11.071 1.00 35.00 348 THR A O 1
ATOM 2793 N N . SER A 1 349 ? 3.088 -8.695 -12.537 1.00 32.22 349 SER A N 1
ATOM 2794 C CA . SER A 1 349 ? 3.850 -9.413 -11.525 1.00 32.22 349 SER A CA 1
ATOM 2795 C C . SER A 1 349 ? 4.942 -8.479 -11.014 1.00 32.22 349 SER A C 1
ATOM 2797 O O . SER A 1 349 ? 5.694 -7.910 -11.807 1.00 32.22 349 SER A O 1
ATOM 2799 N N . ILE A 1 350 ? 5.094 -8.371 -9.698 1.00 45.75 350 ILE A N 1
ATOM 2800 C CA . ILE A 1 350 ? 6.382 -8.013 -9.100 1.00 45.75 350 ILE A CA 1
ATOM 2801 C C . ILE A 1 350 ? 7.315 -9.195 -9.411 1.00 45.75 350 ILE A C 1
ATOM 2803 O O . ILE A 1 350 ? 7.450 -10.136 -8.638 1.00 45.75 350 ILE A O 1
ATOM 2807 N N . GLY A 1 351 ? 7.852 -9.194 -10.628 1.00 58.75 351 GLY A N 1
ATOM 2808 C CA . GLY A 1 351 ? 8.525 -10.306 -11.283 1.00 58.75 351 GLY A CA 1
ATOM 2809 C C . GLY A 1 351 ? 8.944 -9.884 -12.689 1.00 58.75 351 GLY A C 1
ATOM 2810 O O . GLY A 1 351 ? 8.424 -8.911 -13.234 1.00 58.75 351 GLY A O 1
ATOM 2811 N N . CYS A 1 352 ? 9.940 -10.563 -13.251 1.00 77.44 352 CYS A N 1
ATOM 2812 C CA . CYS A 1 352 ? 10.368 -10.312 -14.624 1.00 77.44 352 CYS A CA 1
ATOM 2813 C C . CYS A 1 352 ? 9.192 -10.464 -15.600 1.00 77.44 352 CYS A C 1
ATOM 2815 O O . CYS A 1 352 ? 8.332 -11.308 -15.347 1.00 77.44 352 CYS A O 1
ATOM 2817 N N . PRO A 1 353 ? 9.142 -9.679 -16.696 1.00 88.12 353 PRO A N 1
ATOM 2818 C CA . PRO A 1 353 ? 8.097 -9.852 -17.700 1.00 88.12 353 PRO A CA 1
ATOM 2819 C C . PRO A 1 353 ? 8.166 -11.267 -18.282 1.00 88.12 353 PRO A C 1
ATOM 2821 O O . PRO A 1 353 ? 9.176 -11.959 -18.124 1.00 88.12 353 PRO A O 1
ATOM 2824 N N . ASN A 1 354 ? 7.118 -11.692 -18.988 1.00 90.31 354 ASN A N 1
ATOM 2825 C CA . ASN A 1 354 ? 7.205 -12.927 -19.754 1.00 90.31 354 ASN A CA 1
ATOM 2826 C C . ASN A 1 354 ? 8.290 -12.772 -20.832 1.00 90.31 354 ASN A C 1
ATOM 2828 O O . ASN A 1 354 ? 8.112 -12.022 -21.795 1.00 90.31 354 ASN A O 1
ATOM 2832 N N . ILE A 1 355 ? 9.425 -13.446 -20.633 1.00 96.81 355 ILE A N 1
ATOM 2833 C CA . ILE A 1 355 ? 10.528 -13.490 -21.590 1.00 96.81 355 ILE A CA 1
ATOM 2834 C C . ILE A 1 355 ? 10.395 -14.796 -22.371 1.00 96.81 355 ILE A C 1
ATOM 2836 O O . ILE A 1 355 ? 10.731 -15.871 -21.875 1.00 96.81 355 ILE A O 1
ATOM 2840 N N . VAL A 1 356 ? 9.909 -14.695 -23.604 1.00 96.00 356 VAL A N 1
ATOM 2841 C CA . VAL A 1 356 ? 9.912 -15.786 -24.574 1.00 96.00 356 VAL A CA 1
ATOM 2842 C C . VAL A 1 356 ? 11.365 -16.073 -24.932 1.00 96.00 356 VAL A C 1
ATOM 2844 O O . VAL A 1 356 ? 12.040 -15.247 -25.552 1.00 96.00 356 VAL A O 1
ATOM 2847 N N . SER A 1 357 ? 11.851 -17.237 -24.506 1.00 97.56 357 SER A N 1
ATOM 2848 C CA . SER A 1 357 ? 13.233 -17.657 -24.730 1.00 97.56 357 SER A CA 1
ATOM 2849 C C . SER A 1 357 ? 13.546 -17.799 -26.215 1.00 97.56 357 SER A C 1
ATOM 2851 O O . SER A 1 357 ? 12.642 -17.984 -27.037 1.00 97.56 357 SER A O 1
ATOM 2853 N N . ARG A 1 358 ? 14.837 -17.808 -26.558 1.00 97.50 358 ARG A N 1
ATOM 2854 C CA . ARG A 1 358 ? 15.298 -18.108 -27.926 1.00 97.50 358 ARG A CA 1
ATOM 2855 C C . ARG A 1 358 ? 14.659 -19.367 -28.514 1.00 97.50 358 ARG A C 1
ATOM 2857 O O . ARG A 1 358 ? 14.190 -19.351 -29.648 1.00 97.50 358 ARG A O 1
ATOM 2864 N N . ALA A 1 359 ? 14.584 -20.443 -27.733 1.00 95.44 359 ALA A N 1
ATOM 2865 C CA . ALA A 1 359 ? 13.904 -21.666 -28.153 1.00 95.44 359 ALA A CA 1
ATOM 2866 C C . ALA A 1 359 ? 12.390 -21.449 -28.337 1.00 95.44 359 ALA A C 1
ATOM 2868 O O . ALA A 1 359 ? 11.817 -21.927 -29.312 1.00 95.44 359 ALA A O 1
ATOM 2869 N N . GLY A 1 360 ? 11.757 -20.682 -27.443 1.00 90.19 360 GLY A N 1
ATOM 2870 C CA . GLY A 1 360 ? 10.318 -20.412 -27.453 1.00 90.19 360 GLY A CA 1
ATOM 2871 C C . GLY A 1 360 ? 9.823 -19.642 -28.679 1.00 90.19 360 GLY A C 1
ATOM 2872 O O . GLY A 1 360 ? 8.727 -19.917 -29.160 1.00 90.19 360 GLY A O 1
ATOM 2873 N N . TRP A 1 361 ? 10.621 -18.723 -29.232 1.00 97.81 361 TRP A N 1
ATOM 2874 C CA . TRP A 1 361 ? 10.285 -18.059 -30.499 1.00 97.81 361 TRP A CA 1
ATOM 2875 C C . TRP A 1 361 ? 10.936 -18.715 -31.723 1.00 97.81 361 TRP A C 1
ATOM 2877 O O . TRP A 1 361 ? 10.682 -18.285 -32.846 1.00 97.81 361 TRP A O 1
ATOM 2887 N N . GLY A 1 362 ? 11.711 -19.789 -31.547 1.00 96.50 362 GLY A N 1
ATOM 2888 C CA . GLY A 1 362 ? 12.338 -20.536 -32.638 1.00 96.50 362 GLY A CA 1
ATOM 2889 C C . GLY A 1 362 ? 13.500 -19.792 -33.295 1.00 96.50 362 GLY A C 1
ATOM 2890 O O . GLY A 1 362 ? 13.543 -19.692 -34.522 1.00 96.50 362 GLY A O 1
ATOM 2891 N N . ALA A 1 363 ? 14.405 -19.254 -32.478 1.00 97.81 363 ALA A N 1
ATOM 2892 C CA . ALA A 1 363 ? 15.624 -18.589 -32.915 1.00 97.81 363 ALA A CA 1
ATOM 2893 C C . ALA A 1 363 ? 16.543 -19.511 -33.711 1.00 97.81 363 ALA A C 1
ATOM 2895 O O . ALA A 1 363 ? 16.795 -20.650 -33.314 1.00 97.81 363 ALA A O 1
ATOM 2896 N N . ARG A 1 364 ? 17.137 -18.978 -34.782 1.00 97.44 364 ARG A N 1
ATOM 2897 C CA . ARG A 1 364 ? 18.312 -19.591 -35.411 1.00 97.44 364 ARG A CA 1
ATOM 2898 C C . ARG A 1 364 ? 19.497 -19.548 -34.445 1.00 97.44 364 ARG A C 1
ATOM 2900 O O . ARG A 1 364 ? 19.612 -18.631 -33.621 1.00 97.44 364 ARG A O 1
ATOM 2907 N N . SER A 1 365 ? 20.388 -20.525 -34.566 1.00 96.44 365 SER A N 1
ATOM 2908 C CA . SER A 1 365 ? 21.694 -20.470 -33.909 1.00 96.44 365 SER A CA 1
ATOM 2909 C C . SER A 1 365 ? 22.508 -19.297 -34.462 1.00 96.44 365 SER A C 1
ATOM 2911 O O . SER A 1 365 ? 22.443 -19.046 -35.670 1.00 96.44 365 SER A O 1
ATOM 2913 N N . PRO A 1 366 ? 23.280 -18.592 -33.619 1.00 96.94 366 PRO A N 1
ATOM 2914 C CA . PRO A 1 366 ? 24.193 -17.569 -34.105 1.00 96.94 366 PRO A CA 1
ATOM 2915 C C . PRO A 1 366 ? 25.289 -18.211 -34.972 1.00 96.94 366 PRO A C 1
ATOM 2917 O O . PRO A 1 366 ? 25.692 -19.349 -34.722 1.00 96.94 366 PRO A O 1
ATOM 2920 N N . THR A 1 367 ? 25.777 -17.505 -35.998 1.00 96.50 367 THR A N 1
ATOM 2921 C CA . THR A 1 367 ? 26.809 -18.048 -36.910 1.00 96.50 367 THR A CA 1
ATOM 2922 C C . THR A 1 367 ? 28.182 -18.169 -36.249 1.00 96.50 367 THR A C 1
ATOM 2924 O O . THR A 1 367 ? 28.996 -18.987 -36.670 1.00 96.50 367 THR A O 1
ATOM 2927 N N . ILE A 1 368 ? 28.420 -17.389 -35.193 1.00 93.88 368 ILE A N 1
ATOM 2928 C CA . ILE A 1 368 ? 29.576 -17.483 -34.298 1.00 93.88 368 ILE A CA 1
ATOM 2929 C C . ILE A 1 368 ? 29.118 -17.290 -32.845 1.00 93.88 368 ILE A C 1
ATOM 2931 O O . ILE A 1 368 ? 28.129 -16.589 -32.613 1.00 93.88 368 ILE A O 1
ATOM 2935 N N . PRO A 1 369 ? 29.817 -17.869 -31.851 1.00 93.31 369 PRO A N 1
ATOM 2936 C CA . PRO A 1 369 ? 29.508 -17.642 -30.442 1.00 93.31 369 PRO A CA 1
ATOM 2937 C C . PRO A 1 369 ? 29.510 -16.153 -30.075 1.00 93.31 369 PRO A C 1
ATOM 2939 O O . PRO A 1 369 ? 30.334 -15.380 -30.565 1.00 93.31 369 PRO A O 1
ATOM 2942 N N . HIS A 1 370 ? 28.595 -15.747 -29.194 1.00 93.62 370 HIS A N 1
ATOM 2943 C CA . HIS A 1 370 ? 28.550 -14.372 -28.707 1.00 93.62 370 HIS A CA 1
ATOM 2944 C C . HIS A 1 370 ? 29.729 -14.074 -27.779 1.00 93.62 370 HIS A C 1
ATOM 2946 O O . HIS A 1 370 ? 30.006 -14.836 -26.852 1.00 93.62 370 HIS A O 1
ATOM 2952 N N . SER A 1 371 ? 30.359 -12.916 -27.968 1.00 94.38 371 SER A N 1
ATOM 2953 C CA . SER A 1 371 ? 31.212 -12.324 -26.938 1.00 94.38 371 SER A CA 1
ATOM 2954 C C . SER A 1 371 ? 30.375 -11.983 -25.706 1.00 94.38 371 SER A C 1
ATOM 2956 O O . SER A 1 371 ? 29.236 -11.528 -25.836 1.00 94.38 371 SER A O 1
ATOM 2958 N N . LEU A 1 372 ? 30.943 -12.180 -24.517 1.00 95.69 372 LEU A N 1
ATOM 2959 C CA . LEU A 1 372 ? 30.285 -11.860 -23.252 1.00 95.69 372 LEU A CA 1
ATOM 2960 C C . LEU A 1 372 ? 30.633 -10.446 -22.786 1.00 95.69 372 LEU A C 1
ATOM 2962 O O . LEU A 1 372 ? 31.738 -9.954 -23.018 1.00 95.69 372 LEU A O 1
ATOM 2966 N N . LEU A 1 373 ? 29.685 -9.813 -22.102 1.00 93.44 373 LEU A N 1
ATOM 2967 C CA . LEU A 1 373 ? 29.909 -8.566 -21.382 1.00 93.44 373 LEU A CA 1
ATOM 2968 C C . LEU A 1 373 ? 30.877 -8.815 -20.218 1.00 93.44 373 LEU A C 1
ATOM 2970 O O . LEU A 1 373 ? 30.730 -9.776 -19.464 1.00 93.44 373 LEU A O 1
ATOM 2974 N N . THR A 1 374 ? 31.874 -7.945 -20.062 1.00 91.88 374 THR A N 1
ATOM 2975 C CA . THR A 1 374 ? 32.908 -8.073 -19.017 1.00 91.88 374 THR A CA 1
ATOM 2976 C C . THR A 1 374 ? 32.541 -7.362 -17.716 1.00 91.88 374 THR A C 1
ATOM 2978 O O . THR A 1 374 ? 33.198 -7.553 -16.696 1.00 91.88 374 THR A O 1
ATOM 2981 N N . HIS A 1 375 ? 31.485 -6.552 -17.735 1.00 91.94 375 HIS A N 1
ATOM 2982 C CA . HIS A 1 375 ? 30.949 -5.849 -16.581 1.00 91.94 375 HIS A CA 1
ATOM 2983 C C . HIS A 1 375 ? 29.428 -5.756 -16.686 1.00 91.94 375 HIS A C 1
ATOM 2985 O O . HIS A 1 375 ? 28.856 -5.913 -17.764 1.00 91.94 375 HIS A O 1
ATOM 2991 N N . THR A 1 376 ? 28.765 -5.466 -15.566 1.00 94.94 376 THR A N 1
ATOM 2992 C CA . THR A 1 376 ? 27.333 -5.165 -15.578 1.00 94.94 376 THR A CA 1
ATOM 2993 C C . THR A 1 376 ? 27.086 -3.898 -16.410 1.00 94.94 376 THR A C 1
ATOM 2995 O O . THR A 1 376 ? 27.693 -2.861 -16.115 1.00 94.94 376 THR A O 1
ATOM 2998 N N . PRO A 1 377 ? 26.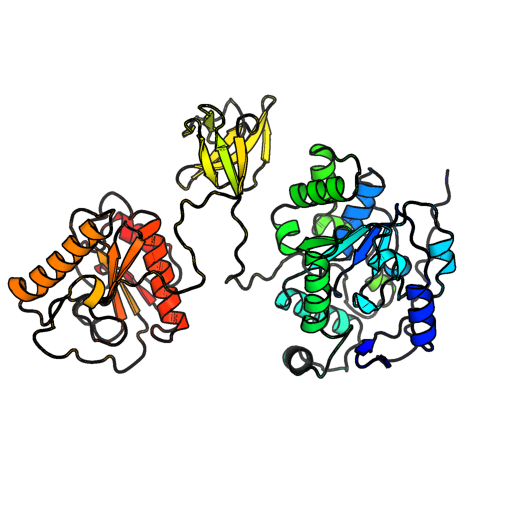207 -3.948 -17.424 1.00 95.06 377 PRO A N 1
ATOM 2999 C CA . PRO A 1 377 ? 25.809 -2.782 -18.201 1.00 95.06 377 PRO A CA 1
ATOM 3000 C C . PRO A 1 377 ? 25.269 -1.650 -17.330 1.00 95.06 377 PRO A C 1
ATOM 3002 O O . PRO A 1 377 ? 24.435 -1.867 -16.446 1.00 95.06 377 PRO A O 1
ATOM 3005 N N . ASN A 1 378 ? 25.717 -0.433 -17.614 1.00 95.62 378 ASN A N 1
ATOM 3006 C CA . ASN A 1 378 ? 25.227 0.792 -16.986 1.00 95.62 378 ASN A CA 1
ATOM 3007 C C . ASN A 1 378 ? 24.389 1.647 -17.946 1.00 95.62 378 ASN A C 1
ATOM 3009 O O . ASN A 1 378 ? 23.931 2.712 -17.543 1.00 95.62 378 ASN A O 1
ATOM 3013 N N . HIS A 1 379 ? 24.152 1.187 -19.178 1.00 97.69 379 HIS A N 1
ATOM 3014 C CA . HIS A 1 379 ? 23.284 1.856 -20.144 1.00 97.69 379 HIS A CA 1
ATOM 3015 C C . HIS A 1 379 ? 22.143 0.956 -20.629 1.00 97.69 379 HIS A C 1
ATOM 3017 O O . HIS A 1 379 ? 22.264 -0.268 -20.720 1.00 97.69 379 HIS A O 1
ATOM 3023 N N . VAL A 1 380 ? 21.021 1.581 -20.979 1.00 98.31 380 VAL A N 1
ATOM 3024 C CA . VAL A 1 380 ? 19.912 0.947 -21.698 1.00 98.31 380 VAL A CA 1
ATOM 3025 C C . VAL A 1 380 ? 19.560 1.814 -22.900 1.00 98.31 380 VAL A C 1
ATOM 3027 O O . VAL A 1 380 ? 19.229 2.989 -22.741 1.00 98.31 380 VAL A O 1
ATOM 3030 N N . TYR A 1 381 ? 19.596 1.219 -24.091 1.00 98.44 381 TYR A N 1
ATOM 3031 C CA . TYR A 1 381 ? 19.285 1.889 -25.351 1.00 98.44 381 TYR A CA 1
ATOM 3032 C C . TYR A 1 381 ? 17.933 1.423 -25.884 1.00 98.44 381 TYR A C 1
ATOM 3034 O O . TYR A 1 381 ? 17.752 0.239 -26.182 1.00 98.44 381 TYR A O 1
ATOM 3042 N N . ILE A 1 382 ? 16.987 2.351 -26.026 1.00 98.56 382 ILE A N 1
ATOM 3043 C CA . ILE A 1 382 ? 15.673 2.075 -26.615 1.00 98.56 382 ILE A CA 1
ATOM 3044 C C . ILE A 1 382 ? 15.737 2.248 -28.131 1.00 98.56 382 ILE A C 1
ATOM 3046 O O . ILE A 1 382 ? 16.172 3.285 -28.643 1.00 98.56 382 ILE A O 1
ATOM 3050 N N . HIS A 1 383 ? 15.262 1.223 -28.834 1.00 98.69 383 HIS A N 1
ATOM 3051 C CA . HIS A 1 383 ? 15.176 1.140 -30.286 1.00 98.69 383 HIS A CA 1
ATOM 3052 C C . HIS A 1 383 ? 13.735 0.918 -30.745 1.00 98.69 383 HIS A C 1
ATOM 3054 O O . HIS A 1 383 ? 12.914 0.386 -30.001 1.00 98.69 383 HIS A O 1
ATOM 3060 N N . HIS A 1 384 ? 13.450 1.249 -32.001 1.00 98.44 384 HIS A N 1
ATOM 3061 C CA . HIS A 1 384 ? 12.284 0.736 -32.719 1.00 98.44 384 HIS A CA 1
ATOM 3062 C C . HIS A 1 384 ? 12.707 -0.220 -33.831 1.00 98.44 384 HIS A C 1
ATOM 3064 O O . HIS A 1 384 ? 13.855 -0.208 -34.273 1.00 98.44 384 HIS A O 1
ATOM 3070 N N . GLY A 1 385 ? 11.770 -1.033 -34.302 1.00 96.56 385 GLY A N 1
ATOM 3071 C CA . GLY A 1 385 ? 12.009 -1.943 -35.418 1.00 96.56 385 GLY A CA 1
ATOM 3072 C C . GLY A 1 385 ? 11.784 -1.334 -36.803 1.00 96.56 385 GLY A C 1
ATOM 3073 O O . GLY A 1 385 ? 11.964 -2.041 -37.789 1.00 96.56 385 GLY A O 1
ATOM 3074 N N . ALA A 1 386 ? 11.344 -0.069 -36.885 1.00 95.75 386 ALA A N 1
ATOM 3075 C CA . ALA A 1 386 ? 10.990 0.633 -38.125 1.00 95.75 386 ALA A CA 1
ATOM 3076 C C . ALA A 1 386 ? 10.047 -0.179 -39.040 1.00 95.75 386 ALA A C 1
ATOM 3078 O O . ALA A 1 386 ? 10.170 -0.181 -40.263 1.00 95.75 386 ALA A O 1
ATOM 3079 N N . SER A 1 387 ? 9.097 -0.901 -38.438 1.00 94.31 387 SER A N 1
ATOM 3080 C CA . SER A 1 387 ? 8.155 -1.773 -39.146 1.00 94.31 387 SER A CA 1
ATOM 3081 C C . SER A 1 387 ? 6.724 -1.593 -38.627 1.00 94.31 387 SER A C 1
ATOM 3083 O O . SER A 1 387 ? 6.486 -0.817 -37.703 1.00 94.31 387 SER A O 1
ATOM 3085 N N . GLY A 1 388 ? 5.743 -2.283 -39.220 1.00 93.62 388 GLY A N 1
ATOM 3086 C CA . GLY A 1 388 ? 4.403 -2.379 -38.624 1.00 93.62 388 GLY A CA 1
ATOM 3087 C C . GLY A 1 388 ? 4.423 -3.157 -37.299 1.00 93.62 388 GLY A C 1
ATOM 3088 O O . GLY A 1 388 ? 5.198 -4.112 -37.178 1.00 93.62 388 GLY A O 1
ATOM 3089 N N . GLY A 1 389 ? 3.563 -2.766 -36.353 1.00 93.25 389 GLY A N 1
ATOM 3090 C CA . GLY A 1 389 ? 3.427 -3.383 -35.027 1.00 93.25 389 GLY A CA 1
ATOM 3091 C C . GLY A 1 389 ? 2.919 -4.833 -35.044 1.00 93.25 389 GLY A C 1
ATOM 3092 O O . GLY A 1 389 ? 2.748 -5.452 -36.100 1.00 93.25 389 GLY A O 1
ATOM 3093 N N . CYS A 1 390 ? 2.696 -5.394 -33.856 1.00 93.75 390 CYS A N 1
ATOM 3094 C CA . CYS A 1 390 ? 2.168 -6.748 -33.668 1.00 93.75 390 CYS A CA 1
ATOM 3095 C C . CYS A 1 390 ? 1.421 -6.861 -32.331 1.00 93.75 390 CYS A C 1
ATOM 3097 O O . CYS A 1 390 ? 1.920 -6.393 -31.318 1.00 93.75 390 CYS A O 1
ATOM 3099 N N . HIS A 1 391 ? 0.256 -7.515 -32.307 1.00 90.19 391 HIS A N 1
ATOM 3100 C CA . HIS A 1 391 ? -0.601 -7.574 -31.105 1.00 90.19 391 HIS A CA 1
ATOM 3101 C C . HIS A 1 391 ? -0.889 -8.995 -30.604 1.00 90.19 391 HIS A C 1
ATOM 3103 O O . HIS A 1 391 ? -1.588 -9.176 -29.613 1.00 90.19 391 HIS A O 1
ATOM 3109 N N . THR A 1 392 ? -0.361 -10.017 -31.278 1.00 85.00 392 THR A N 1
ATOM 3110 C CA . THR A 1 392 ? -0.463 -11.416 -30.850 1.00 85.00 392 THR A CA 1
ATOM 3111 C C . THR A 1 392 ? 0.920 -12.041 -30.817 1.00 85.00 392 THR A C 1
ATOM 3113 O O . THR A 1 392 ? 1.789 -11.680 -31.614 1.00 85.00 392 THR A O 1
ATOM 3116 N N . GLN A 1 393 ? 1.116 -13.024 -29.937 1.00 91.31 393 GLN A N 1
ATOM 3117 C CA . GLN A 1 393 ? 2.410 -13.688 -29.785 1.00 91.31 393 GLN A CA 1
ATOM 3118 C C . GLN A 1 393 ? 2.904 -14.312 -31.095 1.00 91.31 393 GLN A C 1
ATOM 3120 O O . GLN A 1 393 ? 4.067 -14.158 -31.448 1.00 91.31 393 GLN A O 1
ATOM 3125 N N . SER A 1 394 ? 2.029 -14.946 -31.881 1.00 91.75 394 SER A N 1
ATOM 3126 C CA . SER A 1 394 ? 2.410 -15.495 -33.188 1.00 91.75 394 SER A CA 1
ATOM 3127 C C . SER A 1 394 ? 2.851 -14.413 -34.180 1.00 91.75 394 SER A C 1
ATOM 3129 O O . SER A 1 394 ? 3.852 -14.597 -34.873 1.00 91.75 394 SER A O 1
ATOM 3131 N N . ALA A 1 395 ? 2.156 -13.271 -34.233 1.00 94.38 395 ALA A N 1
ATOM 3132 C CA . ALA A 1 395 ? 2.538 -12.163 -35.106 1.00 94.38 395 ALA A CA 1
ATOM 3133 C C . ALA A 1 395 ? 3.866 -11.533 -34.662 1.00 94.38 395 ALA A C 1
ATOM 3135 O O . ALA A 1 395 ? 4.725 -11.236 -35.495 1.00 94.38 395 ALA A O 1
ATOM 3136 N N . CYS A 1 396 ? 4.058 -11.365 -33.355 1.00 97.56 396 CYS A N 1
ATOM 3137 C CA . CYS A 1 396 ? 5.289 -10.820 -32.802 1.00 97.56 396 CYS A CA 1
ATOM 3138 C C . CYS A 1 396 ? 6.479 -11.770 -32.988 1.00 97.56 396 CYS A C 1
ATOM 3140 O O . CYS A 1 396 ? 7.532 -11.317 -33.426 1.00 97.56 396 CYS A O 1
ATOM 3142 N N . ILE A 1 397 ? 6.313 -13.086 -32.803 1.00 98.19 397 ILE A N 1
ATOM 3143 C CA . ILE A 1 397 ? 7.345 -14.086 -33.133 1.00 98.19 397 ILE A CA 1
ATOM 3144 C C . ILE A 1 397 ? 7.761 -13.977 -34.604 1.00 98.19 397 ILE A C 1
ATOM 3146 O O . ILE A 1 397 ? 8.956 -13.956 -34.903 1.00 98.19 397 ILE A O 1
ATOM 3150 N N . SER A 1 398 ? 6.805 -13.856 -35.530 1.00 97.88 398 SER A N 1
ATOM 3151 C CA . SER A 1 398 ? 7.105 -13.669 -36.956 1.00 97.88 398 SER A CA 1
ATOM 3152 C C . SER A 1 398 ? 7.948 -12.418 -37.216 1.00 97.88 398 SER A C 1
ATOM 3154 O O . SER A 1 398 ? 8.881 -12.459 -38.018 1.00 97.88 398 SER A O 1
ATOM 3156 N N . LYS A 1 399 ? 7.679 -11.318 -36.503 1.00 98.50 399 LYS A N 1
ATOM 3157 C CA . LYS A 1 399 ? 8.465 -10.077 -36.587 1.00 98.50 399 LYS A CA 1
ATOM 3158 C C . LYS A 1 399 ? 9.870 -10.237 -36.006 1.00 98.50 399 LYS A C 1
ATOM 3160 O O . LYS A 1 399 ? 10.830 -9.813 -36.641 1.00 98.50 399 LYS A O 1
ATOM 3165 N N . VAL A 1 400 ? 10.011 -10.895 -34.855 1.00 98.62 400 VAL A N 1
ATOM 3166 C CA . VAL A 1 400 ? 11.322 -11.177 -34.238 1.00 98.62 400 VAL A CA 1
ATOM 3167 C C . VAL A 1 400 ? 12.180 -12.044 -35.163 1.00 98.62 400 VAL A C 1
ATOM 3169 O O . VAL A 1 400 ? 13.343 -11.718 -35.399 1.00 98.62 400 VAL A O 1
ATOM 3172 N N . LYS A 1 401 ? 11.597 -13.088 -35.770 1.00 98.56 401 LYS A N 1
ATOM 3173 C CA . LYS A 1 401 ? 12.270 -13.906 -36.793 1.00 98.56 401 LYS A CA 1
ATOM 3174 C C . LYS A 1 401 ? 12.677 -13.083 -38.010 1.00 98.56 401 LYS A C 1
ATOM 3176 O O . LYS A 1 401 ? 13.793 -13.237 -38.496 1.00 98.56 401 LYS A O 1
ATOM 3181 N N . ALA A 1 402 ? 11.808 -12.189 -38.483 1.00 98.38 402 ALA A N 1
ATOM 3182 C CA . ALA A 1 402 ? 12.133 -11.300 -39.594 1.00 98.38 402 ALA A CA 1
ATOM 3183 C C . ALA A 1 402 ? 13.317 -10.377 -39.260 1.00 98.38 402 ALA A C 1
ATOM 3185 O O . ALA A 1 402 ? 14.200 -10.211 -40.096 1.00 98.38 402 ALA A O 1
ATOM 3186 N N . TYR A 1 403 ? 13.397 -9.842 -38.036 1.00 98.56 403 TYR A N 1
ATOM 3187 C CA . TYR A 1 403 ? 14.553 -9.054 -37.591 1.00 98.56 403 TYR A CA 1
ATOM 3188 C C . TYR A 1 403 ? 15.830 -9.892 -37.494 1.00 98.56 403 TYR A C 1
ATOM 3190 O O . TYR A 1 403 ? 16.896 -9.411 -37.872 1.00 98.56 403 TYR A O 1
ATOM 3198 N N . GLN A 1 404 ? 15.751 -11.139 -37.016 1.00 98.56 404 GLN A N 1
ATOM 3199 C CA . GLN A 1 404 ? 16.907 -12.040 -37.000 1.00 98.56 404 GLN A CA 1
ATOM 3200 C C . GLN A 1 404 ? 17.393 -12.350 -38.423 1.00 98.56 404 GLN A C 1
ATOM 3202 O O . GLN A 1 404 ? 18.580 -12.199 -38.699 1.00 98.56 404 GLN A O 1
ATOM 3207 N N . ASN A 1 405 ? 16.487 -12.706 -39.336 1.00 98.12 405 ASN A N 1
ATOM 3208 C CA . ASN A 1 405 ? 16.827 -12.992 -40.732 1.00 98.12 405 ASN A CA 1
ATOM 3209 C C . ASN A 1 405 ? 17.389 -11.760 -41.443 1.00 98.12 405 ASN A C 1
ATOM 3211 O O . ASN A 1 405 ? 18.389 -11.858 -42.139 1.00 98.12 405 ASN A O 1
ATOM 3215 N N . TYR A 1 406 ? 16.807 -10.581 -41.225 1.00 97.69 406 TYR A N 1
ATOM 3216 C CA . TYR A 1 406 ? 17.329 -9.342 -41.797 1.00 97.69 406 TYR A CA 1
ATOM 3217 C C . TYR A 1 406 ? 18.765 -9.055 -41.336 1.00 97.69 406 TYR A C 1
ATOM 3219 O O . TYR A 1 406 ? 19.619 -8.736 -42.159 1.00 97.69 406 TYR A O 1
ATOM 3227 N N . HIS A 1 407 ? 19.064 -9.220 -40.044 1.00 98.12 407 HIS A N 1
ATOM 3228 C CA . HIS A 1 407 ? 20.422 -9.019 -39.537 1.00 98.12 407 HIS A CA 1
ATOM 3229 C C . HIS A 1 407 ? 21.408 -10.091 -40.026 1.00 98.12 407 HIS A C 1
ATOM 3231 O O . HIS A 1 407 ? 22.525 -9.754 -40.409 1.00 98.12 407 HIS A O 1
ATOM 3237 N N . MET A 1 408 ? 21.018 -11.368 -40.044 1.00 97.88 408 MET A N 1
ATOM 3238 C CA . MET A 1 408 ? 21.917 -12.461 -40.438 1.00 97.88 408 MET A CA 1
ATOM 3239 C C . MET A 1 408 ? 22.098 -12.562 -41.955 1.00 97.88 408 MET A C 1
ATOM 3241 O O . MET A 1 408 ? 23.222 -12.643 -42.441 1.00 97.88 408 MET A O 1
ATOM 3245 N N . ASP A 1 409 ? 21.005 -12.550 -42.710 1.00 96.75 409 ASP A N 1
ATOM 3246 C CA . ASP A 1 409 ? 21.027 -12.792 -44.153 1.00 96.75 409 ASP A CA 1
ATOM 3247 C C . ASP A 1 409 ? 21.238 -11.486 -44.934 1.00 96.75 409 ASP A C 1
ATOM 3249 O O . ASP A 1 409 ? 21.912 -11.488 -45.960 1.00 96.75 409 ASP A O 1
ATOM 3253 N N . GLY A 1 410 ? 20.692 -10.367 -44.438 1.00 93.88 410 GLY A N 1
ATOM 3254 C CA . GLY A 1 410 ? 20.797 -9.053 -45.083 1.00 93.88 410 GLY A CA 1
ATOM 3255 C C . GLY A 1 410 ? 22.029 -8.238 -44.680 1.00 93.88 410 GLY A C 1
ATOM 3256 O O . GLY A 1 410 ? 22.582 -7.534 -45.518 1.00 93.88 410 GLY A O 1
ATOM 3257 N N . HIS A 1 411 ? 22.472 -8.333 -43.419 1.00 91.62 411 HIS A N 1
ATOM 3258 C CA . HIS A 1 411 ? 23.625 -7.575 -42.892 1.00 91.62 411 HIS A CA 1
ATOM 3259 C C . HIS A 1 411 ? 24.838 -8.437 -42.537 1.00 91.62 411 HIS A C 1
ATOM 3261 O O . HIS A 1 411 ? 25.854 -7.906 -42.089 1.00 91.62 411 HIS A O 1
ATOM 3267 N N . HIS A 1 412 ? 24.750 -9.757 -42.724 1.00 95.06 412 HIS A N 1
ATOM 3268 C CA . HIS A 1 412 ? 25.813 -10.714 -42.393 1.00 95.06 412 HIS A CA 1
ATOM 3269 C C . HIS A 1 412 ? 26.276 -10.649 -40.930 1.00 95.06 412 HIS A C 1
ATOM 3271 O O . HIS A 1 412 ? 27.415 -10.988 -40.604 1.00 95.06 412 HIS A O 1
ATOM 3277 N N . TRP A 1 413 ? 25.398 -10.211 -40.024 1.00 96.06 413 TRP A N 1
ATOM 3278 C CA . TRP A 1 413 ? 25.680 -10.224 -38.594 1.00 96.06 413 TRP A CA 1
ATOM 3279 C C . TRP A 1 413 ? 25.611 -11.645 -38.048 1.00 96.06 413 TRP A C 1
ATOM 3281 O O . TRP A 1 413 ? 24.919 -12.514 -38.578 1.00 96.06 413 TRP A O 1
ATOM 3291 N N . SER A 1 414 ? 26.302 -11.871 -36.933 1.00 96.25 414 SER A N 1
ATOM 3292 C CA . SER A 1 414 ? 26.328 -13.186 -36.295 1.00 96.25 414 SER A CA 1
ATOM 3293 C C . SER A 1 414 ? 24.968 -13.647 -35.773 1.00 96.25 414 SER A C 1
ATOM 3295 O O . SER A 1 414 ? 24.717 -14.847 -35.692 1.00 96.25 414 SER A O 1
ATOM 3297 N N . ASP A 1 415 ? 24.105 -12.696 -35.418 1.00 98.25 415 ASP A N 1
ATOM 3298 C CA . ASP A 1 415 ? 22.759 -12.903 -34.893 1.00 98.25 415 ASP A CA 1
ATOM 3299 C C . ASP A 1 415 ? 21.983 -11.573 -34.904 1.00 98.25 415 ASP A C 1
ATOM 3301 O O . ASP A 1 415 ? 22.562 -10.511 -35.164 1.00 98.25 415 ASP A O 1
ATOM 3305 N N . ILE A 1 416 ? 20.702 -11.605 -34.521 1.00 98.31 416 ILE A N 1
ATOM 3306 C CA . ILE A 1 416 ? 19.898 -10.416 -34.209 1.00 98.31 416 ILE A CA 1
ATOM 3307 C C . ILE A 1 416 ? 20.674 -9.445 -33.301 1.00 98.31 416 ILE A C 1
ATOM 3309 O O . ILE A 1 416 ? 21.251 -9.857 -32.301 1.00 98.31 416 ILE A O 1
ATOM 3313 N N . GLY A 1 417 ? 20.734 -8.155 -33.647 1.00 97.31 417 GLY A N 1
ATOM 3314 C CA . GLY A 1 417 ? 21.630 -7.207 -32.965 1.00 97.31 417 GLY A CA 1
ATOM 3315 C C . GLY A 1 417 ? 21.195 -6.752 -31.566 1.00 97.31 417 GLY A C 1
ATOM 3316 O O . GLY A 1 417 ? 22.017 -6.248 -30.803 1.00 97.31 417 GLY A O 1
ATOM 3317 N N . TYR A 1 418 ? 19.923 -6.921 -31.211 1.00 98.62 418 TYR A N 1
ATOM 3318 C CA . TYR A 1 418 ? 19.370 -6.455 -29.936 1.00 98.62 418 TYR A CA 1
ATOM 3319 C C . TYR A 1 418 ? 19.631 -7.433 -28.785 1.00 98.62 418 TYR A C 1
ATOM 3321 O O . TYR A 1 418 ? 19.786 -8.636 -28.996 1.00 98.62 418 TYR A O 1
ATOM 3329 N N . SER A 1 419 ? 19.615 -6.932 -27.549 1.00 98.69 419 SER A N 1
ATOM 3330 C CA . SER A 1 419 ? 19.606 -7.775 -26.345 1.00 98.69 419 SER A CA 1
ATOM 3331 C C . SER A 1 419 ? 18.218 -8.385 -26.140 1.00 98.69 419 SER A C 1
ATOM 3333 O O . SER A 1 419 ? 18.089 -9.589 -25.913 1.00 98.69 419 SER A O 1
ATOM 3335 N N . PHE A 1 420 ? 17.172 -7.570 -26.322 1.00 98.88 420 PHE A N 1
ATOM 3336 C CA . PHE A 1 420 ? 15.769 -7.974 -26.233 1.00 98.88 420 PHE A CA 1
ATOM 3337 C C . PHE A 1 420 ? 14.911 -7.265 -27.283 1.00 98.88 420 PHE A C 1
ATOM 3339 O O . PHE A 1 420 ? 15.212 -6.144 -27.697 1.00 98.88 420 PHE A O 1
ATOM 3346 N N . VAL A 1 421 ? 13.813 -7.907 -27.682 1.00 98.88 421 VAL A N 1
ATOM 3347 C CA . VAL A 1 421 ? 12.778 -7.319 -28.544 1.00 98.88 421 VAL A CA 1
ATOM 3348 C C . VAL A 1 421 ? 11.438 -7.342 -27.807 1.00 98.88 421 VAL A C 1
ATOM 3350 O O . VAL A 1 421 ? 11.151 -8.303 -27.105 1.00 98.88 421 VAL A O 1
ATOM 3353 N N . VAL A 1 422 ? 10.616 -6.305 -27.934 1.00 98.75 422 VAL A N 1
ATOM 3354 C CA . VAL A 1 422 ? 9.325 -6.174 -27.241 1.00 98.75 422 VAL A CA 1
ATOM 3355 C C . VAL A 1 422 ? 8.203 -5.996 -28.255 1.00 98.75 422 VAL A C 1
ATOM 3357 O O . VAL A 1 422 ? 8.306 -5.152 -29.147 1.00 98.75 422 VAL A O 1
ATOM 3360 N N . GLY A 1 423 ? 7.139 -6.787 -28.118 1.00 97.06 423 GLY A N 1
ATOM 3361 C CA . GLY A 1 423 ? 5.925 -6.671 -28.924 1.00 97.06 423 GLY A CA 1
ATOM 3362 C C . GLY A 1 423 ? 4.809 -5.904 -28.214 1.00 97.06 423 GLY A C 1
ATOM 3363 O O . GLY A 1 423 ? 4.772 -5.818 -26.987 1.00 97.06 423 GLY A O 1
ATOM 3364 N N . GLU A 1 424 ? 3.857 -5.379 -28.989 1.00 94.25 424 GLU A N 1
ATOM 3365 C CA . GLU A 1 424 ? 2.613 -4.793 -28.460 1.00 94.25 424 GLU A CA 1
ATOM 3366 C C . GLU A 1 424 ? 1.605 -5.866 -27.998 1.00 94.25 424 GLU A C 1
ATOM 3368 O O . GLU A 1 424 ? 0.493 -5.553 -27.580 1.00 94.25 424 GLU A O 1
ATOM 3373 N N . ASP A 1 425 ? 2.008 -7.137 -28.012 1.00 92.69 425 ASP A N 1
ATOM 3374 C CA . ASP A 1 425 ? 1.376 -8.242 -27.289 1.00 92.69 425 ASP A CA 1
ATOM 3375 C C . ASP A 1 425 ? 1.792 -8.305 -25.803 1.00 92.69 425 ASP A C 1
ATOM 3377 O O . ASP A 1 425 ? 1.300 -9.152 -25.061 1.00 92.69 425 ASP A O 1
ATOM 3381 N N . GLY A 1 426 ? 2.712 -7.434 -25.367 1.00 88.56 426 GLY A N 1
ATOM 3382 C CA . GLY A 1 426 ? 3.212 -7.368 -23.991 1.00 88.56 426 GLY A CA 1
ATOM 3383 C C . GLY A 1 426 ? 4.297 -8.389 -23.650 1.00 88.56 426 GLY A C 1
ATOM 3384 O O . GLY A 1 426 ? 4.736 -8.442 -22.499 1.00 88.56 426 GLY A O 1
ATOM 3385 N N . ASN A 1 427 ? 4.759 -9.186 -24.618 1.00 95.31 427 ASN A N 1
ATOM 3386 C CA . ASN A 1 427 ? 5.845 -10.136 -24.405 1.00 95.31 427 ASN A CA 1
ATOM 3387 C C . ASN A 1 427 ? 7.212 -9.498 -24.673 1.00 95.31 427 ASN A C 1
ATOM 3389 O O . ASN A 1 427 ? 7.383 -8.654 -25.559 1.00 95.31 427 ASN A O 1
ATOM 3393 N N . VAL A 1 428 ? 8.212 -9.971 -23.930 1.00 98.75 428 VAL A N 1
ATOM 3394 C CA . VAL A 1 428 ? 9.622 -9.750 -24.242 1.00 98.75 428 VAL A CA 1
ATOM 3395 C C . VAL A 1 428 ? 10.151 -10.990 -24.948 1.00 98.75 428 VAL A C 1
ATOM 3397 O O . VAL A 1 428 ? 9.910 -12.109 -24.516 1.00 98.75 428 VAL A O 1
ATOM 3400 N N . TYR A 1 429 ? 10.913 -10.802 -26.009 1.00 98.69 429 TYR A N 1
ATOM 3401 C CA . TYR A 1 429 ? 11.563 -11.854 -26.770 1.00 98.69 429 TYR A CA 1
ATOM 3402 C C . TYR A 1 429 ? 13.064 -11.768 -26.531 1.00 98.69 429 TYR A C 1
ATOM 3404 O O . TYR A 1 429 ? 13.693 -10.734 -26.779 1.00 98.69 429 TYR A O 1
ATOM 3412 N N . GLU A 1 430 ? 13.636 -12.849 -26.009 1.00 98.50 430 GLU A N 1
ATOM 3413 C CA . GLU A 1 430 ? 15.071 -12.953 -25.775 1.00 98.50 430 GLU A CA 1
ATOM 3414 C C . GLU A 1 430 ? 15.811 -12.960 -27.113 1.00 98.50 430 GLU A C 1
ATOM 3416 O O . GLU A 1 430 ? 15.730 -13.928 -27.867 1.00 98.50 430 GLU A O 1
ATOM 3421 N N . ALA A 1 431 ? 16.530 -11.880 -27.410 1.00 98.38 431 ALA A N 1
ATOM 3422 C CA . ALA A 1 431 ? 17.407 -11.805 -28.568 1.00 98.38 431 ALA A CA 1
ATOM 3423 C C . ALA A 1 431 ? 18.795 -12.314 -28.151 1.00 98.38 431 ALA A C 1
ATOM 3425 O O . ALA A 1 431 ? 18.946 -13.509 -27.889 1.00 98.38 431 ALA A O 1
ATOM 3426 N N . ARG A 1 432 ? 19.811 -11.455 -28.028 1.00 97.94 432 ARG A N 1
ATOM 3427 C CA . ARG A 1 432 ? 21.113 -11.882 -27.481 1.00 97.94 432 ARG A CA 1
ATOM 3428 C C . ARG A 1 432 ? 21.087 -12.144 -25.970 1.00 97.94 432 ARG A C 1
ATOM 3430 O O . ARG A 1 432 ? 21.961 -12.846 -25.469 1.00 97.94 432 ARG A O 1
ATOM 3437 N N . GLY A 1 433 ? 20.074 -11.644 -25.265 1.00 97.06 433 GLY A N 1
ATOM 3438 C CA . GLY A 1 433 ? 19.882 -11.867 -23.835 1.00 97.06 433 GLY A CA 1
ATOM 3439 C C . GLY A 1 433 ? 20.719 -10.932 -22.960 1.00 97.06 433 GLY A C 1
ATOM 3440 O O . GLY A 1 433 ? 21.151 -9.865 -23.393 1.00 97.06 433 GLY A O 1
ATOM 3441 N N . TRP A 1 434 ? 20.901 -11.322 -21.697 1.00 97.38 434 TRP A N 1
ATOM 3442 C CA . TRP A 1 434 ? 21.490 -10.470 -20.655 1.00 97.38 434 TRP A CA 1
ATOM 3443 C C . TRP A 1 434 ? 23.008 -10.321 -20.728 1.00 97.38 434 TRP A C 1
ATOM 3445 O O . TRP A 1 434 ? 23.526 -9.283 -20.338 1.00 97.38 434 TRP A O 1
ATOM 3455 N N . ASP A 1 435 ? 23.702 -11.375 -21.155 1.00 96.31 435 ASP A N 1
ATOM 3456 C CA . ASP A 1 435 ? 25.142 -11.532 -20.914 1.00 96.31 435 ASP A CA 1
ATOM 3457 C C . ASP A 1 435 ? 25.996 -11.361 -22.175 1.00 96.31 435 ASP A C 1
ATOM 3459 O O . ASP A 1 435 ? 27.219 -11.280 -22.089 1.00 96.31 435 ASP A O 1
ATOM 3463 N N . ALA A 1 436 ? 25.366 -11.304 -23.347 1.00 96.62 436 ALA A N 1
ATOM 3464 C CA . ALA A 1 436 ? 26.041 -11.194 -24.631 1.00 96.62 436 ALA A CA 1
ATOM 3465 C C . ALA A 1 436 ? 26.164 -9.737 -25.096 1.00 96.62 436 ALA A C 1
ATOM 3467 O O . ALA A 1 436 ? 25.236 -8.940 -24.956 1.00 96.62 436 ALA A O 1
ATOM 3468 N N . VAL A 1 437 ? 27.292 -9.424 -25.732 1.00 97.12 437 VAL A N 1
ATOM 3469 C CA . VAL A 1 437 ? 27.547 -8.138 -26.394 1.00 97.12 437 VAL A CA 1
ATOM 3470 C C . VAL A 1 437 ? 26.571 -7.942 -27.560 1.00 97.12 437 VAL A C 1
ATOM 3472 O O . VAL A 1 437 ? 26.371 -8.829 -28.402 1.00 97.12 437 VAL A O 1
ATOM 3475 N N . GLY A 1 438 ? 25.965 -6.756 -27.617 1.00 95.44 438 GLY A N 1
ATOM 3476 C CA . GLY A 1 438 ? 25.016 -6.362 -28.654 1.00 95.44 438 GLY A CA 1
ATOM 3477 C C . GLY A 1 438 ? 25.645 -6.105 -30.029 1.00 95.44 438 GLY A C 1
ATOM 3478 O O . GLY A 1 438 ? 26.859 -6.142 -30.216 1.00 95.44 438 GLY A O 1
ATOM 3479 N N . ALA A 1 439 ? 24.797 -5.809 -31.010 1.00 95.38 439 ALA A N 1
ATOM 3480 C CA . ALA A 1 439 ? 25.157 -5.114 -32.252 1.00 95.38 439 ALA A CA 1
ATOM 3481 C C . ALA A 1 439 ? 24.143 -3.990 -32.556 1.00 95.38 439 ALA A C 1
ATOM 3483 O O . ALA A 1 439 ? 23.884 -3.659 -33.707 1.00 95.38 439 ALA A O 1
ATOM 3484 N N . HIS A 1 440 ? 23.509 -3.452 -31.511 1.00 94.25 440 HIS A N 1
ATOM 3485 C CA . HIS A 1 440 ? 22.364 -2.550 -31.610 1.00 94.25 440 HIS A CA 1
ATOM 3486 C C . HIS A 1 440 ? 22.755 -1.076 -31.712 1.00 94.25 440 HIS A C 1
ATOM 3488 O O . HIS A 1 440 ? 22.039 -0.317 -32.354 1.00 94.25 440 HIS A O 1
ATOM 3494 N N . THR A 1 441 ? 23.859 -0.660 -31.087 1.00 94.31 441 THR A N 1
ATOM 3495 C CA . THR A 1 441 ? 24.265 0.747 -31.011 1.00 94.31 441 THR A CA 1
ATOM 3496 C C . THR A 1 441 ? 25.773 0.834 -31.212 1.00 94.31 441 THR A C 1
ATOM 3498 O O . THR A 1 441 ? 26.548 0.349 -30.387 1.00 94.31 441 THR A O 1
ATOM 3501 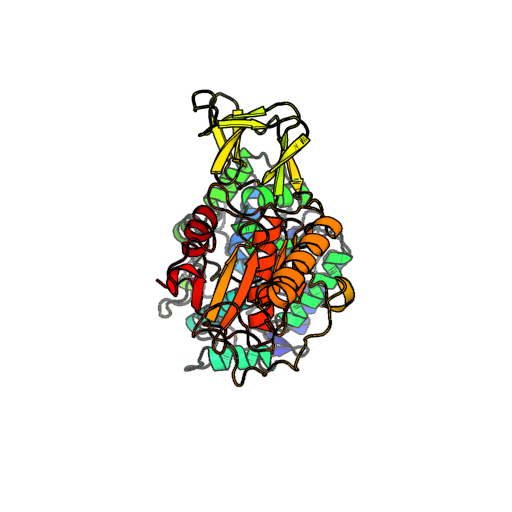N N . LEU A 1 442 ? 26.209 1.435 -32.321 1.00 91.94 442 LEU A N 1
ATOM 3502 C CA . LEU A 1 442 ? 27.632 1.573 -32.635 1.00 91.94 442 LEU A CA 1
ATOM 3503 C C . LEU A 1 442 ? 28.375 2.267 -31.476 1.00 91.94 442 LEU A C 1
ATOM 3505 O O . LEU A 1 442 ? 27.860 3.216 -30.896 1.00 91.94 442 LEU A O 1
ATOM 3509 N N . HIS A 1 443 ? 29.558 1.758 -31.116 1.00 91.94 443 HIS A N 1
ATOM 3510 C CA . HIS A 1 443 ? 30.372 2.171 -29.955 1.00 91.94 443 HIS A CA 1
ATOM 3511 C C . HIS A 1 443 ? 29.775 1.915 -28.558 1.00 91.94 443 HIS A C 1
ATOM 3513 O O . HIS A 1 443 ? 30.508 2.022 -27.581 1.00 91.94 443 HIS A O 1
ATOM 3519 N N . HIS A 1 444 ? 28.519 1.471 -28.469 1.00 94.62 444 HIS A N 1
ATOM 3520 C CA . HIS A 1 444 ? 27.798 1.246 -27.211 1.00 94.62 444 HIS A CA 1
ATOM 3521 C C . HIS A 1 444 ? 27.244 -0.185 -27.065 1.00 94.62 444 HIS A C 1
ATOM 3523 O O . HIS A 1 444 ? 26.241 -0.454 -26.403 1.00 94.62 444 HIS A O 1
ATOM 3529 N N . ASN A 1 445 ? 27.870 -1.138 -27.755 1.00 94.88 445 ASN A N 1
ATOM 3530 C CA . ASN A 1 445 ? 27.473 -2.548 -27.704 1.00 94.88 445 ASN A CA 1
ATOM 3531 C C . ASN A 1 445 ? 28.000 -3.276 -26.453 1.00 94.88 445 ASN A C 1
ATOM 3533 O O . ASN A 1 445 ? 27.524 -4.369 -26.145 1.00 94.88 445 ASN A O 1
ATOM 3537 N N . TYR A 1 446 ? 29.005 -2.702 -25.780 1.00 94.81 446 TYR A N 1
ATOM 3538 C CA . TYR A 1 446 ? 29.705 -3.303 -24.637 1.00 94.81 446 TYR A CA 1
ATOM 3539 C C . TYR A 1 446 ? 29.294 -2.701 -23.285 1.00 94.81 446 TYR A C 1
ATOM 3541 O O . TYR A 1 446 ? 29.505 -3.333 -22.257 1.00 94.81 446 TYR A O 1
ATOM 3549 N N . ASP A 1 447 ? 28.727 -1.494 -23.269 1.00 92.56 447 ASP A N 1
ATOM 3550 C CA . ASP A 1 447 ? 28.369 -0.744 -22.058 1.00 92.56 447 ASP A CA 1
ATOM 3551 C C . ASP A 1 447 ? 26.871 -0.804 -21.716 1.00 92.56 447 ASP A C 1
ATOM 3553 O O . ASP A 1 447 ? 26.481 -0.528 -20.574 1.00 92.56 447 ASP A O 1
ATOM 3557 N N . GLY A 1 448 ? 26.027 -1.195 -22.676 1.00 94.25 448 GLY A N 1
ATOM 3558 C CA . GLY A 1 448 ? 24.579 -1.186 -22.523 1.00 94.25 448 GLY A CA 1
ATOM 3559 C C . GLY A 1 448 ? 23.843 -2.355 -23.161 1.00 94.25 448 GLY A C 1
ATOM 3560 O O . GLY A 1 448 ? 24.384 -3.109 -23.965 1.00 94.25 448 GLY A O 1
ATOM 3561 N N . LEU A 1 449 ? 22.565 -2.474 -22.800 1.00 98.25 449 LEU A N 1
ATOM 3562 C CA . LEU A 1 449 ? 21.623 -3.398 -23.433 1.00 98.25 449 LEU A CA 1
ATOM 3563 C C . LEU A 1 449 ? 20.716 -2.653 -24.415 1.00 98.25 449 LEU A C 1
ATOM 3565 O O . LEU A 1 449 ? 20.182 -1.589 -24.097 1.00 98.25 449 LEU A O 1
ATOM 3569 N N . GLY A 1 450 ? 20.492 -3.240 -25.588 1.00 98.44 450 GLY A N 1
ATOM 3570 C CA . GLY A 1 450 ? 19.579 -2.718 -26.603 1.00 98.44 450 GLY A CA 1
ATOM 3571 C C . GLY A 1 450 ? 18.211 -3.383 -26.530 1.00 98.44 450 GLY A C 1
ATOM 3572 O O . GLY A 1 450 ? 18.105 -4.595 -26.734 1.00 98.44 450 GLY A O 1
ATOM 3573 N N . ILE A 1 451 ? 17.165 -2.593 -26.286 1.00 98.81 451 ILE A N 1
ATOM 3574 C CA . ILE A 1 451 ? 15.769 -3.045 -26.258 1.00 98.81 451 ILE A CA 1
ATOM 3575 C C . ILE A 1 451 ? 15.049 -2.471 -27.479 1.00 98.81 451 ILE A C 1
ATOM 3577 O O . ILE A 1 451 ? 14.847 -1.262 -27.565 1.00 98.81 451 ILE A O 1
ATOM 3581 N N . CYS A 1 452 ? 14.649 -3.328 -28.419 1.00 98.81 452 CYS A N 1
ATOM 3582 C CA . CYS A 1 452 ? 13.917 -2.921 -29.620 1.00 98.81 452 CYS A CA 1
ATOM 3583 C C . CYS A 1 452 ? 12.416 -3.146 -29.480 1.00 98.81 452 CYS A C 1
ATOM 3585 O O . CYS A 1 452 ? 11.982 -4.252 -29.179 1.00 98.81 452 CYS A O 1
ATOM 3587 N N . VAL A 1 453 ? 11.614 -2.119 -29.741 1.00 98.69 453 VAL A N 1
ATOM 3588 C CA . VAL A 1 453 ? 10.152 -2.211 -29.753 1.00 98.69 453 VAL A CA 1
ATOM 3589 C C . VAL A 1 453 ? 9.668 -2.453 -31.185 1.00 98.69 453 VAL A C 1
ATOM 3591 O O . VAL A 1 453 ? 10.024 -1.713 -32.105 1.00 98.69 453 VAL A O 1
ATOM 3594 N N . ILE A 1 454 ? 8.858 -3.494 -31.402 1.00 98.69 454 ILE A N 1
ATOM 3595 C CA . ILE A 1 454 ? 8.304 -3.829 -32.722 1.00 98.69 454 ILE A CA 1
ATOM 3596 C C . ILE A 1 454 ? 7.302 -2.746 -33.133 1.00 98.69 454 ILE A C 1
ATOM 3598 O O . ILE A 1 454 ? 6.201 -2.680 -32.600 1.00 98.69 454 ILE A O 1
ATOM 3602 N N . GLY A 1 455 ? 7.683 -1.910 -34.095 1.00 97.75 455 GLY A N 1
ATOM 3603 C CA . GLY A 1 455 ? 6.868 -0.800 -34.585 1.00 97.75 455 GLY A CA 1
ATOM 3604 C C . GLY A 1 455 ? 7.729 0.331 -35.153 1.00 97.75 455 GLY A C 1
ATOM 3605 O O . GLY A 1 455 ? 8.956 0.214 -35.196 1.00 97.75 455 GLY A O 1
ATOM 3606 N N . ASN A 1 456 ? 7.089 1.420 -35.594 1.00 97.06 456 ASN A N 1
ATOM 3607 C CA . ASN A 1 456 ? 7.755 2.621 -36.120 1.00 97.06 456 ASN A CA 1
ATOM 3608 C C . ASN A 1 456 ? 7.679 3.817 -35.149 1.00 97.06 456 ASN A C 1
ATOM 3610 O O . ASN A 1 456 ? 8.648 4.542 -34.979 1.00 97.06 456 ASN A O 1
ATOM 3614 N N . PHE A 1 457 ? 6.549 4.030 -34.477 1.00 97.75 457 PHE A N 1
ATOM 3615 C CA . PHE A 1 457 ? 6.396 5.030 -33.405 1.00 97.75 457 PHE A CA 1
ATOM 3616 C C . PHE A 1 457 ? 6.795 6.481 -33.741 1.00 97.75 457 PHE A C 1
ATOM 3618 O O . PHE A 1 457 ? 7.155 7.266 -32.861 1.00 97.75 457 PHE A O 1
ATOM 3625 N N . MET A 1 458 ? 6.728 6.859 -35.021 1.00 97.50 458 MET A N 1
ATOM 3626 C CA . MET A 1 458 ? 6.901 8.250 -35.451 1.00 97.50 458 MET A CA 1
ATOM 3627 C C . MET A 1 458 ? 5.694 9.110 -35.075 1.00 97.50 458 MET A C 1
ATOM 3629 O O . MET A 1 458 ? 5.877 10.212 -34.580 1.00 97.50 458 MET A O 1
ATOM 3633 N N . GLU A 1 459 ? 4.481 8.576 -35.232 1.00 96.06 459 GLU A N 1
ATOM 3634 C CA . GLU A 1 459 ? 3.230 9.334 -35.055 1.00 96.06 459 GLU A CA 1
ATOM 3635 C C . GLU A 1 459 ? 2.414 8.909 -33.826 1.00 96.06 459 GLU A C 1
ATOM 3637 O O . GLU A 1 459 ? 1.540 9.643 -33.371 1.00 96.06 459 GLU A O 1
ATOM 3642 N N . HIS A 1 460 ? 2.719 7.749 -33.245 1.00 92.81 460 HIS A N 1
ATOM 3643 C CA . HIS A 1 460 ? 2.046 7.214 -32.062 1.00 92.81 460 HIS A CA 1
ATOM 3644 C C . HIS A 1 460 ? 3.051 6.534 -31.128 1.00 92.81 460 HIS A C 1
ATOM 3646 O O . HIS A 1 460 ? 4.128 6.122 -31.553 1.00 92.81 460 HIS A O 1
ATOM 3652 N N . VAL A 1 461 ? 2.707 6.408 -29.850 1.00 94.31 461 VAL A N 1
ATOM 3653 C CA . VAL A 1 461 ? 3.497 5.629 -28.884 1.00 94.31 461 VAL A CA 1
ATOM 3654 C C . VAL A 1 461 ? 3.171 4.130 -29.002 1.00 94.31 461 VAL A C 1
ATOM 3656 O O . VAL A 1 461 ? 2.124 3.790 -29.563 1.00 94.31 461 VAL A O 1
ATOM 3659 N N . PRO A 1 462 ? 4.040 3.226 -28.507 1.00 93.81 462 PRO A N 1
ATOM 3660 C CA . PRO A 1 462 ? 3.660 1.835 -28.270 1.00 93.81 462 PRO A CA 1
ATOM 3661 C C . PRO A 1 462 ? 2.497 1.737 -27.283 1.00 93.81 462 PRO A C 1
ATOM 3663 O O . PRO A 1 462 ? 2.363 2.590 -26.404 1.00 93.81 462 PRO A O 1
ATOM 3666 N N . ASN A 1 463 ? 1.693 0.684 -27.389 1.00 86.94 463 ASN A N 1
ATOM 3667 C CA . ASN A 1 463 ? 0.619 0.427 -26.439 1.00 86.94 463 ASN A CA 1
ATOM 3668 C C . ASN A 1 463 ? 1.134 0.129 -25.016 1.00 86.94 463 ASN A C 1
ATOM 3670 O O . ASN A 1 463 ? 2.303 -0.203 -24.790 1.00 86.94 463 ASN A O 1
ATOM 3674 N N . ASP A 1 464 ? 0.230 0.199 -24.038 1.00 85.88 464 ASP A N 1
ATOM 3675 C CA . ASP A 1 464 ? 0.581 0.028 -22.625 1.00 85.88 464 ASP A CA 1
ATOM 3676 C C . ASP A 1 464 ? 1.220 -1.329 -22.317 1.00 85.88 464 ASP A C 1
ATOM 3678 O O . ASP A 1 464 ? 2.086 -1.416 -21.446 1.00 85.88 464 ASP A O 1
ATOM 3682 N N . ALA A 1 465 ? 0.848 -2.387 -23.043 1.00 81.56 465 ALA A N 1
ATOM 3683 C CA . ALA A 1 465 ? 1.426 -3.714 -22.866 1.00 81.56 465 ALA A CA 1
ATOM 3684 C C . ALA A 1 465 ? 2.932 -3.714 -23.186 1.00 81.56 465 ALA A C 1
ATOM 3686 O O . ALA A 1 465 ? 3.734 -4.153 -22.357 1.00 81.56 465 ALA A O 1
ATOM 3687 N N . ALA A 1 466 ? 3.335 -3.146 -24.329 1.00 89.12 466 ALA A N 1
ATOM 3688 C CA . ALA A 1 466 ? 4.744 -2.985 -24.684 1.00 89.12 466 ALA A CA 1
ATOM 3689 C C . ALA A 1 466 ? 5.481 -2.068 -23.697 1.00 89.12 466 ALA A C 1
ATOM 3691 O O . ALA A 1 466 ? 6.571 -2.401 -23.229 1.00 89.12 466 ALA A O 1
ATOM 3692 N N . LEU A 1 467 ? 4.887 -0.927 -23.328 1.00 92.19 467 LEU A N 1
ATOM 3693 C CA . LEU A 1 467 ? 5.506 0.019 -22.392 1.00 92.19 467 LEU A CA 1
ATOM 3694 C C . LEU A 1 467 ? 5.740 -0.610 -21.009 1.00 92.19 467 LEU A C 1
ATOM 3696 O O . LEU A 1 467 ? 6.805 -0.427 -20.409 1.00 92.19 467 LEU A O 1
ATOM 3700 N N . ASN A 1 468 ? 4.775 -1.384 -20.512 1.00 81.94 468 ASN A N 1
ATOM 3701 C CA . ASN A 1 468 ? 4.889 -2.109 -19.251 1.00 81.94 468 ASN A CA 1
ATOM 3702 C C . ASN A 1 468 ? 5.928 -3.231 -19.337 1.00 81.94 468 ASN A C 1
ATOM 3704 O O . ASN A 1 468 ? 6.698 -3.404 -18.388 1.00 81.94 468 ASN A O 1
ATOM 3708 N N . ALA A 1 469 ? 6.017 -3.936 -20.468 1.00 89.31 469 ALA A N 1
ATOM 3709 C CA . ALA A 1 469 ? 7.030 -4.961 -20.702 1.00 89.31 469 ALA A CA 1
ATOM 3710 C C . ALA A 1 469 ? 8.451 -4.376 -20.681 1.00 89.31 469 ALA A C 1
ATOM 3712 O O . ALA A 1 469 ? 9.316 -4.925 -20.000 1.00 89.31 469 ALA A O 1
ATOM 3713 N N . ILE A 1 470 ? 8.685 -3.221 -21.321 1.00 96.31 470 ILE A N 1
ATOM 3714 C CA . ILE A 1 470 ? 9.989 -2.529 -21.305 1.00 96.31 470 ILE A CA 1
ATOM 3715 C C . ILE A 1 470 ? 10.376 -2.140 -19.874 1.00 96.31 470 ILE A C 1
ATOM 3717 O O . ILE A 1 470 ? 11.465 -2.476 -19.405 1.00 96.31 470 ILE A O 1
ATOM 3721 N N . LYS A 1 471 ? 9.477 -1.465 -19.148 1.00 91.75 471 LYS A N 1
ATOM 3722 C CA . LYS A 1 471 ? 9.732 -1.029 -17.764 1.00 91.75 471 LYS A CA 1
ATOM 3723 C C . LYS A 1 471 ? 9.995 -2.220 -16.837 1.00 91.75 471 LYS A C 1
ATOM 3725 O O . LYS A 1 471 ? 10.927 -2.186 -16.031 1.00 91.75 471 LYS A O 1
ATOM 3730 N N . SER A 1 472 ? 9.212 -3.288 -16.982 1.00 86.06 472 SER A N 1
ATOM 3731 C CA . SER A 1 472 ? 9.368 -4.523 -16.204 1.00 86.06 472 SER A CA 1
ATOM 3732 C C . SER A 1 472 ? 10.677 -5.235 -16.531 1.00 86.06 472 SER A C 1
ATOM 3734 O O . SER A 1 472 ? 11.343 -5.737 -15.626 1.00 86.06 472 SER A O 1
ATOM 3736 N N . LEU A 1 473 ? 11.085 -5.245 -17.803 1.00 96.75 473 LEU A N 1
ATOM 3737 C CA . LEU A 1 473 ? 12.343 -5.832 -18.252 1.00 96.75 473 LEU A CA 1
ATOM 3738 C C . LEU A 1 473 ? 13.545 -5.110 -17.643 1.00 96.75 473 LEU A C 1
ATOM 3740 O O . LEU A 1 473 ? 14.413 -5.756 -17.062 1.00 96.75 473 LEU A O 1
ATOM 3744 N N . ILE A 1 474 ? 13.572 -3.778 -17.713 1.00 95.56 474 ILE A N 1
ATOM 3745 C CA . ILE A 1 474 ? 14.656 -2.977 -17.130 1.00 95.56 474 ILE A CA 1
ATOM 3746 C C . ILE A 1 474 ? 14.722 -3.207 -15.617 1.00 95.56 474 ILE A C 1
ATOM 3748 O O . ILE A 1 474 ? 15.789 -3.489 -15.071 1.00 95.56 474 ILE A O 1
ATOM 3752 N N . GLN A 1 475 ? 13.576 -3.174 -14.928 1.00 88.31 475 GLN A N 1
ATOM 3753 C CA . GLN A 1 475 ? 13.535 -3.421 -13.488 1.00 88.31 475 GLN A CA 1
ATOM 3754 C C . GLN A 1 475 ? 13.988 -4.842 -13.120 1.00 88.31 475 GLN A C 1
ATOM 3756 O O . GLN A 1 475 ? 14.695 -5.022 -12.128 1.00 88.31 475 GLN A O 1
ATOM 3761 N N . CYS A 1 476 ? 13.609 -5.844 -13.915 1.00 88.62 476 CYS A N 1
ATOM 3762 C CA . CYS A 1 476 ? 14.085 -7.219 -13.783 1.00 88.62 476 CYS A CA 1
ATOM 3763 C C . CYS A 1 476 ? 15.609 -7.302 -13.932 1.00 88.62 476 CYS A C 1
ATOM 3765 O O . CYS A 1 476 ? 16.261 -7.943 -13.107 1.00 88.62 476 CYS A O 1
ATOM 3767 N N . GLY A 1 477 ? 16.176 -6.618 -14.929 1.00 92.44 477 GLY A N 1
ATOM 3768 C CA . GLY A 1 477 ? 17.619 -6.534 -15.138 1.00 92.44 477 GLY A CA 1
ATOM 3769 C C . GLY A 1 477 ? 18.342 -5.937 -13.932 1.00 92.44 477 GLY A C 1
ATOM 3770 O O . GLY A 1 477 ? 19.301 -6.531 -13.442 1.00 92.44 477 GLY A O 1
ATOM 3771 N N . VAL A 1 478 ? 17.826 -4.833 -13.380 1.00 90.62 478 VAL A N 1
ATOM 3772 C CA . VAL A 1 478 ? 18.361 -4.212 -12.154 1.00 90.62 478 VAL A CA 1
ATOM 3773 C C . VAL A 1 478 ? 18.298 -5.173 -10.966 1.00 90.62 478 VAL A C 1
ATOM 3775 O O . VAL A 1 478 ? 19.294 -5.376 -10.276 1.00 90.62 478 VAL A O 1
ATOM 3778 N N . ASN A 1 479 ? 17.151 -5.819 -10.744 1.00 83.88 479 ASN A N 1
ATOM 3779 C CA . ASN A 1 479 ? 16.969 -6.748 -9.625 1.00 83.88 479 ASN A CA 1
ATOM 3780 C C . ASN A 1 479 ? 17.876 -7.986 -9.728 1.00 83.88 479 ASN A C 1
ATOM 3782 O O . ASN A 1 479 ? 18.289 -8.528 -8.708 1.00 83.88 479 ASN A O 1
ATOM 3786 N N . LYS A 1 480 ? 18.183 -8.437 -10.951 1.00 85.94 480 LYS A N 1
ATOM 3787 C CA . LYS A 1 480 ? 19.084 -9.568 -11.221 1.00 85.94 480 LYS A CA 1
ATOM 3788 C C . LYS A 1 480 ? 20.567 -9.174 -11.261 1.00 85.94 480 LYS A C 1
ATOM 3790 O O . LYS A 1 480 ? 21.397 -10.040 -11.524 1.00 85.94 480 LYS A O 1
ATOM 3795 N N . GLY A 1 481 ? 20.907 -7.896 -11.072 1.00 90.62 481 GLY A N 1
ATOM 3796 C CA . GLY A 1 481 ? 22.279 -7.400 -11.232 1.00 90.62 481 GLY A CA 1
ATOM 3797 C C . GLY A 1 481 ? 22.802 -7.459 -12.675 1.00 90.62 481 GLY A C 1
ATOM 3798 O O . GLY A 1 481 ? 24.010 -7.407 -12.891 1.00 90.62 481 GLY A O 1
ATOM 3799 N N . LYS A 1 482 ? 21.903 -7.580 -13.662 1.00 95.88 482 LYS A N 1
ATOM 3800 C CA . LYS A 1 482 ? 22.206 -7.551 -15.104 1.00 95.88 482 LYS A CA 1
ATOM 3801 C C . LYS A 1 482 ? 22.210 -6.132 -15.681 1.00 95.88 482 LYS A C 1
ATOM 3803 O O . LYS A 1 482 ? 22.625 -5.941 -16.813 1.00 95.88 482 LYS A O 1
ATOM 3808 N N . ILE A 1 483 ? 21.740 -5.152 -14.911 1.00 95.88 483 ILE A N 1
ATOM 3809 C CA . ILE A 1 483 ? 21.808 -3.713 -15.190 1.00 95.88 483 ILE A CA 1
ATOM 3810 C C . ILE A 1 483 ? 22.164 -3.027 -13.864 1.00 95.88 483 ILE A C 1
ATOM 3812 O O . ILE A 1 483 ? 21.675 -3.445 -12.810 1.00 95.88 483 ILE A O 1
ATOM 3816 N N . THR A 1 484 ? 23.007 -1.994 -13.870 1.00 89.88 484 THR A N 1
ATOM 3817 C CA . THR A 1 484 ? 23.312 -1.254 -12.635 1.00 89.88 484 THR A CA 1
ATOM 3818 C C . THR A 1 484 ? 22.088 -0.480 -12.127 1.00 89.88 484 THR A C 1
ATOM 3820 O O . THR A 1 484 ? 21.237 -0.036 -12.892 1.00 89.88 484 THR A O 1
ATOM 3823 N N . ALA A 1 485 ? 21.975 -0.273 -10.811 1.00 84.81 485 ALA A N 1
ATOM 3824 C CA . ALA A 1 485 ? 20.830 0.444 -10.231 1.00 84.81 485 ALA A CA 1
ATOM 3825 C C . ALA A 1 485 ? 20.762 1.933 -10.633 1.00 84.81 485 ALA A C 1
ATOM 3827 O O . ALA A 1 485 ? 19.692 2.535 -10.590 1.00 84.81 485 ALA A O 1
ATOM 3828 N N . ASN A 1 486 ? 21.897 2.517 -11.015 1.00 89.69 486 ASN A N 1
ATOM 3829 C CA . ASN A 1 486 ? 22.058 3.895 -11.477 1.00 89.69 486 ASN A CA 1
ATOM 3830 C C . ASN A 1 486 ? 22.279 3.973 -12.997 1.00 89.69 486 ASN A C 1
ATOM 3832 O O . ASN A 1 486 ? 23.007 4.852 -13.453 1.00 89.69 486 ASN A O 1
ATOM 3836 N N . TYR A 1 487 ? 21.710 3.036 -13.759 1.00 96.06 487 TYR A N 1
ATOM 3837 C CA . TYR A 1 487 ? 21.845 3.017 -15.213 1.00 96.06 487 TYR A CA 1
ATOM 3838 C C . TYR A 1 487 ? 21.404 4.336 -15.860 1.00 96.06 487 TYR A C 1
ATOM 3840 O O . TYR A 1 487 ? 20.636 5.104 -15.277 1.00 96.06 487 TYR A O 1
ATOM 3848 N N . ILE A 1 488 ? 21.877 4.558 -17.082 1.00 97.69 488 ILE A N 1
ATOM 3849 C CA . ILE A 1 488 ? 21.513 5.672 -17.950 1.00 97.69 488 ILE A CA 1
ATOM 3850 C C . ILE A 1 488 ? 20.622 5.139 -19.076 1.00 97.69 488 ILE A C 1
ATOM 3852 O O . ILE A 1 488 ? 21.002 4.228 -19.813 1.00 97.69 488 ILE A O 1
ATOM 3856 N N . LEU A 1 489 ? 19.423 5.700 -19.207 1.00 97.94 489 LEU A N 1
ATOM 3857 C CA . LEU A 1 489 ? 18.495 5.420 -20.297 1.00 97.94 489 LEU A CA 1
ATOM 3858 C C . LEU A 1 489 ? 18.722 6.422 -21.432 1.00 97.94 489 LEU A C 1
ATOM 3860 O O . LEU A 1 489 ? 18.712 7.631 -21.201 1.00 97.94 489 LEU A O 1
ATOM 3864 N N . LYS A 1 490 ? 18.874 5.916 -22.657 1.00 97.62 490 LYS A N 1
ATOM 3865 C CA . LYS A 1 490 ? 18.973 6.720 -23.880 1.00 97.62 490 LYS A CA 1
ATOM 3866 C C . LYS A 1 490 ? 18.127 6.114 -24.999 1.00 97.62 490 LYS A C 1
ATOM 3868 O O . LYS A 1 490 ? 17.937 4.900 -25.074 1.00 97.62 490 LYS A O 1
ATOM 3873 N N . GLY A 1 491 ? 17.611 6.947 -25.891 1.00 97.44 491 GLY A N 1
ATOM 3874 C CA . GLY A 1 491 ? 17.144 6.505 -27.203 1.00 97.44 491 GLY A CA 1
ATOM 3875 C C . GLY A 1 491 ? 18.331 6.296 -28.139 1.00 97.44 491 GLY A C 1
ATOM 3876 O O . GLY A 1 491 ? 19.379 6.912 -27.961 1.00 97.44 491 GLY A O 1
ATOM 3877 N N . HIS A 1 492 ? 18.189 5.459 -29.167 1.00 96.88 492 HIS A N 1
ATOM 3878 C CA . HIS A 1 492 ? 19.264 5.274 -30.151 1.00 96.88 492 HIS A CA 1
ATOM 3879 C C . HIS A 1 492 ? 19.728 6.607 -30.779 1.00 96.88 492 HIS A C 1
ATOM 3881 O O . HIS A 1 492 ? 20.927 6.828 -30.940 1.00 96.88 492 HIS A O 1
ATOM 3887 N N . ARG A 1 493 ? 18.795 7.529 -31.046 1.00 95.31 493 ARG A N 1
ATOM 3888 C CA . ARG A 1 493 ? 19.074 8.880 -31.557 1.00 95.31 493 ARG A CA 1
ATOM 3889 C C . ARG A 1 493 ? 19.986 9.726 -30.658 1.00 95.31 493 ARG A C 1
ATOM 3891 O O . ARG A 1 493 ? 20.643 10.622 -31.170 1.00 95.31 493 ARG A O 1
ATOM 3898 N N . ASP A 1 494 ? 20.078 9.445 -29.357 1.00 96.06 494 ASP A N 1
ATOM 3899 C CA . ASP A 1 494 ? 20.941 10.218 -28.444 1.00 96.06 494 ASP A CA 1
ATOM 3900 C C . ASP A 1 494 ? 22.436 9.968 -28.683 1.00 96.06 494 ASP A C 1
ATOM 3902 O O . ASP A 1 494 ? 23.277 10.747 -28.243 1.00 96.06 494 ASP A O 1
ATOM 3906 N N . VAL A 1 495 ? 22.778 8.868 -29.357 1.00 92.81 495 VAL A N 1
ATOM 3907 C CA . VAL A 1 495 ? 24.164 8.426 -29.584 1.00 92.81 495 VAL A CA 1
ATOM 3908 C C . VAL A 1 495 ? 24.423 8.041 -31.044 1.00 92.81 495 VAL A C 1
ATOM 3910 O O . VAL A 1 495 ? 25.427 7.409 -31.363 1.00 92.81 495 VAL A O 1
ATOM 3913 N N . GLY A 1 496 ? 23.523 8.422 -31.952 1.00 89.69 496 GLY A N 1
ATOM 3914 C CA . GLY A 1 496 ? 23.636 8.126 -33.376 1.00 89.69 496 GLY A CA 1
ATOM 3915 C C . GLY A 1 496 ? 22.747 9.021 -34.237 1.00 89.69 496 GLY A C 1
ATOM 3916 O O . GLY A 1 496 ? 21.697 9.492 -33.807 1.00 89.69 496 GLY A O 1
ATOM 3917 N N . GLN A 1 497 ? 23.143 9.236 -35.493 1.00 91.94 497 GLN A N 1
ATOM 3918 C CA . GLN A 1 497 ? 22.350 10.000 -36.461 1.00 91.94 497 GLN A CA 1
ATOM 3919 C C . GLN A 1 497 ? 21.239 9.121 -37.054 1.00 91.94 497 GLN A C 1
ATOM 3921 O O . GLN A 1 497 ? 21.406 8.500 -38.101 1.00 91.94 497 GLN A O 1
ATOM 3926 N N . THR A 1 498 ? 20.107 9.019 -36.356 1.00 95.19 498 THR A N 1
ATOM 3927 C CA . THR A 1 498 ? 19.001 8.132 -36.748 1.00 95.19 498 THR A CA 1
ATOM 3928 C C . THR A 1 498 ? 17.636 8.641 -36.286 1.00 95.19 498 THR A C 1
ATOM 3930 O O . THR A 1 498 ? 17.511 9.344 -35.285 1.00 95.19 498 THR A O 1
ATOM 3933 N N . ALA A 1 499 ? 16.574 8.241 -36.989 1.00 96.00 499 ALA A N 1
ATOM 3934 C CA . ALA A 1 499 ? 15.202 8.465 -36.542 1.00 96.00 499 ALA A CA 1
ATOM 3935 C C . ALA A 1 499 ? 14.782 7.519 -35.393 1.00 96.00 499 ALA A C 1
ATOM 3937 O O . ALA A 1 499 ? 13.785 7.786 -34.726 1.00 96.00 499 ALA A O 1
ATOM 3938 N N . CYS A 1 500 ? 15.533 6.453 -35.119 1.00 97.06 500 CYS A N 1
ATOM 3939 C CA . CYS A 1 500 ? 15.246 5.476 -34.065 1.00 97.06 500 CYS A CA 1
ATOM 3940 C C . CYS A 1 500 ? 15.353 6.096 -32.654 1.00 97.06 500 CYS A C 1
ATOM 3942 O O . CYS A 1 500 ? 16.352 6.757 -32.387 1.00 97.06 500 CYS A O 1
ATOM 3944 N N . PRO A 1 501 ? 14.391 5.904 -31.723 1.00 97.62 501 PRO A N 1
ATOM 3945 C CA . PRO A 1 501 ? 13.319 4.897 -31.704 1.00 97.62 501 PRO A CA 1
ATOM 3946 C C . PRO A 1 501 ? 11.956 5.359 -32.257 1.00 97.62 501 PRO A C 1
ATOM 3948 O O . PRO A 1 501 ? 10.921 4.809 -31.897 1.00 97.62 501 PRO A O 1
ATOM 3951 N N . GLY A 1 502 ? 11.926 6.359 -33.130 1.00 97.94 502 GLY A N 1
ATOM 3952 C CA . GLY A 1 502 ? 10.690 6.987 -33.592 1.00 97.94 502 GLY A CA 1
ATOM 3953 C C . GLY A 1 502 ? 10.322 8.194 -32.734 1.00 97.94 502 GLY A C 1
ATOM 3954 O O . GLY A 1 502 ? 10.598 8.211 -31.537 1.00 97.94 502 GLY A O 1
ATOM 3955 N N . GLN A 1 503 ? 9.744 9.232 -33.342 1.00 97.94 503 GLN A N 1
ATOM 3956 C CA . GLN A 1 503 ? 9.561 10.531 -32.687 1.00 97.94 503 GLN A CA 1
ATOM 3957 C C . GLN A 1 503 ? 8.708 10.454 -31.412 1.00 97.94 503 GLN A C 1
ATOM 3959 O O . GLN A 1 503 ? 9.161 10.911 -30.368 1.00 97.94 503 GLN A O 1
ATOM 3964 N N . LYS A 1 504 ? 7.520 9.838 -31.448 1.00 97.94 504 LYS A N 1
ATOM 3965 C CA . LYS A 1 504 ? 6.658 9.762 -30.255 1.00 97.94 504 LYS A CA 1
ATOM 3966 C C . LYS A 1 504 ? 7.231 8.876 -29.159 1.00 97.94 504 LYS A C 1
ATOM 3968 O O . LYS A 1 504 ? 7.090 9.206 -27.985 1.00 97.94 504 LYS A O 1
ATOM 3973 N N . LEU A 1 505 ? 7.873 7.762 -29.515 1.00 97.56 505 LEU A N 1
ATOM 3974 C CA . LEU A 1 505 ? 8.540 6.926 -28.514 1.00 97.56 505 LEU A CA 1
ATOM 3975 C C . LEU A 1 505 ? 9.742 7.657 -27.903 1.00 97.56 505 LEU A C 1
ATOM 3977 O O . LEU A 1 505 ? 9.940 7.580 -26.696 1.00 97.56 505 LEU A O 1
ATOM 3981 N N . TYR A 1 506 ? 10.499 8.403 -28.706 1.00 98.12 506 TYR A N 1
ATOM 3982 C CA . TYR A 1 506 ? 11.609 9.222 -28.234 1.00 98.12 506 TYR A CA 1
ATOM 3983 C C . TYR A 1 506 ? 11.144 10.306 -27.251 1.00 98.12 506 TYR A C 1
ATOM 3985 O O . TYR A 1 506 ? 11.652 10.362 -26.135 1.00 98.12 506 TYR A O 1
ATOM 3993 N N . ASP A 1 507 ? 10.119 11.084 -27.608 1.00 97.06 507 ASP A N 1
ATOM 3994 C CA . ASP A 1 507 ? 9.533 12.101 -26.723 1.00 97.06 507 ASP A CA 1
ATOM 3995 C C . ASP A 1 507 ? 9.051 11.481 -25.398 1.00 97.06 507 ASP A C 1
ATOM 3997 O O . ASP A 1 507 ? 9.237 12.045 -24.320 1.00 97.06 507 ASP A O 1
ATOM 4001 N N . LEU A 1 508 ? 8.461 10.281 -25.459 1.00 92.75 508 LEU A N 1
ATOM 4002 C CA . LEU A 1 508 ? 7.968 9.579 -24.278 1.00 92.75 508 LEU A CA 1
ATOM 4003 C C . LEU A 1 508 ? 9.101 9.118 -23.353 1.00 92.75 508 LEU A C 1
ATOM 4005 O O . LEU A 1 508 ? 8.999 9.314 -22.141 1.00 92.75 508 LEU A O 1
ATOM 4009 N N . ILE A 1 509 ? 10.165 8.500 -23.876 1.00 94.50 509 ILE A N 1
ATOM 4010 C CA . ILE A 1 509 ? 11.247 7.977 -23.020 1.00 94.50 509 ILE A CA 1
ATOM 4011 C C . ILE A 1 509 ? 12.029 9.089 -22.315 1.00 94.50 509 ILE A C 1
ATOM 4013 O O . ILE A 1 509 ? 12.564 8.835 -21.240 1.00 94.50 509 ILE A O 1
ATOM 4017 N N . GLN A 1 510 ? 12.023 10.320 -22.841 1.00 95.75 510 GLN A N 1
ATOM 4018 C CA . GLN A 1 510 ? 12.596 11.486 -22.153 1.00 95.75 510 GLN A CA 1
ATOM 4019 C C . GLN A 1 510 ? 11.927 11.773 -20.805 1.00 95.75 510 GLN A C 1
ATOM 4021 O O . GLN A 1 510 ? 12.535 12.339 -19.901 1.00 95.75 510 GLN A O 1
ATOM 4026 N N . THR A 1 511 ? 10.670 11.354 -20.644 1.00 93.94 511 THR A N 1
ATOM 4027 C CA . THR A 1 511 ? 9.919 11.515 -19.391 1.00 93.94 511 THR A CA 1
ATOM 4028 C C . THR A 1 511 ? 10.199 10.406 -18.372 1.00 93.94 511 THR A C 1
ATOM 4030 O O . THR A 1 511 ? 9.712 10.467 -17.240 1.00 93.94 511 THR A O 1
ATOM 4033 N N . TRP A 1 512 ? 10.941 9.358 -18.751 1.00 88.06 512 TRP A N 1
ATOM 4034 C CA . TRP A 1 512 ? 11.175 8.206 -17.885 1.00 88.06 512 TRP A CA 1
ATOM 4035 C C . TRP A 1 512 ? 12.291 8.476 -16.866 1.00 88.06 512 TRP A C 1
ATOM 4037 O O . TRP A 1 512 ? 13.227 9.231 -17.134 1.00 88.06 512 TRP A O 1
ATOM 4047 N N . PRO A 1 513 ? 12.246 7.826 -15.686 1.00 81.25 513 PRO A N 1
ATOM 4048 C CA . PRO A 1 513 ? 13.372 7.832 -14.760 1.00 81.25 513 PRO A CA 1
ATOM 4049 C C . PRO A 1 513 ? 14.652 7.350 -15.447 1.00 81.25 513 PRO A C 1
ATOM 4051 O O . PRO A 1 513 ? 14.589 6.467 -16.299 1.00 81.25 513 PRO A O 1
ATOM 4054 N N . HIS A 1 514 ? 15.801 7.874 -15.015 1.00 90.06 514 HIS A N 1
ATOM 4055 C CA . HIS A 1 514 ? 17.127 7.548 -15.558 1.00 90.06 514 HIS A CA 1
ATOM 4056 C C . HIS A 1 514 ? 17.388 8.012 -16.996 1.00 90.06 514 HIS A C 1
ATOM 4058 O O . HIS A 1 514 ? 18.467 7.735 -17.518 1.00 90.06 514 HIS A O 1
ATOM 4064 N N . TYR A 1 515 ? 16.462 8.731 -17.636 1.00 93.62 515 TYR A N 1
ATOM 4065 C CA . TYR A 1 515 ? 16.765 9.370 -18.908 1.00 93.62 515 TYR A CA 1
ATOM 4066 C C . TYR A 1 515 ? 17.781 10.503 -18.715 1.00 93.62 515 TYR A C 1
ATOM 4068 O O . TYR A 1 515 ? 17.601 11.365 -17.852 1.00 93.62 515 TYR A O 1
ATOM 4076 N N . HIS A 1 516 ? 18.846 10.495 -19.518 1.00 81.12 516 HIS A N 1
ATOM 4077 C CA . HIS A 1 516 ? 19.855 11.553 -19.533 1.00 81.12 516 HIS A CA 1
ATOM 4078 C C . HIS A 1 516 ? 20.118 12.019 -20.964 1.00 81.12 516 HIS A C 1
ATOM 4080 O O . HIS A 1 516 ? 20.468 11.207 -21.827 1.00 81.12 516 HIS A O 1
ATOM 4086 N N . HIS A 1 517 ? 19.990 13.333 -21.170 1.00 69.94 517 HIS A N 1
ATOM 4087 C CA . HIS A 1 517 ? 20.355 14.014 -22.413 1.00 69.94 517 HIS A CA 1
ATOM 4088 C C . HIS A 1 517 ? 21.834 13.805 -22.744 1.00 69.94 517 HIS A C 1
ATOM 4090 O O . HIS A 1 517 ? 22.673 13.855 -21.815 1.00 69.94 517 HIS A O 1
#

pLDDT: mean 84.37, std 17.13, range [27.42, 98.88]

Sequence (517 aa):
MESANKIDPNKKMELSGGPFMYDGIIWIPFPGLYPEPEKKFKQIRDMECRDSDVFLCSFPKAGTHWTHEILSMLLSGSTQYNQYNTIENMIEAASTLDKINSAPSRRLLVTHLPYKYLPEQLRNGTGKIVYVQRNPKDLHVSMYNHLKGKGIMKEGTTWNEFIEQIFTGQLKMFGGWFQFSKDWEKEIDIKKNILPLYYEEMKQDITGNILKTAEYLNVPCKNEFAMEVGDKCSFDKLKNNKLDYTALVDKNRKSTLFRKGQSILYRKTISTITQCGCATDPLHVRSGAGTTHRILGTVPAGECHTDKGGRQTANGYTWANIDYNGQDAWAAINWLNFKACQTNQASTSIGCPNIVSRAGWGARSPTIPHSLLTHTPNHVYIHHGASGGCHTQSACISKVKAYQNYHMDGHHWSDIGYSFVVGEDGNVYEARGWDAVGAHTLHHNYDGLGICVIGNFMEHVPNDAALNAIKSLIQCGVNKGKITANYILKGHRDVGQTACPGQKLYDLIQTWPHYHH

Radius of gyration: 29.38 Å; chains: 1; bounding box: 60×45×84 Å

Foldseek 3Di:
DDDPDPDDLQDAQDQPDAWDDDPNATEGRQLQCPPPVVVLLVCQQQDDFALQEEEEEEAPQLCSVLVLLLVVCQVVVHLDGDQDDLQCLESNRNNDCVCVNPDDPPYYHYYHAQPVSHHNVVLVARYAYEYGGEDVVLSQVLVVLQCVLVVSDDPPDDPVNSVCCLVVVVHRHNHGPVVSVVSVVVSVVPHLRYHYDYLVVCVQPVLVVSVVVSVSSVTDDDSVSSVSNSVCSPLVNCQVPHDQSVCSNDVPGPRGPRDDSDDPPPPDDDDDQFKKWFFQAWWFKFPDPEPPGHTPDTHHHGDIFTFSNDWDDYPNFIWTFTCDPNDTIITGRVRTDMDRPPPPDPDPPPAAFAEQECVNLVHDQFQDDFDWQPAQAQAEEEWEPQAAADQDPNRVSVSLVVQQCCCCVVVVGRTRQFCWEFGLVLYIYGGVHLTGFGNAAPPCSRRYGYYYYYHAAQPHERDPSRVSNVVSNVVNCCVVSSYPPLHAYDYSVVRDVDCTPHNRNRVVCCPDPRYDD